Protein AF-A0A934DW61-F1 (afdb_monomer_lite)

Foldseek 3Di:
DVVVVLVVLVVLLVLLCCLQVVLVVLLLCCLVDQPAQDEPVDAQVVLLVVLLVLLVVLLCLLVVLPDPVNVVVCCVVVNPLSSLSVSSNSNSVSSNCSRNVRHFHDDWQAAADDPLLVVLVVLSVVLVVLLVQVVVQQPLDDSSSSQSSVCVVVVHHRDDRDDRCDTSNVFAVCSNLLSVLSNLVSRRIDGPSSVSVSVSSNVSVLLVQQVVLVVCCVVVNPVSVVSCVRYHHRHGPPCPDPPDDADPLGPQRVVLLVVLVVLVCCLPPNDQADVVRGDDDPVQLVVLLVQLVVLLVVLVVLLVQVCVQQPPQDDSTLATDQPREDGCDGCVVFAVCSNLLSVLSNQSSSNSNSVGPVSVVSSVVSNVSSVVSQVVSLVNCVVRYPPSVVSPVNHHHRDGSRD

Structure (mmCIF, N/CA/C/O backbone):
data_AF-A0A934DW61-F1
#
_entry.id   AF-A0A934DW61-F1
#
loop_
_atom_site.group_PDB
_atom_site.id
_atom_site.type_symbol
_atom_site.label_atom_id
_atom_site.label_alt_id
_atom_site.label_comp_id
_atom_site.label_asym_id
_atom_site.label_entity_id
_atom_site.label_seq_id
_atom_site.pdbx_PDB_ins_code
_atom_site.Cartn_x
_atom_site.Cartn_y
_atom_site.Cartn_z
_atom_site.occupancy
_atom_site.B_iso_or_equiv
_atom_site.auth_seq_id
_atom_site.auth_comp_id
_atom_site.auth_asym_id
_atom_site.auth_atom_id
_atom_site.pdbx_PDB_model_num
ATOM 1 N N . MET A 1 1 ? -12.701 -30.387 34.649 1.00 47.34 1 MET A N 1
ATOM 2 C CA . MET A 1 1 ? -12.855 -29.489 33.472 1.00 47.34 1 MET A CA 1
ATOM 3 C C . MET A 1 1 ? -11.996 -28.212 33.504 1.00 47.34 1 MET A C 1
ATOM 5 O O . MET A 1 1 ? -11.481 -27.831 32.460 1.00 47.34 1 MET A O 1
ATOM 9 N N . ILE A 1 2 ? -11.792 -27.550 34.655 1.00 51.56 2 ILE A N 1
ATOM 10 C CA . ILE A 1 2 ? -11.056 -26.263 34.753 1.00 51.56 2 ILE A CA 1
ATOM 11 C C . ILE A 1 2 ? -9.548 -26.391 34.433 1.00 51.56 2 ILE A C 1
ATOM 13 O O . ILE A 1 2 ? -8.987 -25.522 33.767 1.00 51.56 2 ILE A O 1
ATOM 17 N N . ARG A 1 3 ? -8.899 -27.500 34.824 1.00 51.38 3 ARG A N 1
ATOM 18 C CA . ARG A 1 3 ? -7.460 -27.743 34.578 1.00 51.38 3 ARG A CA 1
ATOM 19 C C . ARG A 1 3 ? -7.105 -27.825 33.083 1.00 51.38 3 ARG A C 1
ATOM 21 O O . ARG A 1 3 ? -6.107 -27.243 32.676 1.00 51.38 3 ARG A O 1
ATOM 28 N N . ASN A 1 4 ? -7.965 -28.436 32.258 1.00 63.34 4 ASN A N 1
ATOM 29 C CA . ASN A 1 4 ? -7.771 -28.518 30.798 1.00 63.34 4 ASN A CA 1
ATOM 30 C C . ASN A 1 4 ? -7.838 -27.148 30.107 1.00 63.34 4 ASN A C 1
ATOM 32 O O . ASN A 1 4 ? -7.115 -26.900 29.148 1.00 63.34 4 ASN A O 1
ATOM 36 N N . ARG A 1 5 ? -8.671 -26.227 30.612 1.00 73.31 5 ARG A N 1
ATOM 37 C CA . ARG A 1 5 ? -8.814 -24.887 30.021 1.00 73.31 5 ARG A CA 1
ATOM 38 C C . ARG A 1 5 ? -7.592 -23.996 30.274 1.00 73.31 5 ARG A C 1
ATOM 40 O O . ARG A 1 5 ? -7.300 -23.158 29.429 1.00 73.31 5 ARG A O 1
ATOM 47 N N . LYS A 1 6 ? -6.867 -24.197 31.385 1.00 80.25 6 LYS A N 1
ATOM 48 C CA . LYS A 1 6 ? -5.612 -23.481 31.685 1.00 80.25 6 LYS A CA 1
ATOM 49 C C . LYS A 1 6 ? -4.458 -23.932 30.785 1.00 80.25 6 LYS A C 1
ATOM 51 O O . LYS A 1 6 ? -3.769 -23.078 30.238 1.00 80.25 6 LYS A O 1
ATOM 56 N N . TRP A 1 7 ? -4.294 -25.242 30.582 1.00 83.44 7 TRP A N 1
ATOM 57 C CA . TRP A 1 7 ? -3.267 -25.785 29.681 1.00 83.44 7 TRP A CA 1
ATOM 58 C C . TRP A 1 7 ? -3.471 -25.350 28.231 1.00 83.44 7 TRP A C 1
ATOM 60 O O . TRP A 1 7 ? -2.511 -24.949 27.584 1.00 83.44 7 TRP A O 1
ATOM 70 N N . ALA A 1 8 ? -4.718 -25.329 27.752 1.00 83.94 8 ALA A N 1
ATOM 71 C CA . ALA A 1 8 ? -5.034 -24.807 26.424 1.00 83.94 8 ALA A CA 1
ATOM 72 C C . ALA A 1 8 ? -4.633 -23.327 26.267 1.00 83.94 8 ALA A C 1
ATOM 74 O O . ALA A 1 8 ? -4.014 -22.963 25.274 1.00 83.94 8 ALA A O 1
ATOM 75 N N . SER A 1 9 ? -4.929 -22.476 27.259 1.00 84.62 9 SER A N 1
ATOM 76 C CA . SER A 1 9 ? -4.518 -21.065 27.230 1.00 84.62 9 SER A CA 1
ATOM 77 C C . SER A 1 9 ? -2.999 -20.884 27.285 1.00 84.62 9 SER A C 1
ATOM 79 O O . SER A 1 9 ? -2.481 -19.996 26.616 1.00 84.62 9 SER A O 1
ATOM 81 N N . LEU A 1 10 ? -2.286 -21.711 28.060 1.00 87.81 10 LEU A N 1
ATOM 82 C CA . LEU A 1 10 ? -0.823 -21.674 28.138 1.00 87.81 10 LEU A CA 1
ATOM 83 C C . LEU A 1 10 ? -0.187 -22.091 26.805 1.00 87.81 10 LEU A C 1
ATOM 85 O O . LEU A 1 10 ? 0.689 -21.395 26.303 1.00 87.81 10 LEU A O 1
ATOM 89 N N . LEU A 1 11 ? -0.663 -23.191 26.215 1.00 89.56 11 LEU A N 1
ATOM 90 C CA . LEU A 1 11 ? -0.191 -23.678 24.922 1.00 89.56 11 LEU A CA 1
ATOM 91 C C . LEU A 1 11 ? -0.401 -22.627 23.828 1.00 89.56 11 LEU A C 1
ATOM 93 O O . LEU A 1 11 ? 0.536 -22.303 23.108 1.00 89.56 11 LEU A O 1
ATOM 97 N N . LEU A 1 12 ? -1.604 -22.050 23.736 1.00 89.38 12 LEU A N 1
ATOM 98 C CA . LEU A 1 12 ? -1.900 -21.002 22.756 1.00 89.38 12 LEU A CA 1
ATOM 99 C C . LEU A 1 12 ? -1.039 -19.755 22.960 1.00 89.38 12 LEU A C 1
ATOM 101 O O . LEU A 1 12 ? -0.620 -19.151 21.983 1.00 89.38 12 LEU A O 1
ATOM 105 N N . LEU A 1 13 ? -0.735 -19.387 24.205 1.00 88.69 13 LEU A N 1
ATOM 106 C CA . LEU A 1 13 ? 0.161 -18.269 24.490 1.00 88.69 13 LEU A CA 1
ATOM 107 C C . LEU A 1 13 ? 1.581 -18.546 23.983 1.00 88.69 13 LEU A C 1
ATOM 109 O O . LEU A 1 13 ? 2.161 -17.697 23.313 1.00 88.69 13 LEU A O 1
ATOM 113 N N . VAL A 1 14 ? 2.122 -19.737 24.256 1.00 89.19 14 VAL A N 1
ATOM 114 C CA . VAL A 1 14 ? 3.453 -20.142 23.776 1.00 89.19 14 VAL A CA 1
ATOM 115 C C . VAL A 1 14 ? 3.491 -20.167 22.249 1.00 89.19 14 VAL A C 1
ATOM 117 O O . VAL A 1 14 ? 4.388 -19.578 21.651 1.00 89.19 14 VAL A O 1
ATOM 120 N N . LEU A 1 15 ? 2.494 -20.781 21.608 1.00 91.31 15 LEU A N 1
ATOM 121 C CA . LEU A 1 15 ? 2.404 -20.839 20.149 1.00 91.31 15 LEU A CA 1
ATOM 122 C C . LEU A 1 15 ? 2.257 -19.448 19.524 1.00 91.31 15 LEU A C 1
ATOM 124 O O . LEU A 1 15 ? 2.889 -19.183 18.507 1.00 91.31 15 LEU A O 1
ATOM 128 N N . ALA A 1 16 ? 1.469 -18.551 20.122 1.00 89.31 16 ALA A N 1
ATOM 129 C CA . ALA A 1 16 ? 1.303 -17.186 19.627 1.00 89.31 16 ALA A CA 1
ATOM 130 C C . ALA A 1 16 ? 2.608 -16.386 19.703 1.00 89.31 16 ALA A C 1
ATOM 132 O O . ALA A 1 16 ? 2.910 -15.631 18.785 1.00 89.31 16 ALA A O 1
ATOM 133 N N . VAL A 1 17 ? 3.414 -16.581 20.752 1.00 86.75 17 VAL A N 1
ATOM 134 C CA . VAL A 1 17 ? 4.745 -15.965 20.844 1.00 86.75 17 VAL A CA 1
ATOM 135 C C . VAL A 1 17 ? 5.689 -16.556 19.798 1.00 86.75 17 VAL A C 1
ATOM 137 O O . VAL A 1 17 ? 6.297 -15.796 19.050 1.00 86.75 17 VAL A O 1
ATOM 140 N N . ILE A 1 18 ? 5.785 -17.887 19.703 1.00 89.25 18 ILE A N 1
ATOM 141 C CA . ILE A 1 18 ? 6.689 -18.561 18.757 1.00 89.25 18 ILE A CA 1
ATOM 142 C C . ILE A 1 18 ? 6.348 -18.179 17.319 1.00 89.25 18 ILE A C 1
ATOM 144 O O . ILE A 1 18 ? 7.209 -17.687 16.596 1.00 89.25 18 ILE A O 1
ATOM 148 N N . PHE A 1 19 ? 5.098 -18.384 16.906 1.00 91.31 19 PHE A N 1
ATOM 149 C CA . PHE A 1 19 ? 4.701 -18.138 15.527 1.00 91.31 19 PHE A CA 1
ATOM 150 C C . PHE A 1 19 ? 4.520 -16.658 15.236 1.00 91.31 19 PHE A C 1
ATOM 152 O O . PHE A 1 19 ? 4.953 -16.233 14.181 1.00 91.31 19 PHE A O 1
ATOM 159 N N . GLY A 1 20 ? 3.954 -15.861 16.143 1.00 85.44 20 GLY A N 1
ATOM 160 C CA . GLY A 1 20 ? 3.735 -14.436 15.894 1.00 85.44 20 GLY A CA 1
ATOM 161 C C . GLY A 1 20 ? 5.027 -13.619 15.911 1.00 85.44 20 GLY A C 1
ATOM 162 O O . GLY A 1 20 ? 5.317 -12.907 14.953 1.00 85.44 20 GLY A O 1
ATOM 163 N N . VAL A 1 21 ? 5.844 -13.731 16.966 1.00 84.75 21 VAL A N 1
ATOM 164 C CA . VAL A 1 21 ? 7.121 -12.994 17.034 1.00 84.75 21 VAL A CA 1
ATOM 165 C C . VAL A 1 21 ? 8.128 -13.596 16.062 1.00 84.75 21 VAL A C 1
ATOM 167 O O . VAL A 1 21 ? 8.771 -12.858 15.317 1.00 84.75 21 VAL A O 1
ATOM 170 N N . GLY A 1 22 ? 8.236 -14.928 16.026 1.00 87.50 22 GLY A N 1
ATOM 171 C CA . GLY A 1 22 ? 9.173 -15.621 15.145 1.00 87.50 22 GLY A CA 1
ATOM 172 C C . GLY A 1 22 ? 8.936 -15.295 13.673 1.00 87.50 22 GLY A C 1
ATOM 173 O O . GLY A 1 22 ? 9.889 -14.952 12.975 1.00 87.50 22 GLY A O 1
ATOM 174 N N . SER A 1 23 ? 7.681 -15.302 13.206 1.00 90.31 23 SER A N 1
ATOM 175 C CA . SER A 1 23 ? 7.382 -14.971 11.809 1.00 90.31 23 SER A CA 1
ATOM 176 C C . SER A 1 23 ? 7.706 -13.520 11.469 1.00 90.31 23 SER A C 1
ATOM 178 O O . SER A 1 23 ? 8.230 -13.263 10.392 1.00 90.31 23 SER A O 1
ATOM 180 N N . VAL A 1 24 ? 7.423 -12.568 12.367 1.00 86.44 24 VAL A N 1
ATOM 181 C CA . VAL A 1 24 ? 7.715 -11.142 12.135 1.00 86.44 24 VAL A CA 1
ATOM 182 C C . VAL A 1 24 ? 9.220 -10.889 12.097 1.00 86.44 24 VAL A C 1
ATOM 184 O O . VAL A 1 24 ? 9.682 -10.143 11.240 1.00 86.44 24 VAL A O 1
ATOM 187 N N . VAL A 1 25 ? 9.996 -11.528 12.977 1.00 85.44 25 VAL A N 1
ATOM 188 C CA . VAL A 1 25 ? 11.464 -11.413 12.982 1.00 85.44 25 VAL A CA 1
ATOM 189 C C . VAL A 1 25 ? 12.060 -11.998 11.704 1.00 85.44 25 VAL A C 1
ATOM 191 O O . VAL A 1 25 ? 12.874 -11.342 11.056 1.00 85.44 25 VAL A O 1
ATOM 194 N N . ILE A 1 26 ? 11.623 -13.199 11.312 1.00 87.38 26 ILE A N 1
ATOM 195 C CA . ILE A 1 26 ? 12.058 -13.844 10.067 1.00 87.38 26 ILE A CA 1
ATOM 196 C C . ILE A 1 26 ? 11.697 -12.964 8.864 1.00 87.38 26 ILE A C 1
ATOM 198 O O . ILE A 1 26 ? 12.549 -12.699 8.022 1.00 87.38 26 ILE A O 1
ATOM 202 N N . PHE A 1 27 ? 10.471 -12.440 8.820 1.00 88.00 27 PHE A N 1
ATOM 203 C CA . PHE A 1 27 ? 10.010 -11.548 7.760 1.00 88.00 27 PHE A CA 1
ATOM 204 C C . PHE A 1 27 ? 10.793 -10.232 7.702 1.00 88.00 27 PHE A C 1
ATOM 206 O O . PHE A 1 27 ? 11.177 -9.808 6.619 1.00 88.00 27 PHE A O 1
ATOM 213 N N . ALA A 1 28 ? 11.075 -9.593 8.839 1.00 82.69 28 ALA A N 1
ATOM 214 C CA . ALA A 1 28 ? 11.830 -8.340 8.886 1.00 82.69 28 ALA A CA 1
ATOM 215 C C . ALA A 1 28 ? 13.308 -8.522 8.497 1.00 82.69 28 ALA A C 1
ATOM 217 O O . ALA A 1 28 ? 13.912 -7.607 7.940 1.00 82.69 28 ALA A O 1
ATOM 218 N N . GLY A 1 29 ? 13.890 -9.693 8.778 1.00 78.81 29 GLY A N 1
ATOM 219 C CA . GLY A 1 29 ? 15.261 -10.037 8.392 1.00 78.81 29 GLY A CA 1
ATOM 220 C C . GLY A 1 29 ? 15.402 -10.526 6.948 1.00 78.81 29 GLY A C 1
ATOM 221 O O . GLY A 1 29 ? 16.477 -10.417 6.366 1.00 78.81 29 GLY A O 1
ATOM 222 N N . TRP A 1 30 ? 14.330 -11.034 6.342 1.00 81.62 30 TRP A N 1
ATOM 223 C CA . TRP A 1 30 ? 14.352 -11.623 5.001 1.00 81.62 30 TRP A CA 1
ATOM 224 C C . TRP A 1 30 ? 14.707 -10.655 3.850 1.00 81.62 30 TRP A C 1
ATOM 226 O O . TRP A 1 30 ? 15.304 -11.095 2.864 1.00 81.62 30 TRP A O 1
ATOM 236 N N . PRO A 1 31 ? 14.409 -9.345 3.936 1.00 69.75 31 PRO A N 1
ATOM 237 C CA . PRO A 1 31 ? 14.949 -8.345 3.015 1.00 69.75 31 PRO A CA 1
ATOM 238 C C . PRO A 1 31 ? 16.457 -8.089 3.176 1.00 69.75 31 PRO A C 1
ATOM 240 O O . PRO A 1 31 ? 17.106 -7.655 2.229 1.00 69.75 31 PRO A O 1
ATOM 243 N N . LEU A 1 32 ? 17.026 -8.350 4.360 1.00 67.12 32 LEU A N 1
ATOM 244 C CA . LEU A 1 32 ? 18.445 -8.116 4.666 1.00 67.12 32 LEU A CA 1
ATOM 245 C C . LEU A 1 32 ? 19.351 -9.292 4.259 1.00 67.12 32 LEU A C 1
ATOM 247 O O . LEU A 1 32 ? 20.573 -9.153 4.266 1.00 67.12 32 LEU A O 1
ATOM 251 N N . GLY A 1 33 ? 18.771 -10.435 3.889 1.00 62.03 33 GLY A N 1
ATOM 252 C CA . GLY A 1 33 ? 19.492 -11.593 3.369 1.00 62.03 33 GLY A CA 1
ATOM 253 C C . GLY A 1 33 ? 18.543 -12.685 2.877 1.00 62.03 33 GLY A C 1
ATOM 254 O O . GLY A 1 33 ? 17.452 -12.871 3.412 1.00 62.03 33 GLY A O 1
ATOM 255 N N . SER A 1 34 ? 18.946 -13.442 1.852 1.00 58.91 34 SER A N 1
ATOM 256 C CA . SER A 1 34 ? 18.136 -14.562 1.367 1.00 58.91 34 SER A CA 1
ATOM 257 C C . SER A 1 34 ? 18.228 -15.736 2.343 1.00 58.91 34 SER A C 1
ATOM 259 O O . SER A 1 34 ? 19.169 -16.528 2.279 1.00 58.91 34 SER A O 1
ATOM 261 N N . LEU A 1 35 ? 17.249 -15.869 3.238 1.00 64.25 35 LEU A N 1
ATOM 262 C CA . LEU A 1 35 ? 16.995 -17.125 3.942 1.00 64.25 35 LEU A CA 1
ATOM 263 C C . LEU A 1 35 ? 16.540 -18.164 2.906 1.00 64.25 35 LEU A C 1
ATOM 265 O O . LEU A 1 35 ? 15.354 -18.293 2.623 1.00 64.25 35 LEU A O 1
ATOM 269 N N . ARG A 1 36 ? 17.498 -18.857 2.283 1.00 70.25 36 ARG A N 1
ATOM 270 C CA . ARG A 1 36 ? 17.240 -19.959 1.350 1.00 70.25 36 ARG A CA 1
ATOM 271 C C . ARG A 1 36 ? 17.084 -21.239 2.155 1.00 70.25 36 ARG A C 1
ATOM 273 O O . ARG A 1 36 ? 18.065 -21.924 2.423 1.00 70.25 36 ARG A O 1
ATOM 280 N N . VAL A 1 37 ? 15.863 -21.510 2.604 1.00 74.44 37 VAL A N 1
ATOM 281 C CA . VAL A 1 37 ? 15.578 -22.732 3.368 1.00 74.44 37 VAL A CA 1
ATOM 282 C C . VAL A 1 37 ? 15.247 -23.890 2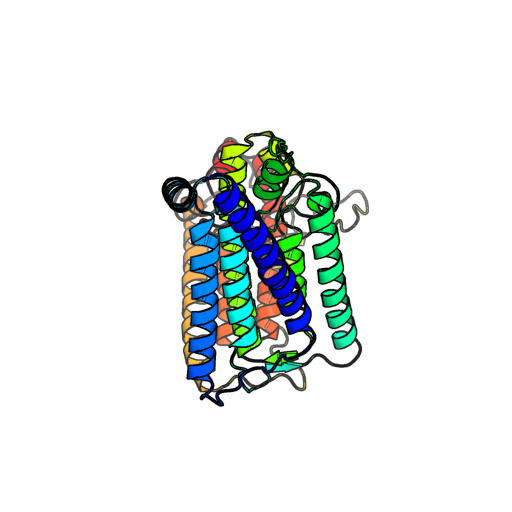.433 1.00 74.44 37 VAL A C 1
ATOM 284 O O . VAL A 1 37 ? 15.738 -24.995 2.643 1.00 74.44 37 VAL A O 1
ATOM 287 N N . LEU A 1 38 ? 14.460 -23.634 1.384 1.00 80.00 38 LEU A N 1
ATOM 288 C CA . LEU A 1 38 ? 14.035 -24.644 0.423 1.00 80.00 38 LEU A CA 1
ATOM 289 C C . LEU A 1 38 ? 14.073 -24.072 -0.999 1.00 80.00 38 LEU A C 1
ATOM 291 O O . LEU A 1 38 ? 13.304 -23.174 -1.328 1.00 80.00 38 LEU A O 1
ATOM 295 N N . ASP A 1 39 ? 14.971 -24.602 -1.826 1.00 83.00 39 ASP A N 1
ATOM 296 C CA . ASP A 1 39 ? 15.132 -24.229 -3.233 1.00 83.00 39 ASP A CA 1
ATOM 297 C C . ASP A 1 39 ? 14.787 -25.438 -4.108 1.00 83.00 39 ASP A C 1
ATOM 299 O O . ASP A 1 39 ? 15.507 -26.438 -4.124 1.00 83.00 39 ASP A O 1
ATOM 303 N N . LEU A 1 40 ? 13.640 -25.364 -4.783 1.00 86.75 40 LEU A N 1
ATOM 304 C CA . LEU A 1 40 ? 13.127 -26.427 -5.647 1.00 86.75 40 LEU A CA 1
ATOM 305 C C . LEU A 1 40 ? 13.694 -26.359 -7.069 1.00 86.75 40 LEU A C 1
ATOM 307 O O . LEU A 1 40 ? 13.384 -27.237 -7.874 1.00 86.75 40 LEU A O 1
ATOM 311 N N . GLN A 1 41 ? 14.494 -25.333 -7.386 1.00 86.06 41 GLN A N 1
ATOM 312 C CA . GLN A 1 41 ? 15.087 -25.105 -8.708 1.00 86.06 41 GLN A CA 1
ATOM 313 C C . GLN A 1 41 ? 14.056 -25.121 -9.845 1.00 86.06 41 GLN A C 1
ATOM 315 O O . GLN A 1 41 ? 14.310 -25.590 -10.957 1.00 86.06 41 GLN A O 1
ATOM 320 N N . TRP A 1 42 ? 12.851 -24.633 -9.558 1.00 87.38 42 TRP A N 1
ATOM 321 C CA . TRP A 1 42 ? 11.784 -24.569 -10.542 1.00 87.38 42 TRP A CA 1
ATOM 322 C C . TRP A 1 42 ? 12.075 -23.525 -11.627 1.00 87.38 42 TRP A C 1
ATOM 324 O O . TRP A 1 42 ? 12.750 -22.524 -11.373 1.00 87.38 42 TRP A O 1
ATOM 334 N N . PRO A 1 43 ? 11.535 -23.712 -12.847 1.00 88.31 43 PRO A N 1
ATOM 335 C CA . PRO A 1 43 ? 11.589 -22.679 -13.870 1.00 88.31 43 PRO A CA 1
ATOM 336 C C . PRO A 1 43 ? 10.963 -21.379 -13.358 1.00 88.31 43 PRO A C 1
ATOM 338 O O . PRO A 1 43 ? 9.922 -21.417 -12.702 1.00 88.31 43 PRO A O 1
ATOM 341 N N . MET A 1 44 ? 11.530 -20.231 -13.741 1.00 85.69 44 MET A N 1
ATOM 342 C CA . MET A 1 44 ? 11.109 -18.898 -13.277 1.00 85.69 44 MET A CA 1
ATOM 343 C C . MET A 1 44 ? 9.584 -18.705 -13.258 1.00 85.69 44 MET A C 1
ATOM 345 O O . MET A 1 44 ? 9.036 -18.222 -12.274 1.00 85.69 44 MET A O 1
ATOM 349 N N . GLY A 1 45 ? 8.880 -19.097 -14.326 1.00 84.06 45 GLY A N 1
ATOM 350 C CA . GLY A 1 45 ? 7.422 -18.949 -14.396 1.00 84.06 45 GLY A CA 1
ATOM 351 C C . GLY A 1 45 ? 6.671 -19.735 -13.313 1.00 84.06 45 GLY A C 1
ATOM 352 O O . GLY A 1 45 ? 5.692 -19.231 -12.768 1.00 84.06 45 GLY A O 1
ATOM 353 N N . ALA A 1 46 ? 7.144 -20.936 -12.971 1.00 88.50 46 ALA A N 1
ATOM 354 C CA . ALA A 1 46 ? 6.570 -21.752 -11.906 1.00 88.50 46 ALA A CA 1
ATOM 355 C C . ALA A 1 46 ? 6.892 -21.175 -10.519 1.00 88.50 46 ALA A C 1
ATOM 357 O O . ALA A 1 46 ? 5.991 -21.104 -9.687 1.00 88.50 46 ALA A O 1
ATOM 358 N N . SER A 1 47 ? 8.121 -20.692 -10.299 1.00 90.19 47 SER A N 1
ATOM 359 C CA . SER A 1 47 ? 8.513 -20.012 -9.053 1.00 90.19 47 SER A CA 1
ATOM 360 C C . SER A 1 47 ? 7.664 -18.764 -8.803 1.00 90.19 47 SER A C 1
ATOM 362 O O . SER A 1 47 ? 7.036 -18.642 -7.758 1.00 90.19 47 SER A O 1
ATOM 364 N N . LEU A 1 48 ? 7.524 -17.890 -9.808 1.00 89.00 48 LEU A N 1
ATOM 365 C CA . LEU A 1 48 ? 6.709 -16.675 -9.694 1.00 89.00 48 LEU A CA 1
ATOM 366 C C . LEU A 1 48 ? 5.224 -16.986 -9.455 1.00 89.00 48 LEU A C 1
ATOM 368 O O . LEU A 1 48 ? 4.566 -16.297 -8.676 1.00 89.00 48 LEU A O 1
ATOM 372 N N . LEU A 1 49 ? 4.675 -18.014 -10.111 1.00 88.50 49 LEU A N 1
ATOM 373 C CA . LEU A 1 49 ? 3.285 -18.424 -9.893 1.00 88.50 49 LEU A CA 1
ATOM 374 C C . LEU A 1 49 ? 3.075 -18.972 -8.476 1.00 88.50 49 LEU A C 1
ATOM 376 O O . LEU A 1 49 ? 2.075 -18.651 -7.833 1.00 88.50 49 LEU A O 1
ATOM 380 N N . TRP A 1 50 ? 4.016 -19.780 -7.992 1.00 93.75 50 TRP A N 1
ATOM 381 C CA . TRP A 1 50 ? 4.006 -20.328 -6.641 1.00 93.75 50 TRP A CA 1
ATOM 382 C C . TRP A 1 50 ? 4.077 -19.230 -5.579 1.00 93.75 50 TRP A C 1
ATOM 384 O O . TRP A 1 50 ? 3.243 -19.186 -4.678 1.00 93.75 50 TRP A O 1
ATOM 394 N N . ASP A 1 51 ? 4.996 -18.285 -5.734 1.00 93.19 51 ASP A N 1
ATOM 395 C CA . ASP A 1 51 ? 5.184 -17.158 -4.822 1.00 93.19 51 ASP A CA 1
ATOM 396 C C . ASP A 1 51 ? 3.982 -16.200 -4.809 1.00 93.19 51 ASP A C 1
ATOM 398 O O . ASP A 1 51 ? 3.569 -15.690 -3.756 1.00 93.19 51 ASP A O 1
ATOM 402 N N . ALA A 1 52 ? 3.356 -15.991 -5.973 1.00 91.94 52 ALA A N 1
ATOM 403 C CA . ALA A 1 52 ? 2.087 -15.278 -6.073 1.00 91.94 52 ALA A CA 1
ATOM 404 C C . ALA A 1 52 ? 0.963 -16.024 -5.337 1.00 91.94 52 ALA A C 1
ATOM 406 O O . ALA A 1 52 ? 0.181 -15.395 -4.622 1.00 91.94 52 ALA A O 1
ATOM 407 N N . ALA A 1 53 ? 0.895 -17.353 -5.467 1.00 93.94 53 ALA A N 1
ATOM 408 C CA . ALA A 1 53 ? -0.087 -18.182 -4.771 1.00 93.94 53 ALA A CA 1
ATOM 409 C C . ALA A 1 53 ? 0.135 -18.188 -3.249 1.00 93.94 53 ALA A C 1
ATOM 411 O O . ALA A 1 53 ? -0.833 -18.050 -2.500 1.00 93.94 53 ALA A O 1
ATOM 412 N N . LEU A 1 54 ? 1.386 -18.264 -2.782 1.00 95.62 54 LEU A N 1
ATOM 413 C CA . LEU A 1 54 ? 1.749 -18.129 -1.367 1.00 95.62 54 LEU A CA 1
ATOM 414 C C . LEU A 1 54 ? 1.331 -16.765 -0.810 1.00 95.62 54 LEU A C 1
ATOM 416 O O . LEU A 1 54 ? 0.712 -16.690 0.254 1.00 95.62 54 LEU A O 1
ATOM 420 N N . SER A 1 55 ? 1.613 -15.689 -1.549 1.00 95.44 55 SER A N 1
ATOM 421 C CA . SER A 1 55 ? 1.200 -14.334 -1.170 1.00 95.44 55 SER A CA 1
ATOM 422 C C . SER A 1 55 ? -0.325 -14.218 -1.105 1.00 95.44 55 SER A C 1
ATOM 424 O O . SER A 1 55 ? -0.866 -13.745 -0.108 1.00 95.44 55 SER A O 1
ATOM 426 N N . ALA A 1 56 ? -1.040 -14.714 -2.119 1.00 92.94 56 ALA A N 1
ATOM 427 C CA . ALA A 1 56 ? -2.500 -14.712 -2.147 1.00 92.94 56 ALA A CA 1
ATOM 428 C C . ALA A 1 56 ? -3.106 -15.526 -0.993 1.00 92.94 56 ALA A C 1
ATOM 430 O O . ALA A 1 56 ? -4.066 -15.074 -0.368 1.00 92.94 56 ALA A O 1
ATOM 431 N N . LEU A 1 57 ? -2.531 -16.688 -0.669 1.00 95.31 57 LEU A N 1
ATOM 432 C CA . LEU A 1 57 ? -2.942 -17.508 0.469 1.00 95.31 57 LEU A CA 1
ATOM 433 C C . LEU A 1 57 ? -2.812 -16.729 1.781 1.00 95.31 57 LEU A C 1
ATOM 435 O O . LEU A 1 57 ? -3.762 -16.700 2.565 1.00 95.31 57 LEU A O 1
ATOM 439 N N . PHE A 1 58 ? -1.676 -16.060 1.993 1.00 96.56 58 PHE A N 1
ATOM 440 C CA . PHE A 1 58 ? -1.476 -15.199 3.155 1.00 96.56 58 PHE A CA 1
ATOM 441 C C . PHE A 1 58 ? -2.488 -14.046 3.186 1.00 96.56 58 PHE A C 1
ATOM 443 O O . PHE A 1 58 ? -3.130 -13.835 4.211 1.00 96.56 58 PHE A O 1
ATOM 450 N N . PHE A 1 59 ? -2.713 -13.346 2.071 1.00 94.31 59 PHE A N 1
ATOM 451 C CA . PHE A 1 59 ? -3.672 -12.236 2.008 1.00 94.31 59 PHE A CA 1
ATOM 452 C C . PHE A 1 59 ? -5.096 -12.682 2.343 1.00 94.31 59 PHE A C 1
ATOM 454 O O . PHE A 1 59 ? -5.783 -12.033 3.137 1.00 94.31 59 PHE A O 1
ATOM 461 N N . VAL A 1 60 ? -5.540 -13.801 1.765 1.00 91.81 60 VAL A N 1
ATOM 462 C CA . VAL A 1 60 ? -6.872 -14.369 2.004 1.00 91.81 60 VAL A CA 1
ATOM 463 C C . VAL A 1 60 ? -7.013 -14.808 3.457 1.00 91.81 60 VAL A C 1
ATOM 465 O O . VAL A 1 60 ? -8.012 -14.473 4.094 1.00 91.81 60 VAL A O 1
ATOM 468 N N . GLN A 1 61 ? -6.021 -15.515 4.002 1.00 95.06 61 GLN A N 1
ATOM 469 C CA . GLN A 1 61 ? -6.042 -15.967 5.390 1.00 95.06 61 GLN A CA 1
ATOM 470 C C . GLN A 1 61 ? -6.034 -14.777 6.359 1.00 95.06 61 GLN A C 1
ATOM 472 O O . GLN A 1 61 ? -6.924 -14.673 7.204 1.00 95.06 61 GLN A O 1
ATOM 477 N N . HIS A 1 62 ? -5.081 -13.858 6.216 1.00 91.75 62 HIS A N 1
ATOM 478 C CA . HIS A 1 62 ? -4.895 -12.731 7.122 1.00 91.75 62 HIS A CA 1
ATOM 479 C C . HIS A 1 62 ? -6.088 -11.774 7.079 1.00 91.75 62 HIS A C 1
ATOM 481 O O . HIS A 1 62 ? -6.761 -11.560 8.087 1.00 91.75 62 HIS A O 1
ATOM 487 N N . SER A 1 63 ? -6.421 -11.238 5.900 1.00 89.62 63 SER A N 1
ATOM 488 C CA . SER A 1 63 ? -7.523 -10.284 5.769 1.00 89.62 63 SER A CA 1
ATOM 489 C C . SER A 1 63 ? -8.880 -10.938 6.005 1.00 89.62 63 SER A C 1
ATOM 491 O O . SER A 1 63 ? -9.759 -10.303 6.585 1.00 89.62 63 SER A O 1
ATOM 493 N N . GLY A 1 64 ? -9.068 -12.194 5.589 1.00 87.88 64 GLY A N 1
ATOM 494 C CA . GLY A 1 64 ? -10.316 -12.931 5.779 1.00 87.88 64 GLY A CA 1
ATOM 495 C C . GLY A 1 64 ? -10.646 -13.154 7.253 1.00 87.88 64 GLY A C 1
ATOM 496 O O . GLY A 1 64 ? -11.779 -12.907 7.663 1.00 87.88 64 GLY A O 1
ATOM 497 N N . MET A 1 65 ? -9.658 -13.540 8.067 1.00 90.94 65 MET A N 1
ATOM 498 C CA . MET A 1 65 ? -9.866 -13.829 9.491 1.00 90.94 65 MET A CA 1
ATOM 499 C C . MET A 1 65 ? -10.156 -12.591 10.347 1.00 90.94 65 MET A C 1
ATOM 501 O O . MET A 1 65 ? -10.784 -12.720 11.401 1.00 90.94 65 MET A O 1
ATOM 505 N N . ILE A 1 66 ? -9.751 -11.402 9.895 1.00 84.56 66 ILE A N 1
ATOM 506 C CA . ILE A 1 66 ? -10.044 -10.132 10.578 1.00 84.56 66 ILE A CA 1
ATOM 507 C C . ILE A 1 66 ? -11.480 -9.664 10.297 1.00 84.56 66 ILE A C 1
ATOM 509 O O . ILE A 1 66 ? -12.081 -8.981 11.129 1.00 84.56 66 ILE A O 1
ATOM 513 N N . ARG A 1 67 ? -12.080 -10.047 9.156 1.00 84.44 67 ARG A N 1
ATOM 514 C CA . ARG A 1 67 ? -13.416 -9.562 8.775 1.00 84.44 67 ARG A CA 1
ATOM 515 C C . ARG A 1 67 ? -14.464 -9.911 9.817 1.00 84.44 67 ARG A C 1
ATOM 517 O O . ARG A 1 67 ? -14.610 -11.068 10.208 1.00 84.44 67 ARG A O 1
ATOM 524 N N . LYS A 1 68 ? -15.295 -8.919 10.158 1.00 82.88 68 LYS A N 1
ATOM 525 C CA . LYS A 1 68 ? -16.372 -9.018 11.161 1.00 82.88 68 LYS A CA 1
ATOM 526 C C . LYS A 1 68 ? -17.221 -10.288 11.016 1.00 82.88 68 LYS A C 1
ATOM 528 O O . LYS A 1 68 ? -17.541 -10.909 12.022 1.00 82.88 68 LYS A O 1
ATOM 533 N N . GLY A 1 69 ? -17.567 -10.690 9.789 1.00 85.56 69 GLY A N 1
ATOM 534 C CA . GLY A 1 69 ? -18.351 -11.905 9.535 1.00 85.56 69 GLY A CA 1
ATOM 535 C C . GLY A 1 69 ? -17.616 -13.198 9.903 1.00 85.56 69 GLY A C 1
ATOM 536 O O . GLY A 1 69 ? -18.138 -14.008 10.669 1.00 85.56 69 GLY A O 1
ATOM 537 N N . PHE A 1 70 ? -16.390 -13.376 9.402 1.00 87.25 70 PHE A N 1
ATOM 538 C CA . PHE A 1 70 ? -15.580 -14.560 9.696 1.00 87.25 70 PHE A CA 1
ATOM 539 C C . PHE A 1 70 ? -15.187 -14.609 11.171 1.00 87.25 70 PHE A C 1
ATOM 541 O O . PHE A 1 70 ? -15.353 -15.640 11.821 1.00 87.25 70 PHE A O 1
ATOM 548 N N . ARG A 1 71 ? -14.759 -13.469 11.723 1.00 88.44 71 ARG A N 1
ATOM 549 C CA . ARG A 1 71 ? -14.427 -13.314 13.137 1.00 88.44 71 ARG A CA 1
ATOM 550 C C . ARG A 1 71 ? -15.584 -13.751 14.035 1.00 88.44 71 ARG A C 1
ATOM 552 O O . ARG A 1 71 ? -15.379 -14.630 14.860 1.00 88.44 71 ARG A O 1
ATOM 559 N N . ARG A 1 72 ? -16.809 -13.248 13.829 1.00 87.75 72 ARG A N 1
ATOM 560 C CA . ARG A 1 72 ? -17.987 -13.666 14.622 1.00 87.75 72 ARG A CA 1
ATOM 561 C C . ARG A 1 72 ? -18.266 -15.166 14.522 1.00 87.75 72 ARG A C 1
ATOM 563 O O . ARG A 1 72 ? -18.609 -15.793 15.520 1.00 87.75 72 ARG A O 1
ATOM 570 N N . ARG A 1 73 ? -18.108 -15.750 13.329 1.00 89.81 73 ARG A N 1
ATOM 571 C CA . ARG A 1 73 ? -18.278 -17.195 13.119 1.00 89.81 73 ARG A CA 1
ATOM 572 C C . ARG A 1 73 ? -17.209 -18.010 13.847 1.00 89.81 73 ARG A C 1
ATOM 574 O O . ARG A 1 73 ? -17.515 -19.068 14.380 1.00 89.81 73 ARG A O 1
ATOM 581 N N . MET A 1 74 ? -15.967 -17.540 13.897 1.00 88.38 74 MET A N 1
ATOM 582 C CA . MET A 1 74 ? -14.944 -18.172 14.730 1.00 88.38 74 MET A CA 1
ATOM 583 C C . MET A 1 74 ? -15.288 -18.032 16.210 1.00 88.38 74 MET A C 1
ATOM 585 O O . MET A 1 74 ? -15.265 -19.018 16.938 1.00 88.38 74 MET A O 1
ATOM 589 N N . GLU A 1 75 ? -15.630 -16.826 16.660 1.00 90.06 75 GLU A N 1
ATOM 590 C CA . GLU A 1 75 ? -15.957 -16.553 18.060 1.00 90.06 75 GLU A CA 1
ATOM 591 C C . GLU A 1 75 ? -17.110 -17.431 18.566 1.00 90.06 75 GLU A C 1
ATOM 593 O O . GLU A 1 75 ? -17.066 -17.849 19.721 1.00 90.06 75 GLU A O 1
ATOM 598 N N . SER A 1 76 ? -18.085 -17.786 17.719 1.00 89.81 76 SER A N 1
ATOM 599 C CA . SER A 1 76 ? -19.162 -18.711 18.094 1.00 89.81 76 SER A CA 1
ATOM 600 C C . SER A 1 76 ? -18.719 -20.175 18.214 1.00 89.81 76 SER A C 1
ATOM 602 O O . SER A 1 76 ? -19.301 -20.913 19.004 1.00 89.81 76 SER A O 1
ATOM 604 N N . VAL A 1 77 ? -17.687 -20.599 17.475 1.00 88.81 77 VAL A N 1
ATOM 605 C CA . VAL A 1 77 ? -17.184 -21.986 17.477 1.00 88.81 77 VAL A CA 1
ATOM 606 C C . VAL A 1 77 ? -16.115 -22.198 18.547 1.00 88.81 77 VAL A C 1
ATOM 608 O O . VAL A 1 77 ? -16.204 -23.122 19.351 1.00 88.81 77 VAL A O 1
ATOM 611 N N . ILE A 1 78 ? -15.084 -21.352 18.557 1.00 86.94 78 ILE A N 1
ATOM 612 C CA . ILE A 1 78 ? -13.920 -21.490 19.443 1.00 86.94 78 ILE A CA 1
ATOM 613 C C . ILE A 1 78 ? -14.029 -20.617 20.696 1.00 86.94 78 ILE A C 1
ATOM 615 O O . ILE A 1 78 ? -13.358 -20.892 21.685 1.00 86.94 78 ILE A O 1
ATOM 619 N N . GLY A 1 79 ? -14.888 -19.598 20.710 1.00 86.19 79 GLY A N 1
ATOM 620 C CA . GLY A 1 79 ? -15.024 -18.651 21.816 1.00 86.19 79 GLY A CA 1
ATOM 621 C C . GLY A 1 79 ? -14.155 -17.401 21.650 1.00 86.19 79 GLY A C 1
ATOM 622 O O . GLY A 1 79 ? -12.970 -17.479 21.318 1.00 86.19 79 GLY A O 1
ATOM 623 N N . ALA A 1 80 ? -14.728 -16.239 21.981 1.00 84.94 80 ALA A N 1
ATOM 624 C CA . ALA A 1 80 ? -14.101 -14.919 21.825 1.00 84.94 80 ALA A CA 1
ATOM 625 C C . ALA A 1 80 ? -12.725 -14.769 22.497 1.00 84.94 80 ALA A C 1
ATOM 627 O O . ALA A 1 80 ? -11.878 -14.016 22.033 1.00 84.94 80 ALA A O 1
ATOM 628 N N . ARG A 1 81 ? -12.463 -15.534 23.563 1.00 86.12 81 ARG A N 1
ATOM 629 C CA . ARG A 1 81 ? -11.181 -15.512 24.286 1.00 86.12 81 ARG A CA 1
ATOM 630 C C . ARG A 1 81 ? -9.998 -16.096 23.510 1.00 86.12 81 ARG A C 1
ATOM 632 O O . ARG A 1 81 ? -8.870 -15.695 23.762 1.00 86.12 81 ARG A O 1
ATOM 639 N N . TYR A 1 82 ? -10.237 -17.083 22.645 1.00 87.88 82 TYR A N 1
ATOM 640 C CA . TYR A 1 82 ? -9.174 -17.795 21.926 1.00 87.88 82 TYR A CA 1
ATOM 641 C C . TYR A 1 82 ? -8.981 -17.258 20.512 1.00 87.88 82 TYR A C 1
ATOM 643 O O . TYR A 1 82 ? -7.929 -17.485 19.919 1.00 87.88 82 TYR A O 1
ATOM 651 N N . GLN A 1 83 ? -9.983 -16.551 19.980 1.00 90.38 83 GLN A N 1
ATOM 652 C CA . GLN A 1 83 ? -9.975 -16.066 18.607 1.00 90.38 83 GLN A CA 1
ATOM 653 C C . GLN A 1 83 ? -8.745 -15.199 18.283 1.00 90.38 83 GLN A C 1
ATOM 655 O O . GLN A 1 83 ? -8.101 -15.521 17.285 1.00 90.38 83 GLN A O 1
ATOM 660 N N . PRO A 1 84 ? -8.341 -14.204 19.100 1.00 89.38 84 PRO A N 1
ATOM 661 C CA . PRO A 1 84 ? -7.197 -13.359 18.759 1.00 89.38 84 PRO A CA 1
ATOM 662 C C . PRO A 1 84 ? -5.876 -14.136 18.696 1.00 89.38 84 PRO A C 1
ATOM 664 O O . PRO A 1 84 ? -5.120 -13.981 17.742 1.00 89.38 84 PRO A O 1
ATOM 667 N N . ALA A 1 85 ? -5.625 -15.032 19.658 1.00 90.81 85 ALA A N 1
ATOM 668 C CA . ALA A 1 85 ? -4.415 -15.855 19.679 1.00 90.81 85 ALA A CA 1
ATOM 669 C C . ALA A 1 85 ? -4.375 -16.863 18.520 1.00 90.81 85 ALA A C 1
ATOM 671 O O . ALA A 1 85 ? -3.340 -17.031 17.884 1.00 90.81 85 ALA A O 1
ATOM 672 N N . ILE A 1 86 ? -5.499 -17.520 18.210 1.00 91.81 86 ILE A N 1
ATOM 673 C CA . ILE A 1 86 ? -5.585 -18.456 17.076 1.00 91.81 86 ILE A CA 1
ATOM 674 C C . ILE A 1 86 ? -5.372 -17.719 15.755 1.00 91.81 86 ILE A C 1
ATOM 676 O O . ILE A 1 86 ? -4.671 -18.220 14.881 1.00 91.81 86 ILE A O 1
ATOM 680 N N . TYR A 1 87 ? -5.935 -16.519 15.622 1.00 91.75 87 TYR A N 1
ATOM 681 C CA . TYR A 1 87 ? -5.669 -15.643 14.491 1.00 91.75 87 TYR A CA 1
ATOM 682 C C . TYR A 1 87 ? -4.182 -15.275 14.379 1.00 91.75 87 TYR A C 1
ATOM 684 O O . TYR A 1 87 ? -3.618 -15.385 13.289 1.00 91.75 87 TYR A O 1
ATOM 692 N N . GLY A 1 88 ? -3.541 -14.892 15.488 1.00 91.75 88 GLY A N 1
ATOM 693 C CA . GLY A 1 88 ? -2.114 -14.570 15.531 1.00 91.75 88 GLY A CA 1
ATOM 694 C C . GLY A 1 88 ? -1.234 -15.757 15.135 1.00 91.75 88 GLY A C 1
ATOM 695 O O . GLY A 1 88 ? -0.345 -15.609 14.303 1.00 91.75 88 GLY A O 1
ATOM 696 N N . ILE A 1 89 ? -1.532 -16.954 15.651 1.00 93.31 89 ILE A N 1
ATOM 697 C CA . ILE A 1 89 ? -0.827 -18.196 15.299 1.00 93.31 89 ILE A CA 1
ATOM 698 C C . ILE A 1 89 ? -1.010 -18.522 13.816 1.00 93.31 89 ILE A C 1
ATOM 700 O O . ILE A 1 89 ? -0.024 -18.739 13.122 1.00 93.31 89 ILE A O 1
ATOM 704 N N . ALA A 1 90 ? -2.251 -18.544 13.319 1.00 94.56 90 ALA A N 1
ATOM 705 C CA . ALA A 1 90 ? -2.538 -18.877 11.925 1.00 94.56 90 ALA A CA 1
ATOM 706 C C . ALA A 1 90 ? -1.856 -17.899 10.957 1.00 94.56 90 ALA A C 1
ATOM 708 O O . ALA A 1 90 ? -1.235 -18.329 9.988 1.00 94.56 90 ALA A O 1
ATOM 709 N N . SER A 1 91 ? -1.906 -16.601 11.268 1.00 94.38 91 SER A N 1
ATOM 710 C CA . SER A 1 91 ? -1.227 -15.563 10.489 1.00 94.38 91 SER A CA 1
ATOM 711 C C . SER A 1 91 ? 0.292 -15.679 10.568 1.00 94.38 91 SER A C 1
ATOM 713 O O . SER A 1 91 ? 0.961 -15.504 9.555 1.00 94.38 91 SER A O 1
ATOM 715 N N . GLY A 1 92 ? 0.846 -16.015 11.736 1.00 94.44 92 GLY A N 1
ATOM 716 C CA . GLY A 1 92 ? 2.282 -16.237 11.904 1.00 94.44 92 GLY A CA 1
ATOM 717 C C . GLY A 1 92 ? 2.783 -17.459 11.133 1.00 94.44 92 GLY A C 1
ATOM 718 O O . GLY A 1 92 ? 3.809 -17.390 10.464 1.00 94.44 92 GLY A O 1
ATOM 719 N N . VAL A 1 93 ? 2.025 -18.561 11.139 1.00 95.25 93 VAL A N 1
ATOM 720 C CA . VAL A 1 93 ? 2.320 -19.757 10.332 1.00 95.25 93 VAL A CA 1
ATOM 721 C C . VAL A 1 93 ? 2.256 -19.437 8.841 1.00 95.25 93 VAL A C 1
ATOM 723 O O . VAL A 1 93 ? 3.172 -19.800 8.109 1.00 95.25 93 VAL A O 1
ATOM 726 N N . ALA A 1 94 ? 1.213 -18.739 8.386 1.00 95.94 94 ALA A N 1
ATOM 727 C CA . ALA A 1 94 ? 1.080 -18.352 6.984 1.00 95.94 94 ALA A CA 1
ATOM 728 C C . ALA A 1 94 ? 2.211 -17.405 6.547 1.00 95.94 94 ALA A C 1
ATOM 730 O O . ALA A 1 94 ? 2.796 -17.603 5.485 1.00 95.94 94 ALA A O 1
ATOM 731 N N . LEU A 1 95 ? 2.582 -16.431 7.385 1.00 94.56 95 LEU A N 1
ATOM 732 C CA . LEU A 1 95 ? 3.703 -15.527 7.122 1.00 94.56 95 LEU A CA 1
ATOM 733 C C . LEU A 1 95 ? 5.042 -16.274 7.075 1.00 94.56 95 LEU A C 1
ATOM 735 O O . LEU A 1 95 ? 5.851 -16.041 6.180 1.00 94.56 95 LEU A O 1
ATOM 739 N N . ALA A 1 96 ? 5.272 -17.194 8.013 1.00 92.56 96 ALA A N 1
ATOM 740 C CA . ALA A 1 96 ? 6.462 -18.035 8.011 1.00 92.56 96 ALA A CA 1
ATOM 741 C C . ALA A 1 96 ? 6.511 -18.920 6.757 1.00 92.56 96 ALA A C 1
ATOM 743 O O . ALA A 1 96 ? 7.571 -19.043 6.155 1.00 92.56 96 ALA A O 1
ATOM 744 N N . ALA A 1 97 ? 5.379 -19.479 6.319 1.00 93.62 97 ALA A N 1
ATOM 745 C CA . ALA A 1 97 ? 5.300 -20.255 5.086 1.00 93.62 97 ALA A CA 1
ATOM 746 C C . ALA A 1 97 ? 5.672 -19.414 3.857 1.00 93.62 97 ALA A C 1
ATOM 748 O O . ALA A 1 97 ? 6.437 -19.895 3.027 1.00 93.62 97 ALA A O 1
ATOM 749 N N . VAL A 1 98 ? 5.214 -18.157 3.772 1.00 93.88 98 VAL A N 1
ATOM 750 C CA . VAL A 1 98 ? 5.626 -17.238 2.697 1.00 93.88 98 VAL A CA 1
ATOM 751 C C . VAL A 1 98 ? 7.143 -17.089 2.663 1.00 93.88 98 VAL A C 1
ATOM 753 O O . VAL A 1 98 ? 7.716 -17.204 1.593 1.00 93.88 98 VAL A O 1
ATOM 756 N N . VAL A 1 99 ? 7.800 -16.869 3.805 1.00 91.19 99 VAL A N 1
ATOM 757 C CA . VAL A 1 99 ? 9.257 -16.651 3.828 1.00 91.19 99 VAL A CA 1
ATOM 758 C C . VAL A 1 99 ? 10.048 -17.942 3.591 1.00 91.19 99 VAL A C 1
ATOM 760 O O . VAL A 1 99 ? 11.036 -17.933 2.864 1.00 91.19 99 VAL A O 1
ATOM 763 N N . LEU A 1 100 ? 9.639 -19.052 4.210 1.00 90.31 100 LEU A N 1
ATOM 764 C CA . LEU A 1 100 ? 10.391 -20.312 4.202 1.00 90.31 100 LEU A CA 1
ATOM 765 C C . LEU A 1 100 ? 10.219 -21.115 2.907 1.00 90.31 100 LEU A C 1
ATOM 767 O O . LEU A 1 100 ? 11.123 -21.865 2.545 1.00 90.31 100 LEU A O 1
ATOM 771 N N . LEU A 1 101 ? 9.068 -20.990 2.238 1.00 92.69 101 LEU A N 1
ATOM 772 C CA . LEU A 1 101 ? 8.744 -21.716 1.003 1.00 92.69 101 LEU A CA 1
ATOM 773 C C . LEU A 1 101 ? 8.917 -20.862 -0.259 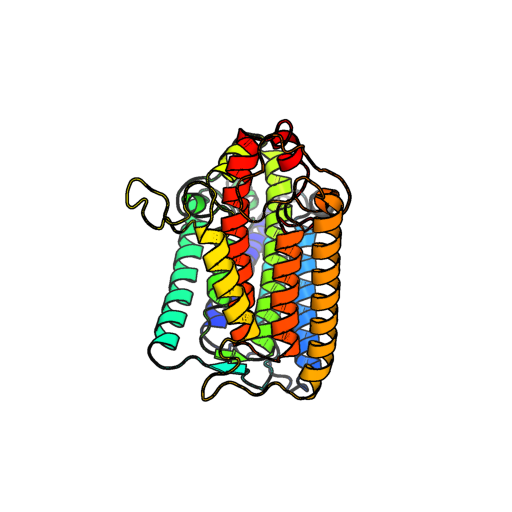1.00 92.69 101 LEU A C 1
ATOM 775 O O . LEU A 1 101 ? 8.594 -21.336 -1.351 1.00 92.69 101 LEU A O 1
ATOM 779 N N . TRP A 1 102 ? 9.401 -19.626 -0.111 1.00 92.75 102 TRP A N 1
ATOM 780 C CA . TRP A 1 102 ? 9.629 -18.707 -1.221 1.00 92.75 102 TRP A CA 1
ATOM 781 C C . TRP A 1 102 ? 10.644 -19.261 -2.218 1.00 92.75 102 TRP A C 1
ATOM 783 O O . TRP A 1 102 ? 11.714 -19.721 -1.808 1.00 92.75 102 TRP A O 1
ATOM 793 N N . GLN A 1 103 ? 10.343 -19.178 -3.513 1.00 91.62 103 GLN A N 1
ATOM 794 C CA . GLN A 1 103 ? 11.210 -19.693 -4.570 1.00 91.62 103 GLN A CA 1
ATOM 795 C C . GLN A 1 103 ? 11.945 -18.548 -5.287 1.00 91.62 103 GLN A C 1
ATOM 797 O O . GLN A 1 103 ? 11.344 -17.823 -6.076 1.00 91.62 103 GLN A O 1
ATOM 802 N N . PRO A 1 104 ? 13.262 -18.368 -5.064 1.00 85.75 104 PRO A N 1
ATOM 803 C CA . PRO A 1 104 ? 14.003 -17.277 -5.690 1.00 85.75 104 PRO A CA 1
ATOM 804 C C . PRO A 1 104 ? 13.963 -17.387 -7.220 1.00 85.75 104 PRO A C 1
ATOM 806 O O . PRO A 1 104 ? 14.088 -18.476 -7.782 1.00 85.75 104 PRO A O 1
ATOM 809 N N . ALA A 1 105 ? 13.827 -16.249 -7.901 1.00 81.44 105 ALA A N 1
ATOM 810 C CA . ALA A 1 105 ? 13.799 -16.189 -9.355 1.00 81.44 105 ALA A CA 1
ATOM 811 C C . ALA A 1 105 ? 15.008 -15.412 -9.883 1.00 81.44 105 ALA A C 1
ATOM 813 O O . ALA A 1 105 ? 15.152 -14.211 -9.658 1.00 81.44 105 ALA A O 1
ATOM 814 N N . GLU A 1 106 ? 15.860 -16.092 -10.646 1.00 74.56 106 GLU A N 1
ATOM 815 C CA . GLU A 1 106 ? 16.851 -15.443 -11.502 1.00 74.56 106 GLU A CA 1
ATOM 816 C C . GLU A 1 106 ? 16.150 -15.047 -12.818 1.00 74.56 106 GLU A C 1
ATOM 818 O O . GLU A 1 106 ? 15.437 -15.869 -13.397 1.00 74.56 106 GLU A O 1
ATOM 823 N N . PRO A 1 107 ? 16.274 -13.797 -13.297 1.00 79.31 107 PRO A N 1
ATOM 824 C CA . PRO A 1 107 ? 17.427 -12.929 -13.099 1.00 79.31 107 PRO A CA 1
ATOM 825 C C . PRO A 1 107 ? 17.280 -11.886 -11.983 1.00 79.31 107 PRO A C 1
ATOM 827 O O . PRO A 1 107 ? 16.187 -11.430 -11.630 1.00 79.31 107 PRO A O 1
ATOM 830 N N . MET A 1 108 ? 18.440 -11.427 -11.507 1.00 84.31 108 MET A N 1
ATOM 831 C CA . MET A 1 108 ? 18.558 -10.120 -10.865 1.00 84.31 108 MET A CA 1
ATOM 832 C C . MET A 1 108 ? 18.037 -9.066 -11.839 1.00 84.31 108 MET A C 1
ATOM 834 O O . MET A 1 108 ? 18.548 -8.959 -12.955 1.00 84.31 108 MET A O 1
ATOM 838 N N . LEU A 1 109 ? 17.023 -8.306 -11.423 1.00 82.38 109 LEU A N 1
ATOM 839 C CA . LEU A 1 109 ? 16.595 -7.145 -12.179 1.00 82.38 109 LEU A CA 1
ATOM 840 C C . LEU A 1 109 ? 17.648 -6.080 -11.935 1.00 82.38 109 LEU A C 1
ATOM 842 O O . LEU A 1 109 ? 18.537 -5.961 -12.753 1.00 82.38 109 LEU A O 1
ATOM 846 N N . TRP A 1 110 ? 17.673 -5.388 -10.800 1.00 83.19 110 TRP A N 1
ATOM 847 C CA . TRP A 1 110 ? 18.687 -4.357 -10.552 1.00 83.19 110 TRP A CA 1
ATOM 848 C C . TRP A 1 110 ? 19.391 -4.519 -9.212 1.00 83.19 110 TRP A C 1
ATOM 850 O O . TRP A 1 110 ? 18.864 -5.101 -8.269 1.00 83.19 110 TRP A O 1
ATOM 860 N N . SER A 1 111 ? 20.582 -3.931 -9.132 1.00 86.00 111 SER A N 1
ATOM 861 C CA . SER A 1 111 ? 21.375 -3.830 -7.914 1.00 86.00 111 SER A CA 1
ATOM 862 C C . SER A 1 111 ? 21.895 -2.402 -7.767 1.00 86.00 111 SER A C 1
ATOM 864 O O . SER A 1 111 ? 22.468 -1.836 -8.701 1.00 86.00 111 SER A O 1
ATOM 866 N N . LEU A 1 112 ? 21.664 -1.797 -6.604 1.00 87.00 112 LEU A N 1
ATOM 867 C CA . LEU A 1 112 ? 22.221 -0.496 -6.254 1.00 87.00 112 LEU A CA 1
ATOM 868 C C . LEU A 1 112 ? 23.679 -0.663 -5.820 1.00 87.00 112 LEU A C 1
ATOM 870 O O . LEU A 1 112 ? 24.023 -1.596 -5.094 1.00 87.00 112 LEU A O 1
ATOM 874 N N . THR A 1 113 ? 24.534 0.282 -6.213 1.00 85.88 113 THR A N 1
ATOM 875 C CA . THR A 1 113 ? 25.968 0.275 -5.892 1.00 85.88 113 THR A CA 1
ATOM 876 C C . THR A 1 113 ? 26.412 1.585 -5.234 1.00 85.88 113 THR A C 1
ATOM 878 O O . THR A 1 113 ? 25.732 2.614 -5.311 1.00 85.88 113 THR A O 1
ATOM 881 N N . GLY A 1 114 ? 27.548 1.538 -4.529 1.00 90.88 114 GLY A N 1
ATOM 882 C CA . GLY A 1 114 ? 28.160 2.700 -3.877 1.00 90.88 114 GLY A CA 1
ATOM 883 C C . GLY A 1 114 ? 27.235 3.406 -2.878 1.00 90.88 114 GLY A C 1
ATOM 884 O O . GLY A 1 114 ? 26.561 2.764 -2.071 1.00 90.88 114 GLY A O 1
ATOM 885 N N . LEU A 1 115 ? 27.187 4.741 -2.953 1.00 86.88 115 LEU A N 1
ATOM 886 C CA . LEU A 1 115 ? 26.366 5.582 -2.073 1.00 86.88 115 LEU A CA 1
ATOM 887 C C . LEU A 1 115 ? 24.885 5.170 -2.074 1.00 86.88 115 LEU A C 1
ATOM 889 O O . LEU A 1 115 ? 24.262 5.121 -1.017 1.00 86.88 115 LEU A O 1
ATOM 893 N N . TRP A 1 116 ? 24.326 4.827 -3.238 1.00 84.00 116 TRP A N 1
ATOM 894 C CA . TRP A 1 116 ? 22.909 4.476 -3.367 1.00 84.00 116 TRP A CA 1
ATOM 895 C C . TRP A 1 116 ? 22.553 3.183 -2.637 1.00 84.00 116 TRP A C 1
ATOM 897 O O . TRP A 1 116 ? 21.486 3.104 -2.031 1.00 84.00 116 TRP A O 1
ATOM 907 N N . ARG A 1 117 ? 23.465 2.202 -2.616 1.00 88.56 117 ARG A N 1
ATOM 908 C CA . ARG A 1 117 ? 23.305 0.982 -1.811 1.00 88.56 117 ARG A CA 1
ATOM 909 C C . ARG A 1 117 ? 23.236 1.310 -0.325 1.00 88.56 117 ARG A C 1
ATOM 911 O O . ARG A 1 117 ? 22.334 0.836 0.359 1.00 88.56 117 ARG A O 1
ATOM 918 N N . HIS A 1 118 ? 24.155 2.137 0.166 1.00 83.19 118 HIS A N 1
ATOM 919 C CA . HIS A 1 118 ? 24.192 2.512 1.580 1.00 83.19 118 HIS A CA 1
ATOM 920 C C . HIS A 1 118 ? 22.965 3.326 1.997 1.00 83.19 118 HIS A C 1
ATOM 922 O O . HIS A 1 118 ? 22.405 3.082 3.062 1.00 83.19 118 HIS A O 1
ATOM 928 N N . LEU A 1 119 ? 22.496 4.242 1.145 1.00 84.75 119 LEU A N 1
ATOM 929 C CA . LEU A 1 119 ? 21.259 4.990 1.380 1.00 84.75 119 LEU A CA 1
ATOM 930 C C . LEU A 1 119 ? 20.029 4.072 1.424 1.00 84.75 119 LEU A C 1
ATOM 932 O O . LEU A 1 119 ? 19.167 4.241 2.287 1.00 84.75 119 LEU A O 1
ATOM 936 N N . ALA A 1 120 ? 19.956 3.081 0.535 1.00 86.38 120 ALA A N 1
ATOM 937 C CA . ALA A 1 120 ? 18.881 2.092 0.512 1.00 86.38 120 ALA A CA 1
ATOM 938 C C . ALA A 1 120 ? 18.899 1.202 1.774 1.00 86.38 120 ALA A C 1
ATOM 940 O O . ALA A 1 120 ? 17.886 1.051 2.457 1.00 86.38 120 ALA A O 1
ATOM 941 N N . GLN A 1 121 ? 20.075 0.721 2.183 1.00 86.44 121 GLN A N 1
ATOM 942 C CA . GLN A 1 121 ? 20.254 -0.030 3.432 1.00 86.44 121 GLN A CA 1
ATOM 943 C C . GLN A 1 121 ? 19.878 0.799 4.669 1.00 86.44 121 GLN A C 1
ATOM 945 O O . GLN A 1 121 ? 19.138 0.322 5.527 1.00 86.44 121 GLN A O 1
ATOM 950 N N . ALA A 1 122 ? 20.320 2.057 4.746 1.00 84.62 122 ALA A N 1
ATOM 951 C CA . ALA A 1 122 ? 19.943 2.968 5.826 1.00 84.62 122 ALA A CA 1
ATOM 952 C C . ALA A 1 122 ? 18.425 3.217 5.859 1.00 84.62 122 ALA A C 1
ATOM 954 O O . ALA A 1 122 ? 17.814 3.235 6.930 1.00 84.62 122 ALA A O 1
ATOM 955 N N . SER A 1 123 ? 17.792 3.335 4.688 1.00 86.69 123 SER A N 1
ATOM 956 C CA . SER A 1 123 ? 16.337 3.472 4.566 1.00 86.69 123 SER A CA 1
ATOM 957 C C . SER A 1 123 ? 15.614 2.208 5.046 1.00 86.69 123 SER A C 1
ATOM 959 O O . SER A 1 123 ? 14.663 2.303 5.814 1.00 86.69 123 SER A O 1
ATOM 961 N N . THR A 1 124 ? 16.123 1.021 4.719 1.00 86.44 124 THR A N 1
ATOM 962 C CA . THR A 1 124 ? 15.602 -0.262 5.223 1.00 86.44 124 THR A CA 1
ATOM 963 C C . THR A 1 124 ? 15.701 -0.351 6.754 1.00 86.44 124 THR A C 1
ATOM 965 O O . THR A 1 124 ? 14.713 -0.655 7.424 1.00 86.44 124 THR A O 1
ATOM 968 N N . LEU A 1 125 ? 16.857 -0.004 7.335 1.00 85.38 125 LEU A N 1
ATOM 969 C CA . LEU A 1 125 ? 17.068 0.005 8.792 1.00 85.38 125 LEU A CA 1
ATOM 970 C C . LEU A 1 125 ? 16.172 1.022 9.511 1.00 85.38 125 LEU A C 1
ATOM 972 O O . LEU A 1 125 ? 15.609 0.722 10.564 1.00 85.38 125 LEU A O 1
ATOM 976 N N . SER A 1 126 ? 15.991 2.215 8.938 1.00 86.56 126 SER A N 1
ATOM 977 C CA . SER A 1 126 ? 15.050 3.199 9.488 1.00 86.56 126 SER A CA 1
ATOM 978 C C . SER A 1 126 ? 13.594 2.728 9.400 1.00 86.56 126 SER A C 1
ATOM 980 O O . SER A 1 126 ? 12.814 3.042 10.297 1.00 86.56 126 SER A O 1
ATOM 982 N N . GLY A 1 127 ? 13.244 1.905 8.404 1.00 87.69 127 GLY A N 1
ATOM 983 C CA . GLY A 1 127 ? 11.972 1.182 8.342 1.00 87.69 127 GLY A CA 1
ATOM 984 C C . GLY A 1 127 ? 11.758 0.275 9.557 1.00 87.69 127 GLY A C 1
ATOM 985 O O . GLY A 1 127 ? 10.716 0.359 10.201 1.00 87.69 127 GLY A O 1
ATOM 986 N N . ILE A 1 128 ? 12.764 -0.512 9.959 1.00 86.00 128 ILE A N 1
ATOM 987 C CA . ILE A 1 128 ? 12.707 -1.325 11.194 1.00 86.00 128 ILE A CA 1
ATOM 988 C C . ILE A 1 128 ? 12.497 -0.432 12.424 1.00 86.00 128 ILE A C 1
ATOM 990 O O . ILE A 1 128 ? 11.637 -0.712 13.260 1.00 86.00 128 ILE A O 1
ATOM 994 N N . GLY A 1 129 ? 13.240 0.674 12.518 1.00 86.12 129 GLY A N 1
ATOM 995 C CA . GLY A 1 129 ? 13.076 1.650 13.597 1.00 86.12 129 GLY A CA 1
ATOM 996 C C . GLY A 1 129 ? 11.661 2.235 13.657 1.00 86.12 129 GLY A C 1
ATOM 997 O O . GLY A 1 129 ? 11.068 2.309 14.734 1.00 86.12 129 GLY A O 1
ATOM 998 N N . LEU A 1 130 ? 11.084 2.590 12.504 1.00 88.88 130 LEU A N 1
ATOM 999 C CA . LEU A 1 130 ? 9.709 3.078 12.397 1.00 88.88 130 LEU A CA 1
ATOM 1000 C C . LEU A 1 130 ? 8.689 2.001 12.785 1.00 88.88 130 LEU A C 1
ATOM 1002 O O . LEU A 1 130 ? 7.709 2.324 13.453 1.00 88.88 130 LEU A O 1
ATOM 1006 N N . PHE A 1 131 ? 8.921 0.738 12.418 1.00 88.50 131 PHE A N 1
ATOM 1007 C CA . PHE A 1 131 ? 8.062 -0.378 12.814 1.00 88.50 131 PHE A CA 1
ATOM 1008 C C . PHE A 1 131 ? 8.017 -0.515 14.339 1.00 88.50 131 PHE A C 1
ATOM 1010 O O . PHE A 1 131 ? 6.940 -0.538 14.932 1.00 88.50 131 PHE A O 1
ATOM 1017 N N . LEU A 1 132 ? 9.187 -0.537 14.987 1.00 85.19 132 LEU A N 1
ATOM 1018 C CA . LEU A 1 132 ? 9.297 -0.634 16.444 1.00 85.19 132 LEU A CA 1
ATOM 1019 C C . LEU A 1 132 ? 8.662 0.576 17.134 1.00 85.19 132 LEU A C 1
ATOM 1021 O O . LEU A 1 132 ? 7.871 0.414 18.060 1.00 85.19 132 LEU A O 1
ATOM 1025 N N . TRP A 1 133 ? 8.944 1.791 16.660 1.00 86.38 133 TRP A N 1
ATOM 1026 C CA . TRP A 1 133 ? 8.346 3.002 17.219 1.00 86.38 133 TRP A CA 1
ATOM 1027 C C . TRP A 1 133 ? 6.824 3.040 17.030 1.00 86.38 133 TRP A C 1
ATOM 1029 O O . TRP A 1 133 ? 6.099 3.420 17.951 1.00 86.38 133 TRP A O 1
ATOM 1039 N N . GLY A 1 134 ? 6.325 2.602 15.872 1.00 86.50 134 GLY A N 1
ATOM 1040 C CA . GLY A 1 134 ? 4.899 2.443 15.597 1.00 86.50 134 GLY A CA 1
ATOM 1041 C C . GLY A 1 134 ? 4.241 1.444 16.542 1.00 86.50 134 GLY A C 1
ATOM 1042 O O . GLY A 1 134 ? 3.220 1.764 17.143 1.00 86.50 134 GLY A O 1
ATOM 1043 N N . ALA A 1 135 ? 4.855 0.279 16.749 1.00 84.56 135 ALA A N 1
ATOM 1044 C CA . ALA A 1 135 ? 4.342 -0.743 17.656 1.00 84.56 135 ALA A CA 1
ATOM 1045 C C . ALA A 1 135 ? 4.304 -0.244 19.110 1.00 84.56 135 ALA A C 1
ATOM 1047 O O . ALA A 1 135 ? 3.290 -0.390 19.786 1.00 84.56 135 ALA A O 1
ATOM 1048 N N . LEU A 1 136 ? 5.365 0.429 19.569 1.00 83.50 136 LEU A N 1
ATOM 1049 C CA . LEU A 1 136 ? 5.426 1.029 20.907 1.00 83.50 136 LEU A CA 1
ATOM 1050 C C . LEU A 1 136 ? 4.413 2.172 21.090 1.00 83.50 136 LEU A C 1
ATOM 1052 O O . LEU A 1 136 ? 3.904 2.377 22.190 1.00 83.50 136 LEU A O 1
ATOM 1056 N N . SER A 1 137 ? 4.086 2.902 20.018 1.00 84.31 137 SER A N 1
ATOM 1057 C CA . SER A 1 137 ? 3.114 4.005 20.053 1.00 84.31 137 SER A CA 1
ATOM 1058 C C . SER A 1 137 ? 1.665 3.533 20.231 1.00 84.31 137 SER A C 1
ATOM 1060 O O . SER A 1 137 ? 0.814 4.337 20.608 1.00 84.31 137 SER A O 1
ATOM 1062 N N . LEU A 1 138 ? 1.374 2.252 19.981 1.00 78.00 138 LEU A N 1
ATOM 1063 C CA . LEU A 1 138 ? 0.035 1.674 20.127 1.00 78.00 138 LEU A CA 1
ATOM 1064 C C . LEU A 1 138 ? -0.341 1.323 21.583 1.00 78.00 138 LEU A C 1
ATOM 1066 O O . LEU A 1 138 ? -1.483 0.951 21.849 1.00 78.00 138 LEU A O 1
ATOM 1070 N N . GLY A 1 139 ? 0.581 1.456 22.542 1.00 74.75 139 GLY A N 1
ATOM 1071 C CA . GLY A 1 139 ? 0.285 1.299 23.969 1.00 74.75 139 GLY A CA 1
ATOM 1072 C C . GLY A 1 139 ? -0.187 -0.110 24.344 1.00 74.75 139 GLY A C 1
ATOM 1073 O O . GLY A 1 139 ? 0.608 -1.043 24.366 1.00 74.75 139 GLY A O 1
ATOM 1074 N N . THR A 1 140 ? -1.473 -0.265 24.680 1.00 69.38 140 THR A N 1
ATOM 1075 C CA . THR A 1 140 ? -2.086 -1.540 25.114 1.00 69.38 140 THR A CA 1
ATOM 1076 C C . THR A 1 140 ? -2.507 -2.457 23.963 1.00 69.38 140 THR A C 1
ATOM 1078 O O . THR A 1 140 ? -3.179 -3.463 24.199 1.00 69.38 140 THR A O 1
ATOM 1081 N N . PHE A 1 141 ? -2.133 -2.130 22.725 1.00 75.25 141 PHE A N 1
ATOM 1082 C CA . PHE A 1 141 ? -2.400 -2.976 21.569 1.00 75.25 141 PHE A CA 1
ATOM 1083 C C . PHE A 1 141 ? -1.751 -4.353 21.705 1.00 75.25 141 PHE A C 1
ATOM 1085 O O . PHE A 1 141 ? -0.601 -4.491 22.120 1.00 75.25 141 PHE A O 1
ATOM 1092 N N . ASP A 1 142 ? -2.513 -5.376 21.332 1.00 78.31 142 ASP A N 1
ATOM 1093 C CA . ASP A 1 142 ? -2.155 -6.780 21.486 1.00 78.31 142 ASP A CA 1
ATOM 1094 C C . 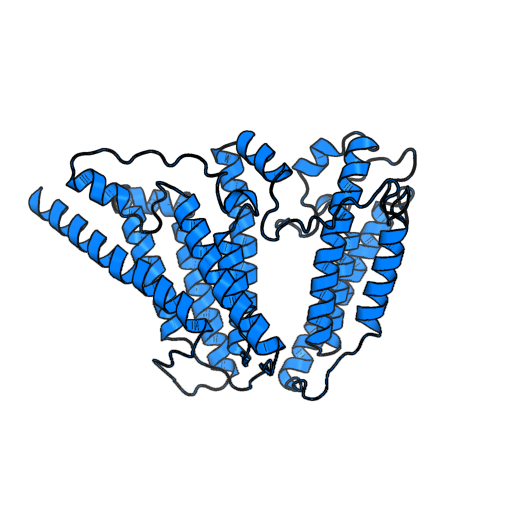ASP A 1 142 ? -1.933 -7.428 20.110 1.00 78.31 142 ASP A C 1
ATOM 1096 O O . ASP A 1 142 ? -2.836 -8.084 19.583 1.00 78.31 142 ASP A O 1
ATOM 1100 N N . PRO A 1 143 ? -0.744 -7.256 19.501 1.00 75.19 143 PRO A N 1
ATOM 1101 C CA . PRO A 1 143 ? -0.465 -7.767 18.159 1.00 75.19 143 PRO A CA 1
ATOM 1102 C C . PRO A 1 143 ? -0.490 -9.299 18.083 1.00 75.19 143 PRO A C 1
ATOM 1104 O O . PRO A 1 143 ? -0.707 -9.857 17.012 1.00 75.19 143 PRO A O 1
ATOM 1107 N N . LEU A 1 144 ? -0.268 -9.986 19.209 1.00 82.56 144 LEU A N 1
ATOM 1108 C CA . LEU A 1 144 ? -0.227 -11.450 19.286 1.00 82.56 144 LEU A CA 1
ATOM 1109 C C . LEU A 1 144 ? -1.575 -12.066 19.691 1.00 82.56 144 LEU A C 1
ATOM 1111 O O . LEU A 1 144 ? -1.722 -13.288 19.665 1.00 82.56 144 LEU A O 1
ATOM 1115 N N . GLY A 1 145 ? -2.552 -11.252 20.098 1.00 80.94 145 GLY A N 1
ATOM 1116 C CA . GLY A 1 145 ? -3.850 -11.732 20.567 1.00 80.94 145 GLY A CA 1
ATOM 1117 C C . GLY A 1 145 ? -3.803 -12.479 21.910 1.00 80.94 145 GLY A C 1
ATOM 1118 O O . GLY A 1 145 ? -4.675 -13.306 22.190 1.00 80.94 145 GLY A O 1
ATOM 1119 N N . VAL A 1 146 ? -2.779 -12.242 22.737 1.00 84.94 146 VAL A N 1
ATOM 1120 C CA . VAL A 1 146 ? -2.546 -12.953 24.008 1.00 84.94 146 VAL A CA 1
ATOM 1121 C C . VAL A 1 146 ? -3.116 -12.232 25.234 1.00 84.94 146 VAL A C 1
ATOM 1123 O O . VAL A 1 146 ? -3.215 -12.832 26.310 1.00 84.94 146 VAL A O 1
ATOM 1126 N N . ALA A 1 147 ? -3.526 -10.969 25.118 1.00 85.06 147 ALA A N 1
ATOM 1127 C CA . ALA A 1 147 ? -4.076 -10.174 26.214 1.00 85.06 147 ALA A CA 1
ATOM 1128 C C . ALA A 1 147 ? -5.342 -10.803 26.832 1.00 85.06 147 ALA A C 1
ATOM 1130 O O . ALA A 1 147 ? -5.394 -10.915 28.059 1.00 85.06 147 ALA A O 1
ATOM 1131 N N . PRO A 1 148 ? -6.324 -11.326 26.065 1.00 84.69 148 PRO A N 1
ATOM 1132 C CA . PRO A 1 148 ? -7.478 -12.012 26.654 1.00 84.69 148 PRO A CA 1
ATOM 1133 C C . PRO A 1 148 ? -7.098 -13.290 27.417 1.00 84.69 148 PRO A C 1
ATOM 1135 O O . PRO A 1 148 ? -7.692 -13.605 28.451 1.00 84.69 148 PRO A O 1
ATOM 1138 N N . LEU A 1 149 ? -6.083 -14.018 26.937 1.00 85.06 149 LEU A N 1
ATOM 1139 C CA . LEU A 1 149 ? -5.597 -15.244 27.575 1.00 85.06 149 LEU A CA 1
ATOM 1140 C C . LEU A 1 149 ? -4.868 -14.943 28.883 1.00 85.06 149 LEU A C 1
ATOM 1142 O O . LEU A 1 149 ? -5.144 -15.575 29.904 1.00 85.06 149 LEU A O 1
ATOM 1146 N N . THR A 1 150 ? -3.968 -13.962 28.868 1.00 84.44 150 THR A N 1
ATOM 1147 C CA . THR A 1 150 ? -3.221 -13.535 30.058 1.00 84.44 150 THR A CA 1
ATOM 1148 C C . THR A 1 150 ? -4.138 -12.918 31.108 1.00 84.44 150 THR A C 1
ATOM 1150 O O . THR A 1 150 ? -3.994 -13.235 32.290 1.00 84.44 150 THR A O 1
ATOM 1153 N N . ALA A 1 151 ? -5.120 -12.108 30.699 1.00 84.69 151 ALA A N 1
ATOM 1154 C CA . ALA A 1 151 ? -6.138 -11.560 31.589 1.00 84.69 151 ALA A CA 1
ATOM 1155 C C . ALA A 1 151 ? -6.927 -12.687 32.274 1.00 84.69 151 ALA A C 1
ATOM 1157 O O . ALA A 1 151 ? -7.005 -12.716 33.500 1.00 84.69 151 ALA A O 1
ATOM 1158 N N . HIS A 1 152 ? -7.389 -13.691 31.520 1.00 81.12 152 HIS A N 1
ATOM 1159 C CA . HIS A 1 152 ? -8.087 -14.849 32.084 1.00 81.12 152 HIS A CA 1
ATOM 1160 C C . HIS A 1 152 ? -7.224 -15.658 33.063 1.00 81.12 152 HIS A C 1
ATOM 1162 O O . HIS A 1 152 ? -7.688 -16.007 34.148 1.00 81.12 152 HIS A O 1
ATOM 1168 N N . LEU A 1 153 ? -5.964 -15.939 32.710 1.00 84.06 153 LEU A N 1
ATOM 1169 C CA . LEU A 1 153 ? -5.031 -16.662 33.584 1.00 84.06 153 LEU A CA 1
ATOM 1170 C C . LEU A 1 153 ? -4.758 -15.907 34.895 1.00 84.06 153 LEU A C 1
ATOM 1172 O O . LEU A 1 153 ? -4.537 -16.542 35.924 1.00 84.06 153 LEU A O 1
ATOM 1176 N N . ARG A 1 154 ? -4.814 -14.571 34.860 1.00 85.62 154 ARG A N 1
ATOM 1177 C CA . ARG A 1 154 ? -4.644 -13.675 36.014 1.00 85.62 154 ARG A CA 1
ATOM 1178 C C . ARG A 1 154 ? -5.961 -13.302 36.710 1.00 85.62 154 ARG A C 1
ATOM 1180 O O . ARG A 1 154 ? -5.927 -12.511 37.647 1.00 85.62 154 ARG A O 1
ATOM 1187 N N . GLY A 1 155 ? -7.104 -13.827 36.262 1.00 80.50 155 GLY A N 1
ATOM 1188 C CA . GLY A 1 155 ? -8.420 -13.494 36.820 1.00 80.50 155 GLY A CA 1
ATOM 1189 C C . GLY A 1 155 ? -8.856 -12.038 36.603 1.00 80.50 155 GLY A C 1
ATOM 1190 O O . GLY A 1 155 ? -9.610 -11.506 37.408 1.00 80.50 155 GLY A O 1
ATOM 1191 N N . ARG A 1 156 ? -8.367 -11.377 35.548 1.00 83.44 156 ARG A N 1
ATOM 1192 C CA . ARG A 1 156 ? -8.672 -9.982 35.185 1.00 83.44 156 ARG A CA 1
ATOM 1193 C C . ARG A 1 156 ? -9.494 -9.910 33.895 1.00 83.44 156 ARG A C 1
ATOM 1195 O O . ARG A 1 156 ? -9.503 -10.856 33.107 1.00 83.44 156 ARG A O 1
ATOM 1202 N N . GLN A 1 157 ? -10.154 -8.776 33.663 1.00 74.94 157 GLN A N 1
ATOM 1203 C CA . GLN A 1 157 ? -10.760 -8.470 32.364 1.00 74.94 157 GLN A CA 1
ATOM 1204 C C . GLN A 1 157 ? -9.754 -7.764 31.432 1.00 74.94 157 GLN A C 1
ATOM 1206 O O . GLN A 1 157 ? -8.861 -7.072 31.931 1.00 74.94 157 GLN A O 1
ATOM 1211 N N . PRO A 1 158 ? -9.861 -7.940 30.101 1.00 68.81 158 PRO A N 1
ATOM 1212 C CA . PRO A 1 158 ? -9.014 -7.234 29.142 1.00 68.81 158 PRO A CA 1
ATOM 1213 C C . PRO A 1 158 ? -9.294 -5.728 29.186 1.00 68.81 158 PRO A C 1
ATOM 1215 O O . PRO A 1 158 ? -10.452 -5.316 29.203 1.00 68.81 158 PRO A O 1
ATOM 1218 N N . ALA A 1 159 ? -8.241 -4.909 29.196 1.00 68.75 159 ALA A N 1
ATOM 1219 C CA . ALA A 1 159 ? -8.393 -3.460 29.123 1.00 68.75 159 ALA A CA 1
ATOM 1220 C C . ALA A 1 159 ? -8.826 -3.036 27.704 1.00 68.75 159 ALA A C 1
ATOM 1222 O O . ALA A 1 159 ? -8.334 -3.613 26.730 1.00 68.75 159 ALA A O 1
ATOM 1223 N N . PRO A 1 160 ? -9.710 -2.031 27.560 1.00 67.31 160 PRO A N 1
ATOM 1224 C CA . PRO A 1 160 ? -10.026 -1.463 26.255 1.00 67.31 160 PRO A CA 1
ATOM 1225 C C . PRO A 1 160 ? -8.783 -0.799 25.645 1.00 67.31 160 PRO A C 1
ATOM 1227 O O . PRO A 1 160 ? -8.003 -0.154 26.349 1.00 67.31 160 PRO A O 1
ATOM 1230 N N . CYS A 1 161 ? -8.594 -0.960 24.333 1.00 67.50 161 CYS A N 1
ATOM 1231 C CA . CYS A 1 161 ? -7.523 -0.287 23.603 1.00 67.50 161 CYS A CA 1
ATOM 1232 C C . CYS A 1 161 ? -7.991 1.129 23.232 1.00 67.50 161 CYS A C 1
ATOM 1234 O O . CYS A 1 161 ? -8.950 1.257 22.468 1.00 67.50 161 CYS A O 1
ATOM 1236 N N . PRO A 1 162 ? -7.374 2.195 23.767 1.00 70.44 162 PRO A N 1
ATOM 1237 C CA . PRO A 1 162 ? -7.726 3.553 23.385 1.00 70.44 162 PRO A CA 1
ATOM 1238 C C . PRO A 1 162 ? -7.297 3.838 21.941 1.00 70.44 162 PRO A C 1
ATOM 1240 O O . PRO A 1 162 ? -6.365 3.230 21.413 1.00 70.44 162 PRO A O 1
ATOM 1243 N N . PHE A 1 163 ? -7.965 4.805 21.315 1.00 78.94 163 PHE A N 1
ATOM 1244 C CA . PHE A 1 163 ? -7.576 5.327 20.008 1.00 78.94 163 PHE A CA 1
ATOM 1245 C C . PHE A 1 163 ? -6.163 5.933 20.070 1.00 78.94 163 PHE A C 1
ATOM 1247 O O . PHE A 1 163 ? -5.919 6.888 20.810 1.00 78.94 163 PHE A O 1
ATOM 1254 N N . ALA A 1 164 ? -5.231 5.377 19.292 1.00 74.25 164 ALA A N 1
ATOM 1255 C CA . ALA A 1 164 ? -3.845 5.827 19.249 1.00 74.25 164 ALA A CA 1
ATOM 1256 C C . ALA A 1 164 ? -3.649 6.935 18.200 1.00 74.25 164 ALA A C 1
ATOM 1258 O O . ALA A 1 164 ? -3.746 6.698 16.999 1.00 74.25 164 ALA A O 1
ATOM 1259 N N . SER A 1 165 ? -3.328 8.147 18.657 1.00 79.94 165 SER A N 1
ATOM 1260 C CA . SER A 1 165 ? -2.976 9.299 17.804 1.00 79.94 165 SER A CA 1
ATOM 1261 C C . SER A 1 165 ? -1.609 9.916 18.146 1.00 79.94 165 SER A C 1
ATOM 1263 O O . SER A 1 165 ? -1.199 10.917 17.555 1.00 79.94 165 SER A O 1
ATOM 1265 N N . GLY A 1 166 ? -0.887 9.321 19.102 1.00 81.56 166 GLY A N 1
ATOM 1266 C CA . GLY A 1 166 ? 0.423 9.766 19.584 1.00 81.56 166 GLY A CA 1
ATOM 1267 C C . GLY A 1 166 ? 1.615 9.076 18.906 1.00 81.56 166 GLY A C 1
ATOM 1268 O O . GLY A 1 166 ? 1.466 8.134 18.131 1.00 81.56 166 GLY A O 1
ATOM 1269 N N . GLY A 1 167 ? 2.831 9.546 19.206 1.00 86.31 167 GLY A N 1
ATOM 1270 C CA . GLY A 1 167 ? 4.071 8.932 18.708 1.00 86.31 167 GLY A CA 1
ATOM 1271 C C . GLY A 1 167 ? 4.176 8.922 17.178 1.00 86.31 167 GLY A C 1
ATOM 1272 O O . GLY A 1 167 ? 3.968 9.957 16.539 1.00 86.31 167 GLY A O 1
ATOM 1273 N N . ALA A 1 168 ? 4.481 7.759 16.594 1.00 86.88 168 ALA A N 1
ATOM 1274 C CA . ALA A 1 168 ? 4.618 7.584 15.143 1.00 86.88 168 ALA A CA 1
ATOM 1275 C C . ALA A 1 168 ? 3.319 7.906 14.378 1.00 86.88 168 ALA A C 1
ATOM 1277 O O . ALA A 1 168 ? 3.369 8.404 13.252 1.00 86.88 168 ALA A O 1
ATOM 1278 N N . TYR A 1 169 ? 2.161 7.717 15.022 1.00 88.25 169 TYR A N 1
ATOM 1279 C CA . TYR A 1 169 ? 0.840 8.022 14.463 1.00 88.25 169 TYR A CA 1
ATOM 1280 C C . TYR A 1 169 ? 0.599 9.530 14.284 1.00 88.25 169 TYR A C 1
ATOM 1282 O O . TYR A 1 169 ? -0.383 9.940 13.675 1.00 88.25 169 TYR A O 1
ATOM 1290 N N . ARG A 1 170 ? 1.503 10.399 14.751 1.00 87.25 170 ARG A N 1
ATOM 1291 C CA . ARG A 1 170 ? 1.464 11.834 14.420 1.00 87.25 170 ARG A CA 1
ATOM 1292 C C . ARG A 1 170 ? 2.033 12.138 13.034 1.00 87.25 170 ARG A C 1
ATOM 1294 O O . ARG A 1 170 ? 1.731 13.191 12.477 1.00 87.25 170 ARG A O 1
ATOM 1301 N N . LEU A 1 171 ? 2.885 11.258 12.503 1.00 84.94 171 LEU A N 1
ATOM 1302 C CA . LEU A 1 171 ? 3.547 11.449 11.211 1.00 84.94 171 LEU A CA 1
ATOM 1303 C C . LEU A 1 171 ? 2.668 10.967 10.062 1.00 84.94 171 LEU A C 1
ATOM 1305 O O . LEU A 1 171 ? 2.470 11.685 9.080 1.00 84.94 171 LEU A O 1
ATOM 1309 N N . VAL A 1 172 ? 2.160 9.746 10.203 1.00 89.38 172 VAL A N 1
ATOM 1310 C CA . VAL A 1 172 ? 1.296 9.055 9.247 1.00 89.38 172 VAL A CA 1
ATOM 1311 C C . VAL A 1 172 ? 0.298 8.205 10.027 1.00 89.38 172 VAL A C 1
ATOM 1313 O O . VAL A 1 172 ? 0.596 7.785 11.142 1.00 89.38 172 VAL A O 1
ATOM 1316 N N . ARG A 1 173 ? -0.877 7.941 9.457 1.00 91.75 173 ARG A N 1
ATOM 1317 C CA . ARG A 1 173 ? -1.922 7.145 10.125 1.00 91.75 173 ARG A CA 1
ATOM 1318 C C . ARG A 1 173 ? -1.588 5.662 10.196 1.00 91.75 173 ARG A C 1
ATOM 1320 O O . ARG A 1 173 ? -2.043 4.980 11.102 1.00 91.75 173 ARG A O 1
ATOM 1327 N N . HIS A 1 174 ? -0.752 5.201 9.269 1.00 92.00 174 HIS A N 1
ATOM 1328 C CA . HIS A 1 174 ? -0.380 3.798 9.100 1.00 92.00 174 HIS A CA 1
ATOM 1329 C C . HIS A 1 174 ? 1.148 3.608 9.150 1.00 92.00 174 HIS A C 1
ATOM 1331 O O . HIS A 1 174 ? 1.753 3.198 8.156 1.00 92.00 174 HIS A O 1
ATOM 1337 N N . PRO A 1 175 ? 1.818 3.921 10.278 1.00 92.62 175 PRO A N 1
ATOM 1338 C CA . PRO A 1 175 ? 3.279 3.894 10.368 1.00 92.62 175 PRO A CA 1
ATOM 1339 C C . PRO A 1 175 ? 3.861 2.484 10.226 1.00 92.62 175 PRO A C 1
ATOM 1341 O O . PRO A 1 175 ? 4.939 2.336 9.661 1.00 92.62 175 PRO A O 1
ATOM 1344 N N . LEU A 1 176 ? 3.141 1.447 10.674 1.00 91.50 176 LEU A N 1
ATOM 1345 C CA . LEU A 1 176 ? 3.561 0.051 10.506 1.00 91.50 176 LEU A CA 1
ATOM 1346 C C . LEU A 1 176 ? 3.553 -0.374 9.033 1.00 91.50 176 LEU A C 1
ATOM 1348 O O . LEU A 1 176 ? 4.502 -1.000 8.570 1.00 91.50 176 LEU A O 1
ATOM 1352 N N . TYR A 1 177 ? 2.529 0.027 8.276 1.00 92.62 177 TYR A N 1
ATOM 1353 C CA . TYR A 1 177 ? 2.473 -0.218 6.835 1.00 92.62 177 TYR A CA 1
ATOM 1354 C C . TYR A 1 177 ? 3.568 0.554 6.093 1.00 92.62 177 TYR A C 1
ATOM 1356 O O . TYR A 1 177 ? 4.236 -0.016 5.234 1.00 92.62 177 TYR A O 1
ATOM 1364 N N . LEU A 1 178 ? 3.810 1.825 6.448 1.00 92.38 178 LEU A N 1
ATOM 1365 C CA . LEU A 1 178 ? 4.926 2.594 5.886 1.00 92.38 178 LEU A CA 1
ATOM 1366 C C . LEU A 1 178 ? 6.271 1.910 6.170 1.00 92.38 178 LEU A C 1
ATOM 1368 O O . LEU A 1 178 ? 7.097 1.798 5.271 1.00 92.38 178 LEU A O 1
ATOM 1372 N N . ALA A 1 179 ? 6.480 1.420 7.389 1.00 91.56 179 ALA A N 1
ATOM 1373 C CA . ALA A 1 179 ? 7.694 0.706 7.759 1.00 91.56 179 ALA A CA 1
ATOM 1374 C C . ALA A 1 179 ? 7.912 -0.565 6.923 1.00 91.56 179 ALA A C 1
ATOM 1376 O O . ALA A 1 179 ? 9.022 -0.798 6.446 1.00 91.56 179 ALA A O 1
ATOM 1377 N N . VAL A 1 180 ? 6.859 -1.356 6.686 1.00 92.50 180 VAL A N 1
ATOM 1378 C CA . VAL A 1 180 ? 6.931 -2.529 5.798 1.00 92.50 180 VAL A CA 1
ATOM 1379 C C . VAL A 1 180 ? 7.199 -2.107 4.353 1.00 92.50 180 VAL A C 1
ATOM 1381 O O . VAL A 1 180 ? 8.060 -2.688 3.705 1.00 92.50 180 VAL A O 1
ATOM 1384 N N . LEU A 1 181 ? 6.549 -1.056 3.848 1.00 92.44 181 LEU A N 1
ATOM 1385 C CA . LEU A 1 181 ? 6.847 -0.523 2.514 1.00 92.44 181 LEU A CA 1
ATOM 1386 C C . LEU A 1 181 ? 8.316 -0.099 2.384 1.00 92.44 181 LEU A C 1
ATOM 1388 O O . LEU A 1 181 ? 8.934 -0.358 1.354 1.00 92.44 181 LEU A O 1
ATOM 1392 N N . MET A 1 182 ? 8.891 0.499 3.430 1.00 90.06 182 MET A N 1
ATOM 1393 C CA . MET A 1 182 ? 10.311 0.840 3.453 1.00 90.06 182 MET A CA 1
ATOM 1394 C C . MET A 1 182 ? 11.195 -0.413 3.424 1.00 90.06 182 MET A C 1
ATOM 1396 O O . MET A 1 182 ? 12.149 -0.465 2.653 1.00 90.06 182 MET A O 1
ATOM 1400 N N . LEU A 1 183 ? 10.855 -1.430 4.220 1.00 89.69 183 LEU A N 1
ATOM 1401 C CA . LEU A 1 183 ? 11.581 -2.700 4.288 1.00 89.69 183 LEU A CA 1
ATOM 1402 C C . LEU A 1 183 ? 11.660 -3.423 2.941 1.00 89.69 183 LEU A C 1
ATOM 1404 O O . LEU A 1 183 ? 12.680 -4.037 2.646 1.00 89.69 183 LEU A O 1
ATOM 1408 N N . ILE A 1 184 ? 10.595 -3.369 2.140 1.00 90.31 184 ILE A N 1
ATOM 1409 C CA . ILE A 1 184 ? 10.498 -4.153 0.904 1.00 90.31 184 ILE A CA 1
ATOM 1410 C C . ILE A 1 184 ? 11.004 -3.373 -0.321 1.00 90.31 184 ILE A C 1
ATOM 1412 O O . ILE A 1 184 ? 11.623 -3.955 -1.209 1.00 90.31 184 ILE A O 1
ATOM 1416 N N . TRP A 1 185 ? 10.814 -2.047 -0.369 1.00 90.88 185 TRP A N 1
ATOM 1417 C CA . TRP A 1 185 ? 11.209 -1.226 -1.525 1.00 90.88 185 TRP A CA 1
ATOM 1418 C C . TRP A 1 185 ? 12.622 -0.646 -1.453 1.00 90.88 185 TRP A C 1
ATOM 1420 O O . TRP A 1 185 ? 13.187 -0.347 -2.503 1.00 90.88 185 TRP A O 1
ATOM 1430 N N . PHE A 1 186 ? 13.210 -0.487 -0.263 1.00 89.75 186 PHE A N 1
ATOM 1431 C CA . PHE A 1 186 ? 14.585 0.015 -0.121 1.00 89.75 186 PHE A CA 1
ATOM 1432 C C . PHE A 1 186 ? 15.642 -1.095 -0.051 1.00 89.75 186 PHE A C 1
ATOM 1434 O O . PHE A 1 186 ? 16.792 -0.837 0.309 1.00 89.75 186 PHE A O 1
ATOM 1441 N N . VAL A 1 187 ? 15.289 -2.322 -0.438 1.00 87.88 187 VAL A N 1
ATOM 1442 C CA . VAL A 1 187 ? 16.271 -3.393 -0.630 1.00 87.88 187 VAL A CA 1
ATOM 1443 C C . VAL A 1 187 ? 17.175 -3.028 -1.815 1.00 87.88 187 VAL A C 1
ATOM 1445 O O . VAL A 1 187 ? 16.669 -2.645 -2.872 1.00 87.88 187 VAL A O 1
ATOM 1448 N N . PRO A 1 188 ? 18.510 -3.111 -1.671 1.00 86.31 188 PRO A N 1
ATOM 1449 C CA . PRO A 1 188 ? 19.429 -2.675 -2.718 1.00 86.31 188 PRO A CA 1
ATOM 1450 C C . PRO A 1 188 ? 19.432 -3.591 -3.944 1.00 86.31 188 PRO A C 1
ATOM 1452 O O . PRO A 1 188 ? 19.719 -3.119 -5.041 1.00 86.31 188 PRO A O 1
ATOM 1455 N N . ASP A 1 189 ? 19.128 -4.872 -3.756 1.00 86.06 189 ASP A N 1
ATOM 1456 C CA . ASP A 1 189 ? 19.178 -5.903 -4.786 1.00 86.06 189 ASP A CA 1
ATOM 1457 C C . ASP A 1 189 ? 17.764 -6.441 -5.023 1.00 86.06 189 ASP A C 1
ATOM 1459 O O . ASP A 1 189 ? 17.131 -6.972 -4.108 1.00 86.06 189 ASP A O 1
ATOM 1463 N N . VAL A 1 190 ? 17.249 -6.283 -6.241 1.00 87.38 190 VAL A N 1
ATOM 1464 C CA . VAL A 1 190 ? 15.881 -6.667 -6.595 1.00 87.38 190 VAL A CA 1
ATOM 1465 C C . VAL A 1 190 ? 15.906 -7.654 -7.750 1.00 87.38 190 VAL A C 1
ATOM 1467 O O . VAL A 1 190 ? 16.274 -7.321 -8.875 1.00 87.38 190 VAL A O 1
ATOM 1470 N N . THR A 1 191 ? 15.471 -8.874 -7.465 1.00 88.12 191 THR A N 1
ATOM 1471 C CA . THR A 1 191 ? 15.203 -9.947 -8.428 1.00 88.12 191 THR A CA 1
ATOM 1472 C C . THR A 1 191 ? 13.741 -9.920 -8.891 1.00 88.12 191 THR A C 1
ATOM 1474 O O . THR A 1 191 ? 12.919 -9.159 -8.367 1.00 88.12 191 THR A O 1
ATOM 1477 N N . ALA A 1 192 ? 13.395 -10.741 -9.887 1.00 85.56 192 ALA A N 1
ATOM 1478 C CA . ALA A 1 192 ? 12.032 -10.803 -10.419 1.00 85.56 192 ALA A CA 1
ATOM 1479 C C . ALA A 1 192 ? 10.989 -11.200 -9.356 1.00 85.56 192 ALA A C 1
ATOM 1481 O O . ALA A 1 192 ? 9.924 -10.584 -9.279 1.00 85.56 192 ALA A O 1
ATOM 1482 N N . ASP A 1 193 ? 11.313 -12.168 -8.496 1.00 87.81 193 ASP A N 1
ATOM 1483 C CA . ASP A 1 193 ? 10.457 -12.593 -7.384 1.00 87.81 193 ASP A CA 1
ATOM 1484 C C . ASP A 1 193 ? 10.293 -11.482 -6.337 1.00 87.81 193 ASP A C 1
ATOM 1486 O O . ASP A 1 193 ? 9.183 -11.220 -5.875 1.00 87.81 193 ASP A O 1
ATOM 1490 N N . ARG A 1 194 ? 11.359 -10.734 -6.025 1.00 88.81 194 ARG A N 1
ATOM 1491 C CA . ARG A 1 194 ? 11.285 -9.597 -5.096 1.00 88.81 194 ARG A CA 1
ATOM 1492 C C . ARG A 1 194 ? 10.414 -8.472 -5.630 1.00 88.81 194 ARG A C 1
ATOM 1494 O O . ARG A 1 194 ? 9.644 -7.888 -4.873 1.00 88.81 194 ARG A O 1
ATOM 1501 N N . LEU A 1 195 ? 10.482 -8.185 -6.927 1.00 87.19 195 LEU A N 1
ATOM 1502 C CA . LEU A 1 195 ? 9.594 -7.198 -7.534 1.00 87.19 195 LEU A CA 1
ATOM 1503 C C . LEU A 1 195 ? 8.128 -7.652 -7.487 1.00 87.19 195 LEU A C 1
ATOM 1505 O O . LEU A 1 195 ? 7.257 -6.853 -7.136 1.00 87.19 195 LEU A O 1
ATOM 1509 N N . LEU A 1 196 ? 7.855 -8.926 -7.794 1.00 87.06 196 LEU A N 1
ATOM 1510 C CA . LEU A 1 196 ? 6.521 -9.519 -7.666 1.00 87.06 196 LEU A CA 1
ATOM 1511 C C . LEU A 1 196 ? 5.994 -9.370 -6.234 1.00 87.06 196 LEU A C 1
ATOM 1513 O O . LEU A 1 196 ? 4.897 -8.846 -6.031 1.00 87.06 196 LEU A O 1
ATOM 1517 N N . PHE A 1 197 ? 6.797 -9.773 -5.250 1.00 91.81 197 PHE A N 1
ATOM 1518 C CA . PHE A 1 197 ? 6.497 -9.628 -3.831 1.00 91.81 197 PHE A CA 1
ATOM 1519 C C . PHE A 1 197 ? 6.168 -8.173 -3.477 1.00 91.81 197 PHE A C 1
ATOM 1521 O O . PHE A 1 197 ? 5.089 -7.895 -2.953 1.00 91.81 197 PHE A O 1
ATOM 1528 N N . ASN A 1 198 ? 7.043 -7.232 -3.841 1.00 91.56 198 ASN A N 1
ATOM 1529 C CA . ASN A 1 198 ? 6.878 -5.812 -3.547 1.00 91.56 198 ASN A CA 1
ATOM 1530 C C . ASN A 1 198 ? 5.561 -5.260 -4.094 1.00 91.56 198 ASN A C 1
ATOM 1532 O O . ASN A 1 198 ? 4.844 -4.558 -3.378 1.00 91.56 198 ASN A O 1
ATOM 1536 N N . ILE A 1 199 ? 5.219 -5.581 -5.343 1.00 87.00 199 ILE A N 1
ATOM 1537 C CA . ILE A 1 199 ? 3.991 -5.106 -5.990 1.00 87.00 199 ILE A CA 1
ATOM 1538 C C . ILE A 1 199 ? 2.757 -5.706 -5.313 1.00 87.00 199 ILE A C 1
ATOM 1540 O O . ILE A 1 199 ? 1.859 -4.956 -4.923 1.00 87.00 199 ILE A O 1
ATOM 1544 N N . LEU A 1 200 ? 2.714 -7.032 -5.142 1.00 88.94 200 LEU A N 1
ATOM 1545 C CA . LEU A 1 200 ? 1.566 -7.728 -4.554 1.00 88.94 200 LEU A CA 1
ATOM 1546 C C . LEU A 1 200 ? 1.296 -7.260 -3.123 1.00 88.94 200 LEU A C 1
ATOM 1548 O O . LEU A 1 200 ? 0.164 -6.911 -2.787 1.00 88.94 200 LEU A O 1
ATOM 1552 N N . TRP A 1 201 ? 2.339 -7.195 -2.297 1.00 93.94 201 TRP A N 1
ATOM 1553 C CA . TRP A 1 201 ? 2.229 -6.777 -0.904 1.00 93.94 201 TRP A CA 1
ATOM 1554 C C . TRP A 1 201 ? 1.885 -5.297 -0.776 1.00 93.94 201 TRP A C 1
ATOM 1556 O O . TRP A 1 201 ? 1.063 -4.942 0.064 1.00 93.94 201 TRP A O 1
ATOM 1566 N N . THR A 1 202 ? 2.428 -4.432 -1.637 1.00 90.38 202 THR A N 1
ATOM 1567 C CA . THR A 1 202 ? 2.040 -3.012 -1.670 1.00 90.38 202 THR A CA 1
ATOM 1568 C C . THR A 1 202 ? 0.568 -2.854 -2.028 1.00 90.38 202 THR A C 1
ATOM 1570 O O . THR A 1 202 ? -0.152 -2.145 -1.328 1.00 90.38 202 THR A O 1
ATOM 1573 N N . ALA A 1 203 ? 0.100 -3.526 -3.083 1.00 84.81 203 ALA A N 1
ATOM 1574 C CA . ALA A 1 203 ? -1.296 -3.460 -3.503 1.00 84.81 203 ALA A CA 1
ATOM 1575 C C . ALA A 1 203 ? -2.234 -3.956 -2.395 1.00 84.81 203 ALA A C 1
ATOM 1577 O O . ALA A 1 203 ? -3.198 -3.272 -2.049 1.00 84.81 203 ALA A O 1
ATOM 1578 N N . TRP A 1 204 ? -1.911 -5.099 -1.788 1.00 91.19 204 TRP A N 1
ATOM 1579 C CA . TRP A 1 204 ? -2.663 -5.653 -0.668 1.00 91.19 204 TRP A CA 1
ATOM 1580 C C . TRP A 1 204 ? -2.682 -4.719 0.548 1.00 91.19 204 TRP A C 1
ATOM 1582 O O . TRP A 1 204 ? -3.755 -4.466 1.091 1.00 91.19 204 TRP A O 1
ATOM 1592 N N . MET A 1 205 ? -1.542 -4.145 0.942 1.00 89.62 205 MET A N 1
ATOM 1593 C CA . MET A 1 205 ? -1.464 -3.198 2.060 1.00 89.62 205 MET A CA 1
ATOM 1594 C C . MET A 1 205 ? -2.253 -1.918 1.788 1.00 89.62 205 MET A C 1
ATOM 1596 O O . MET A 1 205 ? -2.965 -1.448 2.669 1.00 89.62 205 MET A O 1
ATOM 1600 N N . VAL A 1 206 ? -2.183 -1.362 0.575 1.00 84.38 206 VAL A N 1
ATOM 1601 C CA . VAL A 1 206 ? -2.978 -0.180 0.212 1.00 84.38 206 VAL A CA 1
ATOM 1602 C C . VAL A 1 206 ? -4.467 -0.503 0.314 1.00 84.38 206 VAL A C 1
ATOM 1604 O O . VAL A 1 206 ? -5.187 0.212 1.003 1.00 84.38 206 VAL A O 1
ATOM 1607 N N . VAL A 1 207 ? -4.925 -1.615 -0.266 1.00 82.19 207 VAL A N 1
ATOM 1608 C CA . VAL A 1 207 ? -6.319 -2.076 -0.123 1.00 82.19 207 VAL A CA 1
ATOM 1609 C C . VAL A 1 207 ? -6.686 -2.274 1.355 1.00 82.19 207 VAL A C 1
ATOM 1611 O O . VAL A 1 207 ? -7.751 -1.839 1.793 1.00 82.19 207 VAL A O 1
ATOM 1614 N N . GLY A 1 208 ? -5.795 -2.890 2.133 1.00 81.44 208 GLY A N 1
ATOM 1615 C CA . GLY A 1 208 ? -5.949 -3.130 3.566 1.00 81.44 208 GLY A CA 1
ATOM 1616 C C . GLY A 1 208 ? -6.162 -1.841 4.351 1.00 81.44 208 GLY A C 1
ATOM 1617 O O . GLY A 1 208 ? -7.178 -1.720 5.028 1.00 81.44 208 GLY A O 1
ATOM 1618 N N . THR A 1 209 ? -5.279 -0.852 4.184 1.00 85.38 209 THR A N 1
ATOM 1619 C CA . THR A 1 209 ? -5.372 0.441 4.884 1.00 85.38 209 THR A CA 1
ATOM 1620 C C . THR A 1 209 ? -6.681 1.164 4.596 1.00 85.38 209 THR A C 1
ATOM 1622 O O . THR A 1 209 ? -7.294 1.699 5.509 1.00 85.38 209 THR A O 1
ATOM 1625 N N . VAL A 1 210 ? -7.171 1.142 3.356 1.00 81.62 210 VAL A N 1
ATOM 1626 C CA . VAL A 1 210 ? -8.436 1.799 2.991 1.00 81.62 210 VAL A CA 1
ATOM 1627 C C . VAL A 1 210 ? -9.621 1.138 3.681 1.00 81.62 210 VAL A C 1
ATOM 1629 O O . VAL A 1 210 ? -10.493 1.810 4.238 1.00 81.62 210 VAL A O 1
ATOM 1632 N N . LEU A 1 211 ? -9.655 -0.193 3.648 1.00 82.06 211 LEU A N 1
ATOM 1633 C CA . LEU A 1 211 ? -10.723 -0.960 4.273 1.00 82.06 211 LEU A CA 1
ATOM 1634 C C . LEU A 1 211 ? -10.670 -0.804 5.797 1.00 82.06 211 LEU A C 1
ATOM 1636 O O . LEU A 1 211 ? -11.712 -0.607 6.418 1.00 82.06 211 LEU A O 1
ATOM 1640 N N . GLU A 1 212 ? -9.477 -0.796 6.382 1.00 85.75 212 GLU A N 1
ATOM 1641 C CA . GLU A 1 212 ? -9.253 -0.513 7.797 1.00 85.75 212 GLU A CA 1
ATOM 1642 C C . GLU A 1 212 ? -9.743 0.891 8.179 1.00 85.75 212 GLU A C 1
ATOM 1644 O O . GLU A 1 212 ? -10.514 1.028 9.126 1.00 85.75 212 GLU A O 1
ATOM 1649 N N . GLU A 1 213 ? -9.406 1.931 7.408 1.00 86.25 213 GLU A N 1
ATOM 1650 C CA . GLU A 1 213 ? -9.903 3.291 7.653 1.00 86.25 213 GLU A CA 1
ATOM 1651 C C . GLU A 1 213 ? -11.430 3.362 7.584 1.00 86.25 213 GLU A C 1
ATOM 1653 O O . GLU A 1 213 ? -12.048 4.048 8.397 1.00 86.25 213 GLU A O 1
ATOM 1658 N N . SER A 1 214 ? -12.057 2.640 6.652 1.00 83.31 214 SER A N 1
ATOM 1659 C CA . SER A 1 214 ? -13.519 2.593 6.558 1.00 83.31 214 SER A CA 1
ATOM 1660 C C . SER A 1 214 ? -14.163 1.962 7.799 1.00 83.31 214 SER A C 1
ATOM 1662 O O . SER A 1 214 ? -15.187 2.449 8.283 1.00 83.31 214 SER A O 1
ATOM 1664 N N . GLU A 1 215 ? -13.538 0.923 8.360 1.00 83.25 215 GLU A N 1
ATOM 1665 C CA . GLU A 1 215 ? -14.002 0.260 9.578 1.00 83.25 215 GLU A CA 1
ATOM 1666 C C . GLU A 1 215 ? -13.768 1.136 10.818 1.00 83.25 215 GLU A C 1
ATOM 1668 O O . GLU A 1 215 ? -14.678 1.269 11.638 1.00 83.25 215 GLU A O 1
ATOM 1673 N N . LEU A 1 216 ? -12.615 1.805 10.913 1.00 87.25 216 LEU A N 1
ATOM 1674 C CA . LEU A 1 216 ? -12.293 2.745 11.992 1.00 87.25 216 LEU A CA 1
ATOM 1675 C C . LEU A 1 216 ? -13.216 3.963 11.984 1.00 87.25 216 LEU A C 1
ATOM 1677 O O . LEU A 1 216 ? -13.663 4.406 13.038 1.00 87.25 216 LEU A O 1
ATOM 1681 N N . VAL A 1 217 ? -13.570 4.483 10.809 1.00 88.31 217 VAL A N 1
ATOM 1682 C CA . VAL A 1 217 ? -14.579 5.541 10.679 1.00 88.31 217 VAL A CA 1
ATOM 1683 C C . VAL A 1 217 ? -15.945 5.066 11.177 1.00 88.31 217 VAL A C 1
ATOM 1685 O O . VAL A 1 217 ? -16.646 5.835 11.832 1.00 88.31 217 VAL A O 1
ATOM 1688 N N . ALA A 1 218 ? -16.329 3.823 10.877 1.00 86.25 218 ALA A N 1
ATOM 1689 C CA . ALA A 1 218 ? -17.601 3.261 11.323 1.00 86.25 218 ALA A CA 1
ATOM 1690 C C . ALA A 1 218 ? -17.644 2.991 12.839 1.00 86.25 218 ALA A C 1
ATOM 1692 O O . ALA A 1 218 ? -18.723 3.032 13.423 1.00 86.25 218 ALA A O 1
ATOM 1693 N N . GLU A 1 219 ? -16.500 2.706 13.467 1.00 86.00 219 GLU A N 1
ATOM 1694 C CA . GLU A 1 219 ? -16.400 2.393 14.899 1.00 86.00 219 GLU A CA 1
ATOM 1695 C C . GLU A 1 219 ? -16.136 3.629 15.776 1.00 86.00 219 GLU A C 1
ATOM 1697 O O . GLU A 1 219 ? -16.751 3.775 16.828 1.00 86.00 219 GLU A O 1
ATOM 1702 N N . ILE A 1 220 ? -15.260 4.538 15.337 1.00 89.00 220 ILE A N 1
ATOM 1703 C CA . ILE A 1 220 ? -14.815 5.715 16.105 1.00 89.00 220 ILE A CA 1
ATOM 1704 C C . ILE A 1 220 ? -15.606 6.979 15.729 1.00 89.00 220 ILE A C 1
ATOM 1706 O O . ILE A 1 220 ? -15.863 7.825 16.585 1.00 89.00 220 ILE A O 1
ATOM 1710 N N . GLY A 1 221 ? -15.995 7.146 14.461 1.00 89.69 221 GLY A N 1
ATOM 1711 C CA . GLY A 1 221 ? -16.756 8.309 13.989 1.00 89.69 221 GLY A CA 1
ATOM 1712 C C . GLY A 1 221 ? -15.921 9.577 13.741 1.00 89.69 221 GLY A C 1
ATOM 1713 O O . GLY A 1 221 ? -14.815 9.528 13.196 1.00 89.69 221 GLY A O 1
ATOM 1714 N N . GLU A 1 222 ? -16.468 10.748 14.098 1.00 89.25 222 GLU A N 1
ATOM 1715 C CA . GLU A 1 222 ? -15.861 12.067 13.823 1.00 89.25 222 GLU A CA 1
ATOM 1716 C C . GLU A 1 222 ? -14.443 12.280 14.383 1.00 89.25 222 GLU A C 1
ATOM 1718 O O . GLU A 1 222 ? -13.639 12.879 13.665 1.00 89.25 222 GLU A O 1
ATOM 1723 N N . PRO A 1 223 ? -14.064 11.788 15.582 1.00 89.94 223 PRO A N 1
ATOM 1724 C CA . PRO A 1 223 ? -12.688 11.921 16.064 1.00 89.94 223 PRO A CA 1
ATOM 1725 C C . PRO A 1 223 ? -11.659 11.347 15.081 1.00 89.94 223 PRO A C 1
ATOM 1727 O O . PRO A 1 223 ? -10.624 11.965 14.825 1.00 89.94 223 PRO A O 1
ATOM 1730 N N . TYR A 1 224 ? -11.975 10.212 14.449 1.00 88.75 224 TYR A N 1
ATOM 1731 C CA . TYR A 1 224 ? -11.110 9.619 13.432 1.00 88.75 224 TYR A CA 1
ATOM 1732 C C . TYR A 1 224 ? -11.122 10.421 12.126 1.00 88.75 224 TYR A C 1
ATOM 1734 O O . TYR A 1 224 ? -10.078 10.619 11.506 1.00 88.75 224 TYR A O 1
ATOM 1742 N N . ARG A 1 225 ? -12.277 10.964 11.721 1.00 84.94 225 ARG A N 1
ATOM 1743 C CA . ARG A 1 225 ? -12.360 11.841 10.540 1.00 84.94 225 ARG A CA 1
ATOM 1744 C C . ARG A 1 225 ? -11.562 13.131 10.719 1.00 84.94 225 ARG A C 1
ATOM 1746 O O . ARG A 1 225 ? -10.920 13.579 9.772 1.00 84.94 225 ARG A O 1
ATOM 1753 N N . ALA A 1 226 ? -11.571 13.723 11.911 1.00 87.00 226 ALA A N 1
ATOM 1754 C CA . ALA A 1 226 ? -10.735 14.876 12.237 1.00 87.00 226 ALA A CA 1
ATOM 1755 C C . ALA A 1 226 ? -9.247 14.521 12.101 1.00 87.00 226 ALA A C 1
ATOM 1757 O O . ALA A 1 226 ? -8.507 15.200 11.388 1.00 87.00 226 ALA A O 1
ATOM 1758 N N . TYR A 1 227 ? -8.845 13.380 12.657 1.00 86.06 227 TYR A N 1
ATOM 1759 C CA . TYR A 1 227 ? -7.497 12.843 12.509 1.00 86.06 227 TYR A CA 1
ATOM 1760 C C . TYR A 1 227 ? -7.099 12.593 11.037 1.00 86.06 227 TYR A C 1
ATOM 1762 O O . TYR A 1 227 ? -5.997 12.963 10.625 1.00 86.06 227 TYR A O 1
ATOM 1770 N N . GLN A 1 228 ? -8.009 12.086 10.193 1.00 86.00 228 GLN A N 1
ATOM 1771 C CA . GLN A 1 228 ? -7.781 11.911 8.748 1.00 86.00 228 GLN A CA 1
ATOM 1772 C C . GLN A 1 228 ? -7.504 13.225 7.997 1.00 86.00 228 GLN A C 1
ATOM 1774 O O . GLN A 1 228 ? -6.801 13.217 6.977 1.00 86.00 228 GLN A O 1
ATOM 1779 N N . ARG A 1 229 ? -8.042 14.357 8.468 1.00 83.56 229 ARG A N 1
ATOM 1780 C CA . ARG A 1 229 ? -7.795 15.683 7.869 1.00 83.56 229 ARG A CA 1
ATOM 1781 C C . ARG A 1 229 ? -6.377 16.171 8.187 1.00 83.56 229 ARG A C 1
ATOM 1783 O O . ARG A 1 229 ? -5.704 16.767 7.334 1.00 83.56 229 ARG A O 1
ATOM 1790 N N . GLU A 1 230 ? -5.895 15.883 9.389 1.00 84.88 230 GLU A N 1
ATOM 1791 C CA . GLU A 1 230 ? -4.626 16.398 9.902 1.00 84.88 230 GLU A CA 1
ATOM 1792 C C . GLU A 1 230 ? -3.421 15.554 9.489 1.00 84.88 230 GLU A C 1
ATOM 1794 O O . GLU A 1 230 ? -2.443 16.098 8.964 1.00 84.88 230 GLU A O 1
ATOM 1799 N N . VAL A 1 231 ? -3.506 14.236 9.651 1.00 85.88 231 VAL A N 1
ATOM 1800 C CA . VAL A 1 231 ? -2.377 13.312 9.477 1.00 85.88 231 VAL A CA 1
ATOM 1801 C C . VAL A 1 231 ? -2.536 12.547 8.166 1.00 85.88 231 VAL A C 1
ATOM 1803 O O . VAL A 1 231 ? -3.618 12.030 7.927 1.00 85.88 231 VAL A O 1
ATOM 1806 N N . PRO A 1 232 ? -1.532 12.481 7.271 1.00 87.19 232 PRO A N 1
ATOM 1807 C CA . PRO A 1 232 ? -1.624 11.738 6.007 1.00 87.19 232 PRO A CA 1
ATOM 1808 C C . PRO A 1 232 ? -1.671 10.212 6.211 1.00 87.19 232 PRO A C 1
ATOM 1810 O O . PRO A 1 232 ? -1.208 9.704 7.222 1.00 87.19 232 PRO A O 1
ATOM 1813 N N . MET A 1 233 ? -2.189 9.476 5.222 1.00 86.69 233 MET A N 1
ATOM 1814 C CA . MET A 1 233 ? -2.392 8.021 5.308 1.00 86.69 233 MET A CA 1
ATOM 1815 C C . MET A 1 233 ? -1.081 7.232 5.470 1.00 86.69 233 MET A C 1
ATOM 1817 O O . MET A 1 233 ? -0.855 6.634 6.517 1.00 86.69 233 MET A O 1
ATOM 1821 N N . LEU A 1 234 ? -0.218 7.263 4.445 1.00 84.00 234 LEU A N 1
ATOM 1822 C CA . LEU A 1 234 ? 1.008 6.455 4.368 1.00 84.00 234 LEU A CA 1
ATOM 1823 C C . LEU A 1 234 ? 2.279 7.283 4.203 1.00 84.00 234 LEU A C 1
ATOM 1825 O O . LEU A 1 234 ? 3.287 6.939 4.796 1.00 84.00 234 LEU A O 1
ATOM 1829 N N . LEU A 1 235 ? 2.261 8.357 3.409 1.00 83.69 235 LEU A N 1
ATOM 1830 C CA . LEU A 1 235 ? 3.458 9.159 3.151 1.00 83.69 235 LEU A CA 1
ATOM 1831 C C . LEU A 1 235 ? 3.443 10.440 3.988 1.00 83.69 235 LEU A C 1
ATOM 1833 O O . LEU A 1 235 ? 2.449 11.177 3.947 1.00 83.69 235 LEU A O 1
ATOM 1837 N N . PRO A 1 236 ? 4.521 10.734 4.738 1.00 80.06 236 PRO A N 1
ATOM 1838 C CA . PRO A 1 236 ? 4.584 11.931 5.556 1.00 80.06 236 PRO A CA 1
ATOM 1839 C C . PRO A 1 236 ? 4.522 13.175 4.669 1.00 80.06 236 PRO A C 1
ATOM 1841 O O . PRO A 1 236 ? 5.071 13.222 3.567 1.00 80.06 236 PRO A O 1
ATOM 1844 N N . ARG A 1 237 ? 3.853 14.221 5.160 1.00 76.81 237 ARG A N 1
ATOM 1845 C CA . ARG A 1 237 ? 3.839 15.511 4.467 1.00 76.81 237 ARG A CA 1
ATOM 1846 C C . ARG A 1 237 ? 5.247 16.093 4.545 1.00 76.81 237 ARG A C 1
ATOM 1848 O O . ARG A 1 237 ? 5.661 16.535 5.615 1.00 76.81 237 ARG A O 1
ATOM 1855 N N . LEU A 1 238 ? 5.954 16.143 3.417 1.00 58.72 238 LEU A N 1
ATOM 1856 C CA . LEU A 1 238 ? 7.146 16.973 3.289 1.00 58.72 238 LEU A CA 1
ATOM 1857 C C . LEU A 1 238 ? 6.711 18.425 3.513 1.00 58.72 238 LEU A C 1
ATOM 1859 O O . LEU A 1 238 ? 6.143 19.068 2.628 1.00 58.72 238 LEU A O 1
ATOM 1863 N N . ARG A 1 239 ? 6.930 18.944 4.724 1.00 50.03 239 ARG A N 1
ATOM 1864 C CA . ARG A 1 239 ? 6.891 20.384 4.984 1.00 50.03 239 ARG A CA 1
ATOM 1865 C C . ARG A 1 239 ? 8.132 20.979 4.328 1.00 50.03 239 ARG A C 1
ATOM 1867 O O . ARG A 1 239 ? 9.107 21.287 5.002 1.00 50.03 239 ARG A O 1
ATOM 1874 N N . ILE A 1 240 ? 8.097 21.121 3.004 1.00 44.84 240 ILE A N 1
ATOM 1875 C CA . ILE A 1 240 ? 8.962 22.084 2.327 1.00 44.84 240 ILE A CA 1
ATOM 1876 C C . ILE A 1 240 ? 8.627 23.409 3.003 1.00 44.84 240 ILE A C 1
ATOM 1878 O O . ILE A 1 240 ? 7.453 23.791 3.035 1.00 44.84 240 ILE A O 1
ATOM 1882 N N . GLY A 1 241 ? 9.616 24.000 3.675 1.00 36.47 241 GLY A N 1
ATOM 1883 C CA . GLY A 1 241 ? 9.420 25.168 4.517 1.00 36.47 241 GLY A CA 1
ATOM 1884 C C . GLY A 1 241 ? 8.532 26.187 3.814 1.00 36.47 241 GLY A C 1
ATOM 1885 O O . GLY A 1 241 ? 8.697 26.456 2.625 1.00 36.47 241 GLY A O 1
ATOM 1886 N N . SER A 1 242 ? 7.575 26.736 4.560 1.00 38.00 242 SER A N 1
ATOM 1887 C CA . SER A 1 242 ? 6.885 27.968 4.196 1.00 38.00 242 SER A CA 1
ATOM 1888 C C . SER A 1 242 ? 7.919 29.098 4.181 1.00 38.00 242 SER A C 1
ATOM 1890 O O . SER A 1 242 ? 7.976 29.924 5.091 1.00 38.00 242 SER A O 1
ATOM 1892 N N . ALA A 1 243 ? 8.787 29.104 3.176 1.00 35.69 243 ALA A N 1
ATOM 1893 C CA . ALA A 1 243 ? 9.644 30.223 2.877 1.00 35.69 243 ALA A CA 1
ATOM 1894 C C . ALA A 1 243 ? 8.772 31.280 2.194 1.00 35.69 243 ALA A C 1
ATOM 1896 O O . ALA A 1 243 ? 8.457 31.172 1.016 1.00 35.69 243 ALA A O 1
ATOM 1897 N N . ALA A 1 244 ? 8.398 32.272 3.002 1.00 35.62 244 ALA A N 1
ATOM 1898 C CA . ALA A 1 244 ? 8.010 33.627 2.627 1.00 35.62 244 ALA A CA 1
ATOM 1899 C C . ALA A 1 244 ? 6.712 33.843 1.817 1.00 35.62 244 ALA A C 1
ATOM 1901 O O . ALA A 1 244 ? 6.205 33.008 1.076 1.00 35.62 244 ALA A O 1
ATOM 1902 N N . LYS A 1 245 ? 6.146 35.036 2.024 1.00 39.91 245 LYS A N 1
ATOM 1903 C CA . LYS A 1 245 ? 5.007 35.608 1.298 1.00 39.91 245 LYS A CA 1
ATOM 1904 C C . LYS A 1 245 ? 5.206 35.452 -0.218 1.00 39.91 245 LYS A C 1
ATOM 1906 O O . LYS A 1 245 ? 6.150 36.002 -0.770 1.00 39.91 245 LYS A O 1
ATOM 1911 N N . GLY A 1 246 ? 4.275 34.741 -0.856 1.00 45.66 246 GLY A N 1
ATOM 1912 C CA . GLY A 1 246 ? 4.286 34.412 -2.284 1.00 45.66 246 GLY A CA 1
ATOM 1913 C C . GLY A 1 246 ? 4.530 32.920 -2.492 1.00 45.66 246 GLY A C 1
ATOM 1914 O O . GLY A 1 246 ? 5.666 32.468 -2.507 1.00 45.66 246 GLY A O 1
ATOM 1915 N N . SER A 1 247 ? 3.463 32.125 -2.638 1.00 57.19 247 SER A N 1
ATOM 1916 C CA . SER A 1 247 ? 3.635 30.704 -2.964 1.00 57.19 247 SER A CA 1
ATOM 1917 C C . SER A 1 247 ? 4.381 30.600 -4.298 1.00 57.19 247 SER A C 1
ATOM 1919 O O . SER A 1 247 ? 3.950 31.228 -5.264 1.00 57.19 247 SER A O 1
ATOM 1921 N N . TRP A 1 248 ? 5.459 29.810 -4.370 1.00 63.81 248 TRP A N 1
ATOM 1922 C CA . TRP A 1 248 ? 6.205 29.534 -5.615 1.00 63.81 248 TRP A CA 1
ATOM 1923 C C . TRP A 1 248 ? 5.289 29.086 -6.766 1.00 63.81 248 TRP A C 1
ATOM 1925 O O . TRP A 1 248 ? 5.616 29.233 -7.938 1.00 63.81 248 TRP A O 1
ATOM 1935 N N . ALA A 1 249 ? 4.119 28.547 -6.418 1.00 65.94 249 ALA A N 1
ATOM 1936 C CA . ALA A 1 249 ? 3.109 28.110 -7.354 1.00 65.94 249 ALA A CA 1
ATOM 1937 C C . ALA A 1 249 ? 2.282 29.255 -7.965 1.00 65.94 249 ALA A C 1
ATOM 1939 O O . ALA A 1 249 ? 1.441 28.965 -8.803 1.00 65.94 249 ALA A O 1
ATOM 1940 N N . GLY A 1 250 ? 2.489 30.517 -7.581 1.00 74.94 250 GLY A N 1
ATOM 1941 C CA . GLY A 1 250 ? 1.682 31.653 -8.032 1.00 74.94 250 GLY A CA 1
ATOM 1942 C C . GLY A 1 250 ? 0.290 31.730 -7.372 1.00 74.94 250 GLY A C 1
ATOM 1943 O O . GLY A 1 250 ? -0.061 30.885 -6.539 1.00 74.94 250 GLY A O 1
ATOM 1944 N N . PRO A 1 251 ? -0.504 32.776 -7.670 1.00 76.19 251 PRO A N 1
ATOM 1945 C CA . PRO A 1 251 ? -1.804 33.036 -7.041 1.00 76.19 251 PRO A CA 1
ATOM 1946 C C . PRO A 1 251 ? -2.931 32.091 -7.492 1.00 76.19 251 PRO A C 1
ATOM 1948 O O . PRO A 1 251 ? -3.961 32.004 -6.811 1.00 76.19 251 PRO A O 1
ATOM 1951 N N . ARG A 1 252 ? -2.767 31.392 -8.623 1.00 73.94 252 ARG A N 1
ATOM 1952 C CA . ARG A 1 252 ? -3.745 30.419 -9.145 1.00 73.94 252 ARG A CA 1
ATOM 1953 C C . ARG A 1 252 ? -3.188 28.997 -9.234 1.00 73.94 252 ARG A C 1
ATOM 1955 O O . ARG A 1 252 ? -3.938 28.075 -9.548 1.00 73.94 252 ARG A O 1
ATOM 1962 N N . GLY A 1 253 ? -1.905 28.800 -8.927 1.00 79.19 253 GLY A N 1
ATOM 1963 C CA . GLY A 1 253 ? -1.238 27.499 -8.985 1.00 79.19 253 GLY A CA 1
ATOM 1964 C C . GLY A 1 253 ? -0.501 27.239 -10.305 1.00 79.19 253 GLY A C 1
ATOM 1965 O O . GLY A 1 253 ? -0.278 26.083 -10.660 1.00 79.19 253 GLY A O 1
ATOM 1966 N N . GLU A 1 254 ? -0.121 28.290 -11.026 1.00 81.94 254 GLU A N 1
ATOM 1967 C CA . GLU A 1 254 ? 0.674 28.284 -12.256 1.00 81.94 254 GLU A CA 1
ATOM 1968 C C . GLU A 1 254 ? 1.946 27.425 -12.146 1.00 81.94 254 GLU A C 1
ATOM 1970 O O . GLU A 1 254 ? 2.241 26.638 -13.046 1.00 81.94 254 GLU A O 1
ATOM 1975 N N . GLY A 1 255 ? 2.665 27.484 -11.020 1.00 79.06 255 GLY A N 1
ATOM 1976 C CA . GLY A 1 255 ? 3.884 26.687 -10.827 1.00 79.06 255 GLY A CA 1
ATOM 1977 C C . GLY A 1 255 ? 3.624 25.177 -10.787 1.00 79.06 255 GLY A C 1
ATOM 1978 O O . GLY A 1 255 ? 4.459 24.403 -11.250 1.00 79.06 255 GLY A O 1
ATOM 1979 N N . TYR A 1 256 ? 2.439 24.733 -10.345 1.00 82.00 256 TYR A N 1
ATOM 1980 C CA . TYR A 1 256 ? 2.056 23.322 -10.479 1.00 82.00 256 TYR A CA 1
ATOM 1981 C C . TYR A 1 256 ? 1.861 22.930 -11.946 1.00 82.00 256 TYR A C 1
ATOM 1983 O O . TYR A 1 256 ? 2.098 21.785 -12.308 1.00 82.00 256 TYR A O 1
ATOM 1991 N N . VAL A 1 257 ? 1.421 23.839 -12.814 1.00 83.56 257 VAL A N 1
ATOM 1992 C CA . VAL A 1 257 ? 1.285 23.537 -14.247 1.00 83.56 257 VAL A CA 1
ATOM 1993 C C . VAL A 1 257 ? 2.661 23.399 -14.888 1.00 83.56 257 VAL A C 1
ATOM 1995 O O . VAL A 1 257 ? 2.897 22.429 -15.598 1.00 83.56 257 VAL A O 1
ATOM 1998 N N . VAL A 1 258 ? 3.594 24.299 -14.570 1.00 80.88 258 VAL A N 1
ATOM 1999 C CA . VAL A 1 258 ? 4.980 24.215 -15.057 1.00 80.88 258 VAL A CA 1
ATOM 2000 C C . VAL A 1 258 ? 5.641 22.913 -14.601 1.00 80.88 258 VAL A C 1
ATOM 2002 O O . VAL A 1 258 ? 6.196 22.187 -15.424 1.00 80.88 258 VAL A O 1
ATOM 2005 N N . LEU A 1 259 ? 5.522 22.566 -13.315 1.00 82.75 259 LEU A N 1
ATOM 2006 C CA . LEU A 1 259 ? 6.085 21.324 -12.786 1.00 82.75 259 LEU A CA 1
ATOM 2007 C C . LEU A 1 259 ? 5.413 20.083 -13.389 1.00 82.75 259 LEU A C 1
ATOM 2009 O O . LEU A 1 259 ? 6.093 19.102 -13.674 1.00 82.75 259 LEU A O 1
ATOM 2013 N N . GLN A 1 260 ? 4.102 20.137 -13.653 1.00 85.50 260 GLN A N 1
ATOM 2014 C CA . GLN A 1 260 ? 3.402 19.078 -14.379 1.00 85.50 260 GLN A CA 1
ATOM 2015 C C . GLN A 1 260 ? 3.969 18.902 -15.790 1.00 85.50 260 GLN A C 1
ATOM 2017 O O . GLN A 1 260 ? 4.221 17.774 -16.195 1.00 85.50 260 GLN A O 1
ATOM 2022 N N . LEU A 1 261 ? 4.161 19.988 -16.544 1.00 84.44 261 LEU A N 1
ATOM 2023 C CA . LEU A 1 261 ? 4.704 19.920 -17.902 1.00 84.44 261 LEU A CA 1
ATOM 2024 C C . LEU A 1 261 ? 6.131 19.368 -17.900 1.00 84.44 261 LEU A C 1
ATOM 2026 O O . LEU A 1 261 ? 6.440 18.501 -18.712 1.00 84.44 261 LEU A O 1
ATOM 2030 N N . ALA A 1 262 ? 6.967 19.795 -16.951 1.00 83.31 262 ALA A N 1
ATOM 2031 C CA . ALA A 1 262 ? 8.312 19.254 -16.773 1.00 83.31 262 ALA A CA 1
ATOM 2032 C C . ALA A 1 262 ? 8.289 17.753 -16.444 1.00 83.31 262 ALA A C 1
ATOM 2034 O O . ALA A 1 262 ? 9.072 16.985 -16.992 1.00 83.31 262 ALA A O 1
ATOM 2035 N N . LEU A 1 263 ? 7.361 17.318 -15.590 1.00 84.88 263 LEU A N 1
ATOM 2036 C CA . LEU A 1 263 ? 7.211 15.917 -15.210 1.00 84.88 263 LEU A CA 1
ATOM 2037 C C . LEU A 1 263 ? 6.677 15.051 -16.355 1.00 84.88 263 LEU A C 1
ATOM 2039 O O . LEU A 1 263 ? 7.180 13.956 -16.573 1.00 84.88 263 LEU A O 1
ATOM 2043 N N . VAL A 1 264 ? 5.706 15.545 -17.124 1.00 83.81 264 VAL A N 1
ATOM 2044 C CA . VAL A 1 264 ? 5.243 14.879 -18.351 1.00 83.81 264 VAL A CA 1
ATOM 2045 C C . VAL A 1 264 ? 6.391 14.784 -19.353 1.00 83.81 264 VAL A C 1
ATOM 2047 O O . VAL A 1 264 ? 6.606 13.721 -19.931 1.00 83.81 264 VAL A O 1
ATOM 2050 N N . ALA A 1 265 ? 7.175 15.852 -19.511 1.00 82.62 265 ALA A N 1
ATOM 2051 C CA . ALA A 1 265 ? 8.335 15.833 -20.386 1.00 82.62 265 ALA A CA 1
ATOM 2052 C C . ALA A 1 265 ? 9.388 14.817 -19.925 1.00 82.62 265 ALA A C 1
ATOM 2054 O O . ALA A 1 265 ? 9.935 14.085 -20.746 1.00 82.62 265 ALA A O 1
ATOM 2055 N N . LEU A 1 266 ? 9.615 14.707 -18.615 1.00 83.06 266 LEU A N 1
ATOM 2056 C CA . LEU A 1 266 ? 10.493 13.700 -18.026 1.00 83.06 266 LEU A CA 1
ATOM 2057 C C . LEU A 1 266 ? 9.972 12.274 -18.260 1.00 83.06 266 LEU A C 1
ATOM 2059 O O . LEU A 1 266 ? 10.751 11.387 -18.581 1.00 83.06 266 LEU A O 1
ATOM 2063 N N . VAL A 1 267 ? 8.665 12.036 -18.154 1.00 83.56 267 VAL A N 1
ATOM 2064 C CA . VAL A 1 267 ? 8.079 10.714 -18.431 1.00 83.56 267 VAL A CA 1
ATOM 2065 C C . VAL A 1 267 ? 8.270 10.322 -19.901 1.00 83.56 267 VAL A C 1
ATOM 2067 O O . VAL A 1 267 ? 8.650 9.188 -20.186 1.00 83.56 267 VAL A O 1
ATOM 2070 N N . VAL A 1 268 ? 8.035 11.246 -20.837 1.00 83.50 268 VAL A N 1
ATOM 2071 C CA . VAL A 1 268 ? 8.039 10.957 -22.285 1.00 83.50 268 VAL A CA 1
ATOM 2072 C C . VAL A 1 268 ? 9.455 10.937 -22.879 1.00 83.50 268 VAL A C 1
ATOM 2074 O O . VAL A 1 268 ? 9.805 10.021 -23.636 1.00 83.50 268 VAL A O 1
ATOM 2077 N N . TRP A 1 269 ? 10.268 11.937 -22.533 1.00 86.94 269 TRP A N 1
ATOM 2078 C CA . TRP A 1 269 ? 11.593 12.194 -23.115 1.00 86.94 269 TRP A CA 1
ATOM 2079 C C . TRP A 1 269 ? 12.747 12.056 -22.126 1.00 86.94 269 TRP A C 1
ATOM 2081 O O . TRP A 1 269 ? 13.901 12.209 -22.522 1.00 86.94 269 TRP A O 1
ATOM 2091 N N . GLY A 1 270 ? 12.469 11.776 -20.854 1.00 83.75 270 GLY A N 1
ATOM 2092 C CA . GLY A 1 270 ? 13.524 11.523 -19.886 1.00 83.75 270 GLY A CA 1
ATOM 2093 C C . GLY A 1 270 ? 14.355 10.291 -20.248 1.00 83.75 270 GLY A C 1
ATOM 2094 O O . GLY A 1 270 ? 13.942 9.459 -21.068 1.00 83.75 270 GLY A O 1
ATOM 2095 N N . PRO A 1 271 ? 15.532 10.149 -19.622 1.00 84.75 271 PRO A N 1
ATOM 2096 C CA . PRO A 1 271 ? 16.336 8.946 -19.749 1.00 84.75 271 PRO A CA 1
ATOM 2097 C C . PRO A 1 271 ? 15.487 7.707 -19.453 1.00 84.75 271 PRO A C 1
ATOM 2099 O O . PRO A 1 271 ? 14.787 7.638 -18.447 1.00 84.75 271 PRO A O 1
ATOM 2102 N N . ARG A 1 272 ? 15.528 6.726 -20.354 1.00 84.31 272 ARG A N 1
ATOM 2103 C CA . ARG A 1 272 ? 14.767 5.472 -20.214 1.00 84.31 272 ARG A CA 1
ATOM 2104 C C . ARG A 1 272 ? 15.598 4.370 -19.579 1.00 84.31 272 ARG A C 1
ATOM 2106 O O . ARG A 1 272 ? 15.065 3.398 -19.058 1.00 84.31 272 ARG A O 1
ATOM 2113 N N . THR A 1 273 ? 16.908 4.510 -19.625 1.00 82.44 273 THR A N 1
ATOM 2114 C CA . THR A 1 273 ? 17.857 3.551 -19.084 1.00 82.44 273 THR A CA 1
ATOM 2115 C C . THR A 1 273 ? 19.006 4.322 -18.453 1.00 82.44 273 THR A C 1
ATOM 2117 O O . THR A 1 273 ? 19.163 5.528 -18.658 1.00 82.44 273 THR A O 1
ATOM 2120 N N . TRP A 1 274 ? 19.805 3.624 -17.663 1.00 78.81 274 TRP A N 1
ATOM 2121 C CA . TRP A 1 274 ? 21.080 4.109 -17.153 1.00 78.81 274 TRP A CA 1
ATOM 2122 C C . TRP A 1 274 ? 22.173 3.096 -17.533 1.00 78.81 274 TRP A C 1
ATOM 2124 O O . TRP A 1 274 ? 21.847 1.946 -17.844 1.00 78.81 274 TRP A O 1
ATOM 2134 N N . PRO A 1 275 ? 23.462 3.476 -17.551 1.00 71.56 275 PRO A N 1
ATOM 2135 C CA . PRO A 1 275 ? 24.542 2.527 -17.814 1.00 71.56 275 PRO A CA 1
ATOM 2136 C C . PRO A 1 275 ? 24.499 1.354 -16.825 1.00 71.56 275 PRO A C 1
ATOM 2138 O O . PRO A 1 275 ? 24.488 1.566 -15.615 1.00 71.56 275 PRO A O 1
ATOM 2141 N N . GLY A 1 276 ? 24.440 0.123 -17.338 1.00 67.31 276 GLY A N 1
ATOM 2142 C CA . GLY A 1 276 ? 24.275 -1.085 -16.519 1.00 67.31 276 GLY A CA 1
ATOM 2143 C C . GLY A 1 276 ? 22.830 -1.390 -16.111 1.00 67.31 276 GLY A C 1
ATOM 2144 O O . GLY A 1 276 ? 22.610 -2.271 -15.283 1.00 67.31 276 GLY A O 1
ATOM 2145 N N . ALA A 1 277 ? 21.841 -0.682 -16.670 1.00 67.19 277 ALA A N 1
ATOM 2146 C CA . ALA A 1 277 ? 20.442 -1.021 -16.461 1.00 67.19 277 ALA A CA 1
ATOM 2147 C C . ALA A 1 277 ? 20.110 -2.398 -17.066 1.00 67.19 277 ALA A C 1
ATOM 2149 O O . ALA A 1 277 ? 20.637 -2.762 -18.122 1.00 67.19 277 ALA A O 1
ATOM 2150 N N . PRO A 1 278 ? 19.207 -3.151 -16.432 1.00 66.94 278 PRO A N 1
ATOM 2151 C CA . PRO A 1 278 ? 18.914 -4.525 -16.802 1.00 66.94 278 PRO A CA 1
ATOM 2152 C C . PRO A 1 278 ? 18.049 -4.535 -18.054 1.00 66.94 278 PRO A C 1
ATOM 2154 O O . PRO A 1 278 ? 17.088 -3.767 -18.158 1.00 66.94 278 PRO A O 1
ATOM 2157 N N . GLN A 1 279 ? 18.362 -5.419 -18.996 1.00 73.19 279 GLN A N 1
ATOM 2158 C CA . GLN A 1 279 ? 17.511 -5.605 -20.164 1.00 73.19 279 GLN A CA 1
ATOM 2159 C C . GLN A 1 279 ? 16.266 -6.390 -19.762 1.00 73.19 279 GLN A C 1
ATOM 2161 O O . GLN A 1 279 ? 16.340 -7.386 -19.042 1.00 73.19 279 GLN A O 1
ATOM 2166 N N . TRP A 1 280 ? 15.108 -5.926 -20.217 1.00 71.31 280 TRP A N 1
ATOM 2167 C CA . TRP A 1 280 ? 13.858 -6.620 -19.959 1.00 71.31 280 TRP A CA 1
ATOM 2168 C C . TRP A 1 280 ? 13.800 -7.954 -20.715 1.00 71.31 280 TRP A C 1
ATOM 2170 O O . TRP A 1 280 ? 14.111 -7.982 -21.908 1.00 71.31 280 TRP A O 1
ATOM 2180 N N . PRO A 1 281 ? 13.380 -9.057 -20.064 1.00 80.12 281 PRO A N 1
ATOM 2181 C CA . PRO A 1 281 ? 13.233 -10.339 -20.741 1.00 80.12 281 PRO A CA 1
ATOM 2182 C C . PRO A 1 281 ? 12.198 -10.261 -21.868 1.00 80.12 281 PRO A C 1
ATOM 2184 O O . PRO A 1 281 ? 11.090 -9.761 -21.674 1.00 80.12 281 PRO A O 1
ATOM 2187 N N . GLN A 1 282 ? 12.529 -10.821 -23.031 1.00 76.62 282 GLN A N 1
ATOM 2188 C CA . GLN A 1 282 ? 11.740 -10.675 -24.261 1.00 76.62 282 GLN A CA 1
ATOM 2189 C C . GLN A 1 282 ? 10.292 -11.189 -24.136 1.00 76.62 282 GLN A C 1
ATOM 2191 O O . GLN A 1 282 ? 9.372 -10.620 -24.718 1.00 76.62 282 GLN A O 1
ATOM 2196 N N . THR A 1 283 ? 10.060 -12.233 -23.339 1.00 74.56 283 THR A N 1
ATOM 2197 C CA . THR A 1 283 ? 8.718 -12.774 -23.057 1.00 74.56 283 THR A CA 1
ATOM 2198 C C . THR A 1 283 ? 7.868 -11.832 -22.201 1.00 74.56 283 THR A C 1
ATOM 2200 O O . THR A 1 283 ? 6.678 -11.658 -22.466 1.00 74.56 283 THR A O 1
ATOM 2203 N N . LEU A 1 284 ? 8.477 -11.174 -21.211 1.00 78.44 284 LEU A N 1
ATOM 2204 C CA . LEU A 1 284 ? 7.822 -10.169 -20.368 1.00 78.44 284 LEU A CA 1
ATOM 2205 C C . LEU A 1 284 ? 7.541 -8.876 -21.143 1.00 78.44 284 LEU A C 1
ATOM 2207 O O . LEU A 1 284 ? 6.549 -8.203 -20.858 1.00 78.44 284 LEU A O 1
ATOM 2211 N N . SER A 1 285 ? 8.348 -8.558 -22.158 1.00 81.00 285 SER A N 1
ATOM 2212 C CA . SER A 1 285 ? 8.148 -7.383 -23.008 1.00 81.00 285 SER A CA 1
ATOM 2213 C C . SER A 1 285 ? 6.792 -7.388 -23.714 1.00 81.00 285 SER A C 1
ATOM 2215 O O . SER A 1 285 ? 6.112 -6.368 -23.680 1.00 81.00 285 SER A O 1
ATOM 2217 N N . TYR A 1 286 ? 6.342 -8.512 -24.286 1.00 81.94 286 TYR A N 1
ATOM 2218 C CA . TYR A 1 286 ? 5.049 -8.562 -24.990 1.00 81.94 286 TYR A CA 1
ATOM 2219 C C . TYR A 1 286 ? 3.855 -8.366 -24.052 1.00 81.94 286 TYR A C 1
ATOM 2221 O O . TYR A 1 286 ? 2.985 -7.535 -24.320 1.00 81.94 286 TYR A O 1
ATOM 2229 N N . LEU A 1 287 ? 3.830 -9.098 -22.932 1.00 86.19 287 LEU A N 1
ATOM 2230 C CA . LEU A 1 287 ? 2.768 -8.981 -21.928 1.00 86.19 287 LEU A CA 1
ATOM 2231 C C . LEU A 1 287 ? 2.723 -7.574 -21.334 1.00 86.19 287 LEU A C 1
ATOM 2233 O O . LEU A 1 287 ? 1.651 -6.994 -21.176 1.00 86.19 287 LEU A O 1
ATOM 2237 N N . SER A 1 288 ? 3.890 -7.002 -21.052 1.00 86.38 288 SER A N 1
ATOM 2238 C CA . SER A 1 288 ? 3.976 -5.663 -20.495 1.00 86.38 288 SER A CA 1
ATOM 2239 C C . SER A 1 288 ? 3.637 -4.572 -21.506 1.00 86.38 288 SER A C 1
ATOM 2241 O O . SER A 1 288 ? 2.951 -3.620 -21.152 1.00 86.38 288 SER A O 1
ATOM 2243 N N . THR A 1 289 ? 4.000 -4.718 -22.784 1.00 90.06 289 THR A N 1
ATOM 2244 C CA . THR A 1 289 ? 3.541 -3.797 -23.833 1.00 90.06 289 THR A CA 1
ATOM 2245 C C . THR A 1 289 ? 2.023 -3.850 -23.976 1.00 90.06 289 THR A C 1
ATOM 2247 O O . THR A 1 289 ? 1.395 -2.797 -24.057 1.00 90.06 289 THR A O 1
ATOM 2250 N N . ALA A 1 290 ? 1.411 -5.038 -23.952 1.00 89.50 290 ALA A N 1
ATOM 2251 C CA . ALA A 1 290 ? -0.044 -5.178 -24.012 1.00 89.50 290 ALA A CA 1
ATOM 2252 C C . ALA A 1 290 ? -0.735 -4.550 -22.787 1.00 89.50 290 ALA A C 1
ATOM 2254 O O . ALA A 1 290 ? -1.688 -3.777 -22.932 1.00 89.50 290 ALA A O 1
ATOM 2255 N N . ALA A 1 291 ? -0.223 -4.816 -21.581 1.00 90.25 291 ALA A N 1
ATOM 2256 C CA . ALA A 1 291 ? -0.707 -4.199 -20.348 1.00 90.25 291 ALA A CA 1
ATOM 2257 C C . ALA A 1 291 ? -0.529 -2.671 -20.374 1.00 90.25 291 ALA A C 1
ATOM 2259 O O . ALA A 1 291 ? -1.454 -1.925 -20.057 1.00 90.25 291 ALA A O 1
ATOM 2260 N N . GLY A 1 292 ? 0.632 -2.194 -20.817 1.00 93.12 292 GLY A N 1
ATOM 2261 C CA . GLY A 1 292 ? 0.965 -0.780 -20.919 1.00 93.12 292 GLY A CA 1
ATOM 2262 C C . GLY A 1 292 ? 0.098 -0.030 -21.926 1.00 93.12 292 GLY A C 1
ATOM 2263 O O . GLY A 1 292 ? -0.421 1.040 -21.609 1.00 93.12 292 GLY A O 1
ATOM 2264 N N . ALA A 1 293 ? -0.137 -0.616 -23.102 1.00 93.56 293 ALA A N 1
ATOM 2265 C CA . ALA A 1 293 ? -1.050 -0.080 -24.108 1.00 93.56 293 ALA A CA 1
ATOM 2266 C C . ALA A 1 293 ? -2.482 0.006 -23.564 1.00 93.56 293 ALA A C 1
ATOM 2268 O O . ALA A 1 293 ? -3.135 1.037 -23.710 1.00 93.56 293 ALA A O 1
ATOM 2269 N N . THR A 1 294 ? -2.932 -1.029 -22.850 1.00 94.19 294 THR A N 1
ATOM 2270 C CA . THR A 1 294 ? -4.246 -1.035 -22.191 1.00 94.19 294 THR A CA 1
ATOM 2271 C C . THR A 1 294 ? -4.361 0.106 -21.177 1.00 94.19 294 THR A C 1
ATOM 2273 O O . THR A 1 294 ? -5.335 0.858 -21.204 1.00 94.19 294 THR A O 1
ATOM 2276 N N . LEU A 1 295 ? -3.353 0.296 -20.317 1.00 94.06 295 LEU A N 1
ATOM 2277 C CA . LEU A 1 295 ? -3.329 1.390 -19.340 1.00 94.06 295 LEU A CA 1
ATOM 2278 C C . LEU A 1 295 ? -3.300 2.774 -20.001 1.00 94.06 295 LEU A C 1
ATOM 2280 O O . LEU A 1 295 ? -3.997 3.676 -19.538 1.00 94.06 295 LEU A O 1
ATOM 2284 N N . LEU A 1 296 ? -2.548 2.945 -21.093 1.00 94.12 296 LEU A N 1
ATOM 2285 C CA . LEU A 1 296 ? -2.523 4.186 -21.872 1.00 94.12 296 LEU A CA 1
ATOM 2286 C C . LEU A 1 296 ? -3.896 4.502 -22.467 1.00 94.12 296 LEU A C 1
ATOM 2288 O O . LEU A 1 296 ? -4.380 5.623 -22.314 1.00 94.12 296 LEU A O 1
ATOM 2292 N N . SER A 1 297 ? -4.540 3.523 -23.107 1.00 95.12 297 SER A N 1
ATOM 2293 C CA . SER A 1 297 ? -5.861 3.696 -23.715 1.00 95.12 297 SER A CA 1
ATOM 2294 C C . SER A 1 297 ? -6.936 3.992 -22.671 1.00 95.12 297 SER A C 1
ATOM 2296 O O . SER A 1 297 ? -7.722 4.922 -22.848 1.00 95.12 297 SER A O 1
ATOM 2298 N N . LEU A 1 298 ? -6.949 3.255 -21.555 1.00 95.50 298 LEU A N 1
ATOM 2299 C CA . LEU A 1 298 ? -7.877 3.502 -20.450 1.00 95.50 298 LEU A CA 1
ATOM 2300 C C . LEU A 1 298 ? -7.631 4.869 -19.808 1.00 95.50 298 LEU A C 1
ATOM 2302 O O . LEU A 1 298 ? -8.577 5.622 -19.592 1.00 95.50 298 LEU A O 1
ATOM 2306 N N . GLY A 1 299 ? -6.371 5.218 -19.544 1.00 93.88 299 GLY A N 1
ATOM 2307 C CA . GLY A 1 299 ? -6.004 6.513 -18.982 1.00 93.88 299 GLY A CA 1
ATOM 2308 C C . GLY A 1 299 ? -6.437 7.671 -19.881 1.00 93.88 299 GLY A C 1
ATOM 2309 O O . GLY A 1 299 ? -7.077 8.608 -19.402 1.00 93.88 299 GLY A O 1
ATOM 2310 N N . ALA A 1 300 ? -6.195 7.568 -21.191 1.00 94.19 300 ALA A N 1
ATOM 2311 C CA . ALA A 1 300 ? -6.642 8.552 -22.172 1.00 94.19 300 ALA A CA 1
ATOM 2312 C C . ALA A 1 300 ? -8.173 8.676 -22.204 1.00 94.19 300 ALA A C 1
ATOM 2314 O O . ALA A 1 300 ? -8.699 9.789 -22.179 1.00 94.19 300 ALA A O 1
ATOM 2315 N N . LEU A 1 301 ? -8.899 7.553 -22.184 1.00 95.94 301 LEU A N 1
ATOM 2316 C CA . LEU A 1 301 ? -10.362 7.546 -22.144 1.00 95.94 301 LEU A CA 1
ATOM 2317 C C . LEU A 1 301 ? -10.902 8.232 -20.881 1.00 95.94 301 LEU A C 1
ATOM 2319 O O . LEU A 1 301 ? -11.844 9.018 -20.971 1.00 95.94 301 LEU A O 1
ATOM 2323 N N . VAL A 1 302 ? -10.284 8.003 -19.719 1.00 94.06 302 VAL A N 1
ATOM 2324 C CA . VAL A 1 302 ? -10.658 8.671 -18.463 1.00 94.06 302 VAL A CA 1
ATOM 2325 C C . VAL A 1 302 ? -10.387 10.178 -18.531 1.00 94.06 302 VAL A C 1
ATOM 2327 O O . VAL A 1 302 ? -11.235 10.961 -18.098 1.00 94.06 302 VAL A O 1
ATOM 2330 N N . VAL A 1 303 ? -9.256 10.610 -19.105 1.00 93.25 303 VAL A N 1
ATOM 2331 C CA . VAL A 1 303 ? -8.959 12.041 -19.307 1.00 93.25 303 VAL A CA 1
ATOM 2332 C C . VAL A 1 303 ? -9.992 12.682 -20.234 1.00 93.25 303 VAL A C 1
ATOM 2334 O O . VAL A 1 303 ? -10.555 13.718 -19.882 1.00 93.25 303 VAL A O 1
ATOM 2337 N N . ILE A 1 304 ? -10.289 12.059 -21.378 1.00 93.44 304 ILE A N 1
ATOM 2338 C CA . ILE A 1 304 ? -11.271 12.556 -22.355 1.00 93.44 304 ILE A CA 1
ATOM 2339 C C . ILE A 1 304 ? -12.661 12.643 -21.718 1.00 93.44 304 ILE A C 1
ATOM 2341 O O . ILE A 1 304 ? -13.324 13.675 -21.823 1.00 93.44 304 ILE A O 1
ATOM 2345 N N . ALA A 1 305 ? -13.084 11.603 -20.998 1.00 92.12 305 ALA A N 1
ATOM 2346 C CA . ALA A 1 305 ? -14.354 11.594 -20.281 1.00 92.12 305 A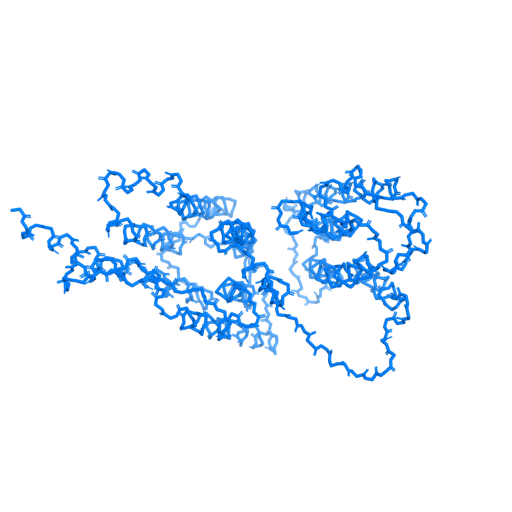LA A CA 1
ATOM 2347 C C . ALA A 1 305 ? -14.406 12.674 -19.185 1.00 92.12 305 ALA A C 1
ATOM 2349 O O . ALA A 1 305 ? -15.451 13.292 -18.983 1.00 92.12 305 ALA A O 1
ATOM 2350 N N . GLY A 1 306 ? -13.289 12.928 -18.495 1.00 91.50 306 GLY A N 1
ATOM 2351 C CA . GLY A 1 306 ? -13.164 13.994 -17.500 1.00 91.50 306 GLY A CA 1
ATOM 2352 C C . GLY A 1 306 ? -13.322 15.380 -18.124 1.00 91.50 306 GLY A C 1
ATOM 2353 O O . GLY A 1 306 ? -14.150 16.169 -17.671 1.00 91.50 306 GLY A O 1
ATOM 2354 N N . ILE A 1 307 ? -12.611 15.643 -19.223 1.00 91.19 307 ILE A N 1
ATOM 2355 C CA . ILE A 1 307 ? -12.713 16.894 -19.989 1.00 91.19 307 ILE A CA 1
ATOM 2356 C C . ILE A 1 307 ? -14.151 17.111 -20.476 1.00 91.19 307 ILE A C 1
ATOM 2358 O O . ILE A 1 307 ? -14.718 18.186 -20.269 1.00 91.19 307 ILE A O 1
ATOM 2362 N N . ALA A 1 308 ? -14.764 16.084 -21.069 1.00 91.62 308 ALA A N 1
ATOM 2363 C CA . ALA A 1 308 ? -16.133 16.149 -21.574 1.00 91.62 308 ALA A CA 1
ATOM 2364 C C . ALA A 1 308 ? -17.158 16.404 -20.455 1.00 91.62 308 ALA A C 1
ATOM 2366 O O . ALA A 1 308 ? -18.083 17.199 -20.627 1.00 91.62 308 ALA A O 1
ATOM 2367 N N . ALA A 1 309 ? -16.990 15.769 -19.290 1.00 90.75 309 ALA A N 1
ATOM 2368 C CA . ALA A 1 309 ? -17.896 15.94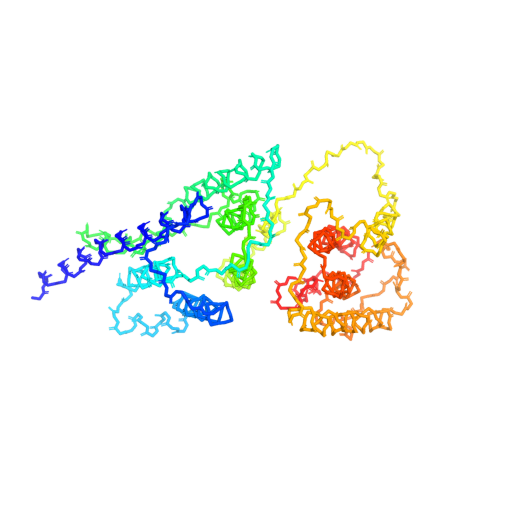3 -18.159 1.00 90.75 309 ALA A CA 1
ATOM 2369 C C . ALA A 1 309 ? -17.801 17.348 -17.541 1.00 90.75 309 ALA A C 1
ATOM 2371 O O . ALA A 1 309 ? -18.846 17.934 -17.224 1.00 90.75 309 ALA A O 1
ATOM 2372 N N . LEU A 1 310 ? -16.578 17.875 -17.401 1.00 88.19 310 LEU A N 1
ATOM 2373 C CA . LEU A 1 310 ? -16.286 19.165 -16.772 1.00 88.19 310 LEU A CA 1
ATOM 2374 C C . LEU A 1 310 ? -16.658 20.355 -17.674 1.00 88.19 310 LEU A C 1
ATOM 2376 O O . LEU A 1 310 ? -17.153 21.374 -17.188 1.00 88.19 310 LEU A O 1
ATOM 2380 N N . GLY A 1 311 ? -16.475 20.224 -18.992 1.00 89.12 311 GLY A N 1
ATOM 2381 C CA . GLY A 1 311 ? -16.925 21.194 -19.991 1.00 89.12 311 GLY A CA 1
ATOM 2382 C C . GLY A 1 311 ? -16.464 22.627 -19.698 1.00 89.12 311 GLY A C 1
ATOM 2383 O O . GLY A 1 311 ? -15.270 22.916 -19.633 1.00 89.12 311 GLY A O 1
ATOM 2384 N N . ARG A 1 312 ? -17.419 23.546 -19.497 1.00 84.56 312 ARG A N 1
ATOM 2385 C CA . ARG A 1 312 ? -17.148 24.978 -19.245 1.00 84.56 312 ARG A CA 1
ATOM 2386 C C . ARG A 1 312 ? -16.367 25.245 -17.950 1.00 84.56 312 ARG A C 1
ATOM 2388 O O . ARG A 1 312 ? -15.683 26.268 -17.869 1.00 84.56 312 ARG A O 1
ATOM 2395 N N . ASN A 1 313 ? -16.409 24.317 -16.993 1.00 84.94 313 ASN A N 1
ATOM 2396 C CA . ASN A 1 313 ? -15.715 24.436 -15.709 1.00 84.94 313 ASN A CA 1
ATOM 2397 C C . ASN A 1 313 ? -14.219 24.084 -15.808 1.00 84.94 313 ASN A C 1
ATOM 2399 O O . ASN A 1 313 ? -13.493 24.258 -14.833 1.00 84.94 313 ASN A O 1
ATOM 2403 N N . LEU A 1 314 ? -13.735 23.630 -16.975 1.00 84.88 314 LEU A N 1
ATOM 2404 C CA . LEU A 1 314 ? -12.334 23.264 -17.177 1.00 84.88 314 LEU A CA 1
ATOM 2405 C C . LEU A 1 314 ? -11.401 24.466 -16.981 1.00 84.88 314 LEU A C 1
ATOM 2407 O O . LEU A 1 314 ? -11.520 25.484 -17.672 1.00 84.88 314 LEU A O 1
ATOM 2411 N N . ALA A 1 315 ? -10.448 24.313 -16.064 1.00 80.44 315 ALA A N 1
ATOM 2412 C CA . ALA A 1 315 ? -9.368 25.251 -15.799 1.00 80.44 315 ALA A CA 1
ATOM 2413 C C . ALA A 1 315 ? -8.015 24.567 -16.046 1.00 80.44 315 ALA A C 1
ATOM 2415 O O . ALA A 1 315 ? -7.821 23.409 -15.689 1.00 80.44 315 ALA A O 1
ATOM 2416 N N . ALA A 1 316 ? -7.072 25.285 -16.663 1.00 73.12 316 ALA A N 1
ATOM 2417 C CA . ALA A 1 316 ? -5.706 24.788 -16.874 1.00 73.12 316 ALA A CA 1
ATOM 2418 C C . ALA A 1 316 ? -4.850 24.855 -15.594 1.00 73.12 316 ALA A C 1
ATOM 2420 O O . ALA A 1 316 ? -3.824 24.184 -15.487 1.00 73.12 316 ALA A O 1
ATOM 2421 N N . VAL A 1 317 ? -5.272 25.673 -14.630 1.00 80.94 317 VAL A N 1
ATOM 2422 C CA . VAL A 1 317 ? -4.634 25.863 -13.326 1.00 80.94 317 VAL A CA 1
ATOM 2423 C C . VAL A 1 317 ? -5.477 25.201 -12.229 1.00 80.94 317 VAL A C 1
ATOM 2425 O O . VAL A 1 317 ? -6.687 25.085 -12.405 1.00 80.94 317 VAL A O 1
ATOM 2428 N N . PRO A 1 318 ? -4.871 24.792 -11.098 1.00 77.69 318 PRO A N 1
ATOM 2429 C CA . PRO A 1 318 ? -5.592 24.112 -10.017 1.00 77.69 318 PRO A CA 1
ATOM 2430 C C . PRO A 1 318 ? -6.715 24.928 -9.366 1.00 77.69 318 PRO A C 1
ATOM 2432 O O . PRO A 1 318 ? -7.588 24.363 -8.721 1.00 77.69 318 PRO A O 1
ATOM 2435 N N . ARG A 1 319 ? -6.654 26.262 -9.422 1.00 81.50 319 ARG A N 1
ATOM 2436 C CA . ARG A 1 319 ? -7.707 27.100 -8.848 1.00 81.50 319 ARG A CA 1
ATOM 2437 C C . ARG A 1 319 ? -8.936 27.081 -9.769 1.00 81.50 319 ARG A C 1
ATOM 2439 O O . ARG A 1 319 ? -8.769 27.325 -10.969 1.00 81.50 319 ARG A O 1
ATOM 2446 N N . PRO A 1 320 ? -10.148 26.816 -9.245 1.00 83.44 320 PRO A N 1
ATOM 2447 C CA . PRO A 1 320 ? -11.347 26.751 -10.069 1.00 83.44 320 PRO A CA 1
ATOM 2448 C C . PRO A 1 320 ? -11.637 28.097 -10.747 1.00 83.44 320 PRO A C 1
ATOM 2450 O O . PRO A 1 320 ? -11.219 29.166 -10.295 1.00 83.44 320 PRO A O 1
ATOM 2453 N N . LYS A 1 321 ? -12.351 28.053 -11.877 1.00 84.50 321 LYS A N 1
ATOM 2454 C CA . LYS A 1 321 ? -12.845 29.273 -12.531 1.00 84.50 321 LYS A CA 1
ATOM 2455 C C . LYS A 1 321 ? -13.868 29.971 -11.632 1.00 84.50 321 LYS A C 1
ATOM 2457 O O . LYS A 1 321 ? -14.649 29.315 -10.949 1.00 84.50 321 LYS A O 1
ATOM 2462 N N . GLN A 1 322 ? -13.911 31.301 -11.694 1.00 78.62 322 GLN A N 1
ATOM 2463 C CA . GLN A 1 322 ? -14.959 32.072 -11.023 1.00 78.62 322 GLN A CA 1
ATOM 2464 C C . GLN A 1 322 ? -16.343 31.609 -11.499 1.00 78.62 322 GLN A C 1
ATOM 2466 O O . GLN A 1 322 ? -16.576 31.486 -12.701 1.00 78.62 322 GLN A O 1
ATOM 2471 N N . GLY A 1 323 ? -17.240 31.327 -10.551 1.00 79.06 323 GLY A N 1
ATOM 2472 C CA . GLY A 1 323 ? -18.578 30.805 -10.842 1.00 79.06 323 GLY A CA 1
ATOM 2473 C C . GLY A 1 323 ? -18.616 29.330 -11.262 1.00 79.06 323 GLY A C 1
ATOM 2474 O O . GLY A 1 323 ? -19.630 28.889 -11.803 1.00 79.06 323 GLY A O 1
ATOM 2475 N N . ALA A 1 324 ? -17.540 28.561 -11.047 1.00 84.62 324 ALA A N 1
ATOM 2476 C CA . ALA A 1 324 ? -17.539 27.126 -11.310 1.00 84.62 324 ALA A CA 1
ATOM 2477 C C . ALA A 1 324 ? -18.601 26.403 -10.468 1.00 84.62 324 ALA A C 1
ATOM 2479 O O . ALA A 1 324 ? -18.741 26.623 -9.265 1.00 84.62 324 ALA A O 1
ATOM 2480 N N . THR A 1 325 ? -19.334 25.503 -11.116 1.00 89.06 325 THR A N 1
ATOM 2481 C CA . THR A 1 325 ? -20.346 24.659 -10.478 1.00 89.06 325 THR A CA 1
ATOM 2482 C C . THR A 1 325 ? -19.797 23.268 -10.190 1.00 89.06 325 THR A C 1
ATOM 2484 O O . THR A 1 325 ? -18.902 22.769 -10.879 1.00 89.06 325 THR A O 1
ATOM 2487 N N . LEU A 1 326 ? -20.341 22.618 -9.163 1.00 91.12 326 LEU A N 1
ATOM 2488 C CA . LEU A 1 326 ? -19.983 21.244 -8.843 1.00 91.12 326 LEU A CA 1
ATOM 2489 C C . LEU A 1 326 ? -20.447 20.294 -9.960 1.00 91.12 326 LEU A C 1
ATOM 2491 O O . LEU A 1 326 ? -21.605 20.323 -10.375 1.00 91.12 326 LEU A O 1
ATOM 2495 N N . VAL A 1 327 ? -19.541 19.436 -10.433 1.00 91.62 327 VAL A N 1
ATOM 2496 C CA . VAL A 1 327 ? -19.829 18.413 -11.445 1.00 91.62 327 VAL A CA 1
ATOM 2497 C C . VAL A 1 327 ? -19.696 17.037 -10.806 1.00 91.62 327 VAL A C 1
ATOM 2499 O O . VAL A 1 327 ? -18.596 16.601 -10.497 1.00 91.62 327 VAL A O 1
ATOM 2502 N N . GLU A 1 328 ? -20.822 16.339 -10.658 1.00 91.88 328 GLU A N 1
ATOM 2503 C CA . GLU A 1 328 ? -20.888 14.984 -10.082 1.00 91.88 328 GLU A CA 1
ATOM 2504 C C . GLU A 1 328 ? -21.294 13.931 -11.130 1.00 91.88 328 GLU A C 1
ATOM 2506 O O . GLU A 1 328 ? -21.839 12.892 -10.785 1.00 91.88 328 GLU A O 1
ATOM 2511 N N . ARG A 1 329 ? -21.112 14.189 -12.433 1.00 90.31 329 ARG A N 1
ATOM 2512 C CA . ARG A 1 329 ? -21.530 13.275 -13.520 1.00 90.31 329 ARG A CA 1
ATOM 2513 C C . ARG A 1 329 ? -20.342 12.641 -14.240 1.00 90.31 329 ARG A C 1
ATOM 2515 O O . ARG A 1 329 ? -19.236 13.176 -14.239 1.00 90.31 329 ARG A O 1
ATOM 2522 N N . GLY A 1 330 ? -20.589 11.517 -14.911 1.00 90.38 330 GLY A N 1
ATOM 2523 C CA . GLY A 1 330 ? -19.551 10.790 -15.643 1.00 90.38 330 GLY A CA 1
ATOM 2524 C C . GLY A 1 330 ? -18.461 10.259 -14.699 1.00 90.38 330 GLY A C 1
ATOM 2525 O O . GLY A 1 330 ? -18.804 9.726 -13.641 1.00 90.38 330 GLY A O 1
ATOM 2526 N N . PRO A 1 331 ? -17.164 10.407 -15.029 1.00 91.62 331 PRO A N 1
ATOM 2527 C CA . PRO A 1 331 ? -16.084 9.858 -14.209 1.00 91.62 331 PRO A CA 1
ATOM 2528 C C . PRO A 1 331 ? -15.958 10.539 -12.834 1.00 91.62 331 PRO A C 1
ATOM 2530 O O . PRO A 1 331 ? -15.437 9.924 -11.906 1.00 91.62 331 PRO A O 1
ATOM 2533 N N . TYR A 1 332 ? -16.526 11.741 -12.661 1.00 91.62 332 TYR A N 1
ATOM 2534 C CA . TYR A 1 332 ? -16.608 12.437 -11.369 1.00 91.62 332 TYR A CA 1
ATOM 2535 C C . TYR A 1 332 ? -17.540 11.751 -10.352 1.00 91.62 332 TYR A C 1
ATOM 2537 O O . TYR A 1 332 ? -17.536 12.088 -9.177 1.00 91.62 332 TYR A O 1
ATOM 2545 N N . ARG A 1 333 ? -18.322 10.742 -10.764 1.00 90.81 333 ARG A N 1
ATOM 2546 C CA . ARG A 1 333 ? -19.053 9.862 -9.828 1.00 90.81 333 ARG A CA 1
ATOM 2547 C C . ARG A 1 333 ? -18.151 8.834 -9.158 1.00 90.81 333 ARG A C 1
ATOM 2549 O O . ARG A 1 333 ? -18.514 8.301 -8.116 1.00 90.81 333 ARG A O 1
ATOM 2556 N N . LEU A 1 334 ? -17.033 8.507 -9.806 1.00 87.69 334 LEU A N 1
ATOM 2557 C CA . LEU A 1 334 ? -16.127 7.444 -9.388 1.00 87.69 334 LEU A CA 1
ATOM 2558 C C . LEU A 1 334 ? -14.948 8.005 -8.605 1.00 87.69 334 LEU A C 1
ATOM 2560 O O . LEU A 1 334 ? -14.588 7.432 -7.585 1.00 87.69 334 LEU A O 1
ATOM 2564 N N . VAL A 1 335 ? -14.357 9.105 -9.080 1.00 90.69 335 VAL A N 1
ATOM 2565 C CA . VAL A 1 335 ? -13.229 9.792 -8.437 1.00 90.69 335 VAL A CA 1
ATOM 2566 C C . VAL A 1 335 ? -13.341 11.302 -8.613 1.00 90.69 335 VAL A C 1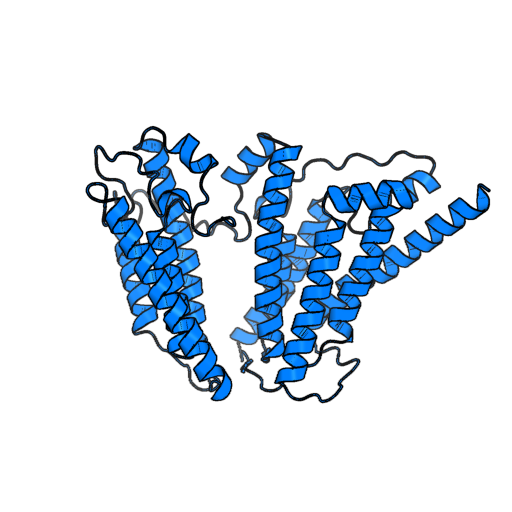
ATOM 2568 O O . VAL A 1 335 ? -13.848 11.768 -9.629 1.00 90.69 335 VAL A O 1
ATOM 2571 N N . ARG A 1 336 ? -12.833 12.086 -7.659 1.00 92.38 336 ARG A N 1
ATOM 2572 C CA . ARG A 1 336 ? -12.924 13.556 -7.684 1.00 92.38 336 ARG A CA 1
ATOM 2573 C C . ARG A 1 336 ? -12.012 14.201 -8.721 1.00 92.38 336 ARG A C 1
ATOM 2575 O O . ARG A 1 336 ? -12.360 15.251 -9.249 1.00 92.38 336 ARG A O 1
ATOM 2582 N N . HIS A 1 337 ? -10.885 13.560 -9.033 1.00 92.19 337 HIS A N 1
ATOM 2583 C CA . HIS A 1 337 ? -9.873 14.063 -9.968 1.00 92.19 337 HIS A CA 1
ATOM 2584 C C . HIS A 1 337 ? -9.577 13.066 -11.100 1.00 92.19 337 HIS A C 1
ATOM 2586 O O . HIS A 1 337 ? -8.433 12.635 -11.257 1.00 92.19 337 HIS A O 1
ATOM 2592 N N . PRO A 1 338 ? -10.573 12.696 -11.927 1.00 93.81 338 PRO A N 1
ATOM 2593 C CA . PRO A 1 338 ? -10.419 11.641 -12.928 1.00 93.81 338 PRO A CA 1
ATOM 2594 C C . PRO A 1 338 ? -9.327 11.950 -13.955 1.00 93.81 338 PRO A C 1
ATOM 2596 O O . PRO A 1 338 ? -8.612 11.052 -14.384 1.00 93.81 338 PRO A O 1
ATOM 2599 N N . MET A 1 339 ? -9.135 13.221 -14.310 1.00 92.88 339 MET A N 1
ATOM 2600 C CA . MET A 1 339 ? -8.079 13.626 -15.241 1.00 92.88 339 MET A CA 1
ATOM 2601 C C . MET A 1 339 ? -6.673 13.349 -14.690 1.00 92.88 339 MET A C 1
ATOM 2603 O O . MET A 1 339 ? -5.788 12.945 -15.439 1.00 92.88 339 MET A O 1
ATOM 2607 N N . TYR A 1 340 ? -6.464 13.525 -13.383 1.00 92.88 340 TYR A N 1
ATOM 2608 C CA . TYR A 1 340 ? -5.191 13.200 -12.738 1.00 92.88 340 TYR A CA 1
ATOM 2609 C C . TYR A 1 340 ? -4.994 11.689 -12.643 1.00 92.88 340 TYR A C 1
ATOM 2611 O O . TYR A 1 340 ? -3.910 11.199 -12.950 1.00 92.88 340 TYR A O 1
ATOM 2619 N N . SER A 1 341 ? -6.049 10.939 -12.318 1.00 91.62 341 SER A N 1
ATOM 2620 C CA . SER A 1 341 ? -6.035 9.473 -12.351 1.00 91.62 341 SER A CA 1
ATOM 2621 C C . SER A 1 341 ? -5.657 8.947 -13.734 1.00 91.62 341 SER A C 1
ATOM 2623 O O . SER A 1 341 ? -4.778 8.099 -13.856 1.00 91.62 341 SER A O 1
ATOM 2625 N N . GLY A 1 342 ? -6.273 9.494 -14.784 1.00 93.12 342 GLY A N 1
ATOM 2626 C CA . GLY A 1 342 ? -5.979 9.142 -16.167 1.00 93.12 342 GLY A CA 1
ATOM 2627 C C . GLY A 1 342 ? -4.541 9.480 -16.566 1.00 93.12 342 GLY A C 1
ATOM 2628 O O . GLY A 1 342 ? -3.868 8.639 -17.152 1.00 93.12 342 GLY A O 1
ATOM 2629 N N . ALA A 1 343 ? -4.023 10.647 -16.170 1.00 92.06 343 ALA A N 1
ATOM 2630 C CA . ALA A 1 343 ? -2.627 11.020 -16.417 1.00 92.06 343 ALA A CA 1
ATOM 2631 C C . ALA A 1 343 ? -1.628 10.073 -15.726 1.00 92.06 343 ALA A C 1
ATOM 2633 O O . ALA A 1 343 ? -0.620 9.696 -16.323 1.00 92.06 343 ALA A O 1
ATOM 2634 N N . VAL A 1 344 ? -1.916 9.644 -14.494 1.00 93.25 344 VAL A N 1
ATOM 2635 C CA . VAL A 1 344 ? -1.096 8.656 -13.778 1.00 93.25 344 VAL A CA 1
ATOM 2636 C C . VAL A 1 344 ? -1.156 7.289 -14.462 1.00 93.25 344 VAL A C 1
ATOM 2638 O O . VAL A 1 344 ? -0.110 6.680 -14.678 1.00 93.25 344 VAL A O 1
ATOM 2641 N N . LEU A 1 345 ? -2.346 6.823 -14.861 1.00 94.31 345 LEU A N 1
ATOM 2642 C CA . LEU A 1 345 ? -2.502 5.576 -15.622 1.00 94.31 345 LEU A CA 1
ATOM 2643 C C . LEU A 1 345 ? -1.698 5.612 -16.924 1.00 94.31 345 LEU A C 1
ATOM 2645 O O . LEU A 1 345 ? -1.011 4.645 -17.244 1.00 94.31 345 LEU A O 1
ATOM 2649 N N . MET A 1 346 ? -1.724 6.740 -17.635 1.00 95.69 346 MET A N 1
ATOM 2650 C CA . MET A 1 346 ? -0.923 6.932 -18.841 1.00 95.69 346 MET A CA 1
ATOM 2651 C C . MET A 1 346 ? 0.581 6.904 -18.546 1.00 95.69 346 MET A C 1
ATOM 2653 O O . MET A 1 346 ? 1.326 6.301 -19.312 1.00 95.69 346 MET A O 1
ATOM 2657 N N . ALA A 1 347 ? 1.041 7.495 -17.439 1.00 91.81 347 ALA A N 1
ATOM 2658 C CA . ALA A 1 347 ? 2.455 7.463 -17.058 1.00 91.81 347 ALA A CA 1
ATOM 2659 C C . ALA A 1 347 ? 2.944 6.035 -16.752 1.00 91.81 347 ALA A C 1
ATOM 2661 O O . ALA A 1 347 ? 4.003 5.632 -17.235 1.00 91.81 347 ALA A O 1
ATOM 2662 N N . PHE A 1 348 ? 2.157 5.245 -16.014 1.00 93.75 348 PHE A N 1
ATOM 2663 C CA . PHE A 1 348 ? 2.461 3.828 -15.786 1.00 93.75 348 PHE A CA 1
ATOM 2664 C C . PHE A 1 348 ? 2.381 3.011 -17.077 1.00 93.75 348 PHE A C 1
ATOM 2666 O O . PHE A 1 348 ? 3.274 2.213 -17.348 1.00 93.75 348 PHE A O 1
ATOM 2673 N N . GLY A 1 349 ? 1.358 3.237 -17.902 1.00 93.88 349 GLY A N 1
ATOM 2674 C CA . GLY A 1 349 ? 1.217 2.557 -19.185 1.00 93.88 349 GLY A CA 1
ATOM 2675 C C . GLY A 1 349 ? 2.401 2.821 -20.115 1.00 93.88 349 GLY A C 1
ATOM 2676 O O . GLY A 1 349 ? 2.941 1.890 -20.707 1.00 93.88 349 GLY A O 1
ATOM 2677 N N . TRP A 1 350 ? 2.882 4.065 -20.162 1.00 93.06 350 TRP A N 1
ATOM 2678 C CA . TRP A 1 350 ? 4.092 4.433 -20.894 1.00 93.06 350 TRP A CA 1
ATOM 2679 C C . TRP A 1 350 ? 5.335 3.712 -20.370 1.00 93.06 350 TRP A C 1
ATOM 2681 O O . TRP A 1 350 ? 6.087 3.146 -21.162 1.00 93.06 350 TRP A O 1
ATOM 2691 N N . ALA A 1 351 ? 5.527 3.671 -19.048 1.00 91.25 351 ALA A N 1
ATOM 2692 C CA . ALA A 1 351 ? 6.658 2.981 -18.431 1.00 91.25 351 ALA A CA 1
ATOM 2693 C C . ALA A 1 351 ? 6.710 1.483 -18.781 1.00 91.25 351 ALA A C 1
ATOM 2695 O O . ALA A 1 351 ? 7.793 0.934 -18.993 1.00 91.25 351 ALA A O 1
ATOM 2696 N N . LEU A 1 352 ? 5.541 0.842 -18.884 1.00 91.75 352 LEU A N 1
ATOM 2697 C CA . LEU A 1 352 ? 5.416 -0.551 -19.309 1.00 91.75 352 LEU A CA 1
ATOM 2698 C C . LEU A 1 352 ? 5.666 -0.733 -20.810 1.00 91.75 352 LEU A C 1
ATOM 2700 O O . LEU A 1 352 ? 6.359 -1.671 -21.189 1.00 91.75 352 LEU A O 1
ATOM 2704 N N . VAL A 1 353 ? 5.170 0.168 -21.666 1.00 91.88 353 VAL A N 1
ATOM 2705 C CA . VAL A 1 353 ? 5.409 0.107 -23.122 1.00 91.88 353 VAL A CA 1
ATOM 2706 C C . VAL A 1 353 ? 6.887 0.270 -23.464 1.00 91.88 353 VAL A C 1
ATOM 2708 O O . VAL A 1 353 ? 7.378 -0.421 -24.352 1.00 91.88 353 VAL A O 1
ATOM 2711 N N . VAL A 1 354 ? 7.593 1.164 -22.768 1.00 88.81 354 VAL A N 1
ATOM 2712 C CA . VAL A 1 354 ? 9.022 1.429 -23.007 1.00 88.81 354 VAL A CA 1
ATOM 2713 C C . VAL A 1 354 ? 9.958 0.522 -22.208 1.00 88.81 354 VAL A C 1
ATOM 2715 O O . VAL A 1 354 ? 11.169 0.731 -22.251 1.00 88.81 354 VAL A O 1
ATOM 2718 N N . HIS A 1 355 ? 9.411 -0.458 -21.477 1.00 88.31 355 HIS A N 1
ATOM 2719 C CA . HIS A 1 355 ? 10.172 -1.468 -20.733 1.00 88.31 355 HIS A CA 1
ATOM 2720 C C . HIS A 1 355 ? 11.222 -0.860 -19.790 1.00 88.31 355 HIS A C 1
ATOM 2722 O O . HIS A 1 355 ? 12.349 -1.340 -19.693 1.00 88.31 355 HIS A O 1
ATOM 2728 N N . SER A 1 356 ? 10.876 0.241 -19.114 1.00 83.50 356 SER A N 1
ATOM 2729 C CA . SER A 1 356 ? 11.843 1.046 -18.364 1.00 83.50 356 SER A CA 1
ATOM 2730 C C . SER A 1 356 ? 11.509 1.119 -16.873 1.00 83.50 356 SER A C 1
ATOM 2732 O O . SER A 1 356 ? 10.534 1.777 -16.491 1.00 83.50 356 SER A O 1
ATOM 2734 N N . PRO A 1 357 ? 12.361 0.550 -15.995 1.00 81.56 357 PRO A N 1
ATOM 2735 C CA . PRO A 1 357 ? 12.246 0.750 -14.552 1.00 81.56 357 PRO A CA 1
ATOM 2736 C C . PRO A 1 357 ? 12.385 2.225 -14.149 1.00 81.56 357 PRO A C 1
ATOM 2738 O O . PRO A 1 357 ? 11.748 2.676 -13.199 1.00 81.56 357 PRO A O 1
ATOM 2741 N N . LEU A 1 358 ? 13.175 3.004 -14.898 1.00 82.44 358 LEU A N 1
ATOM 2742 C CA . LEU A 1 358 ? 13.359 4.432 -14.637 1.00 82.44 358 LEU A CA 1
ATOM 2743 C C . LEU A 1 358 ? 12.056 5.207 -14.873 1.00 82.44 358 LEU A C 1
ATOM 2745 O O . LEU A 1 358 ? 11.655 6.027 -14.046 1.00 82.44 358 LEU A O 1
ATOM 2749 N N . CYS A 1 359 ? 11.339 4.875 -15.950 1.00 86.31 359 CYS A N 1
ATOM 2750 C CA . CYS A 1 359 ? 10.027 5.443 -16.236 1.00 86.31 359 CYS A CA 1
ATOM 2751 C C . CYS A 1 359 ? 8.964 5.014 -15.212 1.00 86.31 359 CYS A C 1
ATOM 2753 O O . CYS A 1 359 ? 8.054 5.798 -14.949 1.00 86.31 359 CYS A O 1
ATOM 2755 N N . ILE A 1 360 ? 9.083 3.836 -14.580 1.00 87.75 360 ILE A N 1
ATOM 2756 C CA . ILE A 1 360 ? 8.227 3.465 -13.434 1.00 87.75 360 ILE A CA 1
ATOM 2757 C C . ILE A 1 360 ? 8.478 4.431 -12.269 1.00 87.75 360 ILE A C 1
ATOM 2759 O O . ILE A 1 360 ? 7.527 4.926 -11.663 1.00 87.75 360 ILE A O 1
ATOM 2763 N N . GLY A 1 361 ? 9.741 4.773 -12.000 1.00 83.25 361 GLY A N 1
ATOM 2764 C CA . GLY A 1 361 ? 10.105 5.808 -11.029 1.00 83.25 361 GLY A CA 1
ATOM 2765 C C . GLY A 1 361 ? 9.484 7.172 -11.354 1.00 83.25 361 GLY A C 1
ATOM 2766 O O . GLY A 1 361 ? 8.933 7.829 -10.470 1.00 83.25 361 GLY A O 1
ATOM 2767 N N . TYR A 1 362 ? 9.488 7.579 -12.625 1.00 87.88 362 TYR A N 1
ATOM 2768 C CA . TYR A 1 362 ? 8.832 8.818 -13.063 1.00 87.88 362 TYR A CA 1
ATOM 2769 C C . TYR A 1 362 ? 7.306 8.758 -12.928 1.00 87.88 362 TYR A C 1
ATOM 2771 O O . TYR A 1 362 ? 6.691 9.748 -12.536 1.00 87.88 362 TYR A O 1
ATOM 2779 N N . ALA A 1 363 ? 6.686 7.605 -13.190 1.00 88.44 363 ALA A N 1
ATOM 2780 C CA . ALA A 1 363 ? 5.253 7.397 -12.994 1.00 88.44 363 ALA A CA 1
ATOM 2781 C C . ALA A 1 363 ? 4.858 7.465 -11.508 1.00 88.44 363 ALA A C 1
ATOM 2783 O O . ALA A 1 363 ? 3.853 8.089 -11.163 1.00 88.44 363 ALA A O 1
ATOM 2784 N N . LEU A 1 364 ? 5.682 6.910 -10.612 1.00 86.06 364 LEU A N 1
ATOM 2785 C CA . LEU A 1 364 ? 5.519 7.064 -9.163 1.00 86.06 364 LEU A CA 1
ATOM 2786 C C . LEU A 1 364 ? 5.663 8.529 -8.741 1.00 86.06 364 LEU A C 1
ATOM 2788 O O . LEU A 1 364 ? 4.830 9.037 -7.991 1.00 86.06 364 LEU A O 1
ATOM 2792 N N . LEU A 1 365 ? 6.665 9.237 -9.265 1.00 82.88 365 LEU A N 1
ATOM 2793 C CA . LEU A 1 365 ? 6.828 10.671 -9.028 1.00 82.88 365 LEU A CA 1
ATOM 2794 C C . LEU A 1 365 ? 5.605 11.463 -9.519 1.00 82.88 365 LEU A C 1
ATOM 2796 O O . LEU A 1 365 ? 5.151 12.372 -8.824 1.00 82.88 365 LEU A O 1
ATOM 2800 N N . ALA A 1 366 ? 5.030 11.088 -10.664 1.00 84.38 366 ALA A N 1
ATOM 2801 C CA . ALA A 1 366 ? 3.793 11.664 -11.182 1.00 84.38 366 ALA A CA 1
ATOM 2802 C C . ALA A 1 366 ? 2.601 11.418 -10.260 1.00 84.38 366 ALA A C 1
ATOM 2804 O O . ALA A 1 366 ? 1.886 12.368 -9.946 1.00 84.38 366 ALA A O 1
ATOM 2805 N N . LEU A 1 367 ? 2.423 10.197 -9.757 1.00 87.25 367 LEU A N 1
ATOM 2806 C CA . LEU A 1 367 ? 1.386 9.884 -8.774 1.00 87.25 367 LEU A CA 1
ATOM 2807 C C . LEU A 1 367 ? 1.504 10.771 -7.525 1.00 87.25 367 LEU A C 1
ATOM 2809 O O . LEU A 1 367 ? 0.516 11.371 -7.101 1.00 87.25 367 LEU A O 1
ATOM 2813 N N . LEU A 1 368 ? 2.711 10.904 -6.966 1.00 83.19 368 LEU A N 1
ATOM 2814 C CA . LEU A 1 368 ? 2.957 11.751 -5.795 1.00 83.19 368 LEU A CA 1
ATOM 2815 C C . LEU A 1 368 ? 2.671 13.225 -6.086 1.00 83.19 368 LEU A C 1
ATOM 2817 O O . LEU A 1 368 ? 2.009 13.907 -5.302 1.00 83.19 368 LEU A O 1
ATOM 2821 N N . PHE A 1 369 ? 3.149 13.716 -7.225 1.00 85.00 369 PHE A N 1
ATOM 2822 C CA . PHE A 1 369 ? 2.939 15.091 -7.646 1.00 85.00 369 PHE A CA 1
ATOM 2823 C C . PHE A 1 369 ? 1.446 15.408 -7.819 1.00 85.00 369 PHE A C 1
ATOM 2825 O O . PHE A 1 369 ? 0.961 16.407 -7.278 1.00 85.00 369 PHE A O 1
ATOM 2832 N N . PHE A 1 370 ? 0.701 14.553 -8.525 1.00 84.88 370 PHE A N 1
ATOM 2833 C CA . PHE A 1 370 ? -0.731 14.742 -8.745 1.00 84.88 370 PHE A CA 1
ATOM 2834 C C . PHE A 1 370 ? -1.542 14.626 -7.454 1.00 84.88 370 PHE A C 1
ATOM 2836 O O . PHE A 1 370 ? -2.517 15.356 -7.300 1.00 84.88 370 PHE A O 1
ATOM 2843 N N . ASP A 1 371 ? -1.121 13.807 -6.489 1.00 82.81 371 ASP A N 1
ATOM 2844 C CA . ASP A 1 371 ? -1.739 13.781 -5.162 1.00 82.81 371 ASP A CA 1
ATOM 2845 C C . ASP A 1 371 ? -1.564 15.110 -4.408 1.00 82.81 371 ASP A C 1
ATOM 2847 O O . ASP A 1 371 ? -2.524 15.662 -3.861 1.00 82.81 371 ASP A O 1
ATOM 2851 N N . VAL A 1 372 ? -0.351 15.671 -4.414 1.00 80.31 372 VAL A N 1
ATOM 2852 C CA . VAL A 1 372 ? -0.084 16.984 -3.804 1.00 80.31 372 VAL A CA 1
ATOM 2853 C C . VAL A 1 372 ? -0.891 18.077 -4.504 1.00 80.31 372 VAL A C 1
ATOM 2855 O O . VAL A 1 372 ? -1.509 18.913 -3.835 1.00 80.31 372 VAL A O 1
ATOM 2858 N N . LYS A 1 373 ? -0.921 18.056 -5.839 1.00 81.75 373 LYS A N 1
ATOM 2859 C CA . LYS A 1 373 ? -1.673 19.012 -6.656 1.00 81.75 373 LYS A CA 1
ATOM 2860 C C . LYS A 1 373 ? -3.178 18.926 -6.374 1.00 81.75 373 LYS A C 1
ATOM 2862 O O . LYS A 1 373 ? -3.788 19.950 -6.074 1.00 81.75 373 LYS A O 1
ATOM 2867 N N . ALA A 1 374 ? -3.744 17.719 -6.347 1.00 84.62 374 ALA A N 1
ATOM 2868 C CA . ALA A 1 374 ? -5.152 17.471 -6.043 1.00 84.62 374 ALA A CA 1
ATOM 2869 C C . ALA A 1 374 ? -5.544 17.960 -4.641 1.00 84.62 374 ALA A C 1
ATOM 2871 O O . ALA A 1 374 ? -6.572 18.607 -4.472 1.00 84.62 374 ALA A O 1
ATOM 2872 N N . ARG A 1 375 ? -4.711 17.724 -3.616 1.00 82.44 375 ARG A N 1
ATOM 2873 C CA . ARG A 1 375 ? -4.958 18.242 -2.253 1.00 82.44 375 ARG A CA 1
ATOM 2874 C C . ARG A 1 375 ? -5.021 19.760 -2.208 1.00 82.44 375 ARG A C 1
ATOM 2876 O O . ARG A 1 375 ? -5.759 20.320 -1.400 1.00 82.44 375 ARG A O 1
ATOM 2883 N N . ARG A 1 376 ? -4.183 20.426 -3.001 1.00 82.62 376 ARG A N 1
ATOM 2884 C CA . ARG A 1 376 ? -4.151 21.884 -3.053 1.00 82.62 376 ARG A CA 1
ATOM 2885 C C . ARG A 1 376 ? -5.386 22.426 -3.767 1.00 82.62 376 ARG A C 1
ATOM 2887 O O . ARG A 1 376 ? -6.005 23.344 -3.242 1.00 82.62 376 ARG A O 1
ATOM 2894 N N . GLU A 1 377 ? -5.760 21.815 -4.884 1.00 85.81 377 GLU A N 1
ATOM 2895 C CA . GLU A 1 377 ? -6.997 22.100 -5.615 1.00 85.81 377 GLU A CA 1
ATOM 2896 C C . GLU A 1 377 ? -8.242 21.910 -4.746 1.00 85.81 377 GLU A C 1
ATOM 2898 O O . GLU A 1 377 ? -9.082 22.800 -4.676 1.00 85.81 377 GLU A O 1
ATOM 2903 N N . GLU A 1 378 ? -8.315 20.827 -3.971 1.00 87.56 378 GLU A N 1
ATOM 2904 C CA . GLU A 1 378 ? -9.430 20.581 -3.051 1.00 87.56 378 GLU A CA 1
ATOM 2905 C C . GLU A 1 378 ? -9.622 21.679 -2.008 1.00 87.56 378 GLU A C 1
ATOM 2907 O O . GLU A 1 378 ? -10.755 21.943 -1.624 1.00 87.56 378 GLU A O 1
ATOM 2912 N N . ARG A 1 379 ? -8.551 22.339 -1.554 1.00 84.69 379 ARG A N 1
ATOM 2913 C CA . ARG A 1 379 ? -8.687 23.463 -0.613 1.00 84.69 379 ARG A CA 1
ATOM 2914 C C . ARG A 1 379 ? -9.410 24.635 -1.264 1.00 84.69 379 ARG A C 1
ATOM 2916 O O . ARG A 1 379 ? -10.329 25.173 -0.665 1.00 84.69 379 ARG A O 1
ATOM 2923 N N . TRP A 1 380 ? -9.046 24.967 -2.500 1.00 84.50 380 TRP A N 1
ATOM 2924 C CA . TRP A 1 380 ? -9.733 26.016 -3.249 1.00 84.50 380 TRP A CA 1
ATOM 2925 C C . TRP A 1 380 ? -11.161 25.617 -3.619 1.00 84.50 380 TRP A C 1
ATOM 2927 O O . TRP A 1 380 ? -12.061 26.440 -3.531 1.00 84.50 380 TRP A O 1
ATOM 2937 N N . LEU A 1 381 ? -11.403 24.350 -3.960 1.00 87.88 381 LEU A N 1
ATOM 2938 C CA . LEU A 1 381 ? -12.755 23.857 -4.233 1.00 87.88 381 LEU A CA 1
ATOM 2939 C C . LEU A 1 381 ? -13.656 23.912 -2.990 1.00 87.88 381 LEU A C 1
ATOM 2941 O O . LEU A 1 381 ? -14.822 24.265 -3.110 1.00 87.88 381 LEU A O 1
ATOM 2945 N N . MET A 1 382 ? -13.126 23.623 -1.797 1.00 86.69 382 MET A N 1
ATOM 2946 C CA . MET A 1 382 ? -13.866 23.765 -0.535 1.00 86.69 382 MET A CA 1
ATOM 2947 C C . MET A 1 382 ? -14.237 25.220 -0.216 1.00 86.69 382 MET A C 1
ATOM 2949 O O . MET A 1 382 ? -15.245 25.450 0.446 1.00 86.69 382 MET A O 1
ATOM 2953 N N . GLU A 1 383 ? -13.422 26.181 -0.653 1.00 85.31 383 GLU A N 1
ATOM 2954 C CA . GLU A 1 383 ? -13.630 27.615 -0.419 1.00 85.31 383 GLU A CA 1
ATOM 2955 C C . GLU A 1 383 ? -14.553 28.249 -1.471 1.00 85.31 383 GLU A C 1
ATOM 2957 O O . GLU A 1 383 ? -15.391 29.083 -1.137 1.00 85.31 383 GLU A O 1
ATOM 2962 N N . GLU A 1 384 ? -14.405 27.865 -2.742 1.00 86.06 384 GLU A N 1
ATOM 2963 C CA . GLU A 1 384 ? -14.997 28.578 -3.883 1.00 86.06 384 GLU A CA 1
ATOM 2964 C C . GLU A 1 384 ? -16.184 27.841 -4.530 1.00 86.06 384 GLU A C 1
ATOM 2966 O O . GLU A 1 384 ? -16.952 28.464 -5.264 1.00 86.06 384 GLU A O 1
ATOM 2971 N N . VAL A 1 385 ? -16.373 26.538 -4.270 1.00 88.81 385 VAL A N 1
ATOM 2972 C CA . VAL A 1 385 ? -17.438 25.728 -4.888 1.00 88.81 385 VAL A CA 1
ATOM 2973 C C . VAL A 1 385 ? -18.426 25.218 -3.840 1.00 88.81 385 VAL A C 1
ATOM 2975 O O . VAL A 1 385 ? -18.132 24.347 -3.019 1.00 88.81 385 VAL A O 1
ATOM 2978 N N . SER A 1 386 ? -19.657 25.726 -3.915 1.00 89.38 386 SER A N 1
ATOM 2979 C CA . SER A 1 386 ? -20.750 25.282 -3.045 1.00 89.38 386 SER A CA 1
ATOM 2980 C C . SER A 1 386 ? -21.063 23.794 -3.247 1.00 89.38 386 SER A C 1
ATOM 2982 O O . SER A 1 386 ? -21.089 23.293 -4.371 1.00 89.38 386 SER A O 1
ATOM 2984 N N . GLY A 1 387 ? -21.292 23.072 -2.147 1.00 87.50 387 GLY A N 1
ATOM 2985 C CA . GLY A 1 387 ? -21.593 21.635 -2.162 1.00 87.50 387 GLY A CA 1
ATOM 2986 C C . GLY A 1 387 ? -20.375 20.711 -2.296 1.00 87.50 387 GLY A C 1
ATOM 2987 O O . GLY A 1 387 ? -20.535 19.492 -2.194 1.00 87.50 387 GLY A O 1
ATOM 2988 N N . TYR A 1 388 ? -19.155 21.247 -2.446 1.00 89.81 388 TYR A N 1
ATOM 2989 C CA . TYR A 1 388 ? -17.954 20.418 -2.602 1.00 89.81 388 TYR A CA 1
ATOM 2990 C C . TYR A 1 388 ? -17.643 19.568 -1.358 1.00 89.81 388 TYR A C 1
ATOM 2992 O O . TYR A 1 388 ? -17.220 18.424 -1.487 1.00 89.81 388 TYR A O 1
ATOM 3000 N N . GLY A 1 389 ? -17.909 20.077 -0.150 1.00 86.94 389 GLY A N 1
ATOM 3001 C CA . GLY A 1 389 ? -17.679 19.349 1.106 1.00 86.94 389 GLY A CA 1
ATOM 3002 C C . GLY A 1 389 ? -18.432 18.013 1.202 1.00 86.94 389 GLY A C 1
ATOM 3003 O O . GLY A 1 389 ? -17.787 16.974 1.354 1.00 86.94 389 GLY A O 1
ATOM 3004 N N . PRO A 1 390 ? -19.773 18.000 1.076 1.00 88.31 390 PRO A N 1
ATOM 3005 C CA . PRO A 1 390 ? -20.557 16.763 1.026 1.00 88.31 390 PRO A CA 1
ATOM 3006 C C . PRO A 1 390 ? -20.135 15.812 -0.102 1.00 88.31 390 PRO A C 1
ATOM 3008 O O . PRO A 1 390 ? -20.101 14.598 0.087 1.00 88.31 390 PRO A O 1
ATOM 3011 N N . TYR A 1 391 ? -19.771 16.344 -1.269 1.00 88.19 391 TYR A N 1
ATOM 3012 C CA . TYR A 1 391 ? -19.241 15.547 -2.376 1.00 88.19 391 TYR A CA 1
ATOM 3013 C C . TYR A 1 391 ? -17.899 14.885 -2.025 1.00 88.19 391 TYR A C 1
ATOM 3015 O O . TYR A 1 391 ? -17.732 13.677 -2.212 1.00 88.19 391 TYR A O 1
ATOM 3023 N N . ALA A 1 392 ? -16.982 15.635 -1.411 1.00 85.88 392 ALA A N 1
ATOM 3024 C CA . ALA A 1 392 ? -15.677 15.150 -0.978 1.00 85.88 392 ALA A CA 1
ATOM 3025 C C . ALA A 1 392 ? -15.751 14.040 0.081 1.00 85.88 392 ALA A C 1
ATOM 3027 O O . ALA A 1 392 ? -14.823 13.244 0.205 1.00 85.88 392 ALA A O 1
ATOM 3028 N N . GLN A 1 393 ? -16.854 13.949 0.823 1.00 84.88 393 GLN A N 1
ATOM 3029 C CA . GLN A 1 393 ? -17.083 12.865 1.781 1.00 84.88 393 GLN A CA 1
ATOM 3030 C C . GLN A 1 393 ? -17.568 11.563 1.128 1.00 84.88 393 GLN A C 1
ATOM 3032 O O . GLN A 1 393 ? -17.419 10.502 1.730 1.00 84.88 393 GLN A O 1
ATOM 3037 N N . ARG A 1 394 ? -18.159 11.632 -0.073 1.00 86.50 394 ARG A N 1
ATOM 3038 C CA . ARG A 1 394 ? -18.824 10.494 -0.734 1.00 86.50 394 ARG A CA 1
ATOM 3039 C C . ARG A 1 394 ? -18.000 9.868 -1.855 1.00 86.50 394 ARG A C 1
ATOM 3041 O O . ARG A 1 394 ? -18.101 8.666 -2.070 1.00 86.50 394 ARG A O 1
ATOM 3048 N N . VAL A 1 395 ? -17.214 10.668 -2.570 1.00 85.81 395 VAL A N 1
ATOM 3049 C CA . VAL A 1 395 ? -16.474 10.232 -3.767 1.00 85.81 395 VAL A CA 1
ATOM 3050 C C . VAL A 1 395 ? -14.977 10.238 -3.470 1.00 85.81 395 VAL A C 1
ATOM 3052 O O . VAL A 1 395 ? -14.519 11.266 -2.988 1.00 85.81 395 VAL A O 1
ATOM 3055 N N . PRO A 1 396 ? -14.200 9.171 -3.737 1.00 78.38 396 PRO A N 1
ATOM 3056 C CA . PRO A 1 396 ? -12.752 9.108 -3.472 1.00 78.38 396 PRO A CA 1
ATOM 3057 C C . PRO A 1 396 ? -11.944 10.067 -4.368 1.00 78.38 396 PRO A C 1
ATOM 3059 O O . PRO A 1 396 ? -12.413 10.493 -5.417 1.00 78.38 396 PRO A O 1
ATOM 3062 N N . ARG A 1 397 ? -10.730 10.459 -3.973 1.00 82.44 397 ARG A N 1
ATOM 3063 C CA . ARG A 1 397 ? -9.916 11.491 -4.638 1.00 82.44 397 ARG A CA 1
ATOM 3064 C C . ARG A 1 397 ? -9.403 11.096 -6.026 1.00 82.44 397 ARG A C 1
ATOM 3066 O O . ARG A 1 397 ? -9.697 11.803 -6.988 1.00 82.44 397 ARG A O 1
ATOM 3073 N N . LEU A 1 398 ? -8.571 10.057 -6.112 1.00 71.44 398 LEU A N 1
ATOM 3074 C CA . LEU A 1 398 ? -7.790 9.696 -7.305 1.00 71.44 398 LEU A CA 1
ATOM 3075 C C . LEU A 1 398 ? -7.989 8.243 -7.724 1.00 71.44 398 LEU A C 1
ATOM 3077 O O . LEU A 1 398 ? -8.020 7.978 -8.922 1.00 71.44 398 LEU A O 1
ATOM 3081 N N . ILE A 1 399 ? -8.097 7.294 -6.798 1.00 68.62 399 ILE A N 1
ATOM 3082 C CA . ILE A 1 399 ? -8.191 5.881 -7.174 1.00 68.62 399 ILE A CA 1
ATOM 3083 C C . ILE A 1 399 ? -9.572 5.370 -6.765 1.00 68.62 399 ILE A C 1
ATOM 3085 O O . ILE A 1 399 ? -9.897 5.435 -5.574 1.00 68.62 399 ILE A O 1
ATOM 3089 N N . PRO A 1 400 ? -10.390 4.869 -7.715 1.00 53.22 400 PRO A N 1
ATOM 3090 C CA . PRO A 1 400 ? -11.732 4.400 -7.403 1.00 53.22 400 PRO A CA 1
ATOM 3091 C C . PRO A 1 400 ? -11.684 3.381 -6.265 1.00 53.22 400 PRO A C 1
ATOM 3093 O O . PRO A 1 400 ? -10.869 2.461 -6.295 1.00 53.22 400 PRO A O 1
ATOM 3096 N N . PHE A 1 401 ? -12.550 3.554 -5.266 1.00 46.78 401 PHE A N 1
ATOM 3097 C CA . PHE A 1 401 ? -12.707 2.645 -4.121 1.00 46.78 401 PHE A CA 1
ATOM 3098 C C . PHE A 1 401 ? -11.485 2.490 -3.197 1.00 46.78 401 PHE A C 1
ATOM 3100 O O . PHE A 1 401 ? -11.569 1.744 -2.225 1.00 46.78 401 PHE A O 1
ATOM 3107 N N . LEU A 1 402 ? -10.380 3.194 -3.466 1.00 48.97 402 LEU A N 1
ATOM 3108 C CA . LEU A 1 402 ? -9.169 3.171 -2.646 1.00 48.97 402 LEU A CA 1
ATOM 3109 C C . LEU A 1 402 ? -8.926 4.516 -1.962 1.00 48.97 402 LEU A C 1
ATOM 3111 O O . LEU A 1 402 ? -8.739 4.571 -0.755 1.00 48.97 402 LEU A O 1
ATOM 3115 N N . TYR A 1 403 ? -8.920 5.620 -2.705 1.00 45.34 403 TYR A N 1
ATOM 3116 C CA . TYR A 1 403 ? -8.390 6.876 -2.182 1.00 45.34 403 TYR A CA 1
ATOM 3117 C C . TYR A 1 403 ? -9.027 8.107 -2.789 1.00 45.34 403 TYR A C 1
ATOM 3119 O O . TYR A 1 403 ? -8.954 8.247 -4.034 1.00 45.34 403 TYR A O 1
#

Radius of gyration: 23.86 Å; chains: 1; bounding box: 50×65×62 Å

Sequence (403 aa):
MIRNRKWASLLLLVLAVIFGVGSVVIFAGWPLGSLRVLDLQWPMGASLLWDAALSALFFVQHSGMIRKGFRRRMESVIGARYQPAIYGIASGVALAAVVLLWQPAEPMLWSLTGLWRHLAQASTLSGIGLFLWGALSLGTFDPLGVAPLTAHLRGRQPAPCPFASGGAYRLVRHPLYLAVLMLIWFVPDVTADRLLFNILWTAWMVVGTVLEESELVAEIGEPYRAYQREVPMLLPRLRIGSAAKGSWAGPRGEGYVVLQLALVALVVWGPRTWPGAPQWPQTLSYLSTAAGATLLSLGALVVIAGIAALGRNLAAVPRPKQGATLVERGPYRLVRHPMYSGAVLMAFGWALVVHSPLCIGYALLALLFFDVKARREERWLMEEVSGYGPYAQRVPRLIPFLY

pLDDT: mean 84.08, std 10.34, range [35.62, 96.56]

Secondary structure (DSSP, 8-state):
-HHHHHHHHHHHHHHHIIIIIHHHHHHHHTTTS---S------HHHHHHHHHHHHHHHHHHHHHHHSHHHHHHHHHHH-TTTHHHHHHHHHHHHHHHHHHS----SSEEEE--HHHHHHHHHHHHHHHHHHHHHHHHTTT--TTS-HHHHHHHTT-PPPP-----SGGGGT-S-HHHHHHHHHHHS-SEEEHHHHHHHHHHHHHHHHHHHHHHHHHHHHH-HHHHHHHHHS-SSS--------SSS-TT-SSSHHHHHHHHHHHHHHHHS-S--TTPPPPPHHHHHHHHHHHHHHHHHHHHHHHHHHHHHGGG--SSSSPPTTPPP--SGGGGT-S-HHHHHHHHHHHHHHHHTT-HHHHHHHHHHHHHHHHHHHHHHHHHHHHSTTHHHHHHHS-SSSTTT-